Protein 6JDR (pdb70)

B-factor: mean 65.3, std 22.34, range [27.68, 143.8]

CATH classification: 3.40.50.300

Organism: Porcine reproductive and respiratory syndrome virus (NCBI:txid28344)

Structure (mmCIF, N/CA/C/O backbone):
data_6JDR
#
_entry.id   6JDR
#
_cell.length_a   93.158
_cell.length_b   93.158
_cell.length_c   148.108
_cell.angle_alpha   90.00
_cell.angle_beta   90.00
_cell.angle_gamma   90.00
#
_symmetry.space_group_name_H-M   'P 43 21 2'
#
loop_
_entity.id
_entity.type
_entity.pdbx_description
1 polymer PP1b
2 non-polymer 'ZINC ION'
3 non-polymer 'SULFATE ION'
4 water water
#
loop_
_atom_site.group_PDB
_atom_site.id
_atom_site.type_symbol
_atom_site.label_atom_id
_atom_site.label_alt_id
_atom_site.label_comp_id
_atom_site.label_asym_id
_atom_site.label_entity_id
_atom_site.label_seq_id
_atom_site.pdbx_PDB_ins_code
_atom_site.Cartn_x
_atom_site.Cartn_y
_atom_site.Cartn_z
_atom_site.occupancy
_atom_site.B_iso_or_equiv
_atom_site.auth_seq_id
_atom_site.auth_comp_id
_atom_site.auth_asym_id
_atom_site.auth_atom_id
_atom_site.pdbx_PDB_model_num
ATOM 1 N N . SER A 1 4 ? 10.105 11.570 -30.278 1.00 80.27 4 SER A N 1
ATOM 2 C CA . SER A 1 4 ? 11.478 12.163 -30.232 1.00 80.50 4 SER A CA 1
ATOM 3 C C . SER A 1 4 ? 11.644 13.084 -29.019 1.00 78.12 4 SER A C 1
ATOM 4 O O . SER A 1 4 ? 11.187 14.230 -29.024 1.00 80.69 4 SER A O 1
ATOM 7 N N . ARG A 1 5 ? 12.304 12.570 -27.985 1.00 73.01 5 ARG A N 1
ATOM 8 C CA . ARG A 1 5 ? 12.502 13.305 -26.741 1.00 68.61 5 ARG A CA 1
ATOM 9 C C . ARG A 1 5 ? 13.863 13.993 -26.711 1.00 64.27 5 ARG A C 1
ATOM 10 O O . ARG A 1 5 ? 14.806 13.556 -27.372 1.00 62.34 5 ARG A O 1
ATOM 18 N N . MET A 1 6 ? 13.950 15.072 -25.937 1.00 61.11 6 MET A N 1
ATOM 19 C CA . MET A 1 6 ? 15.186 15.837 -25.789 1.00 58.67 6 MET A CA 1
ATOM 20 C C . MET A 1 6 ? 15.773 15.645 -24.389 1.00 52.88 6 MET A C 1
ATOM 21 O O . MET A 1 6 ? 15.045 15.412 -23.427 1.00 50.54 6 MET A O 1
ATOM 26 N N . CYS A 1 7 ? 17.095 15.758 -24.290 1.00 49.04 7 CYS A N 1
ATOM 27 C CA . CYS A 1 7 ? 17.817 15.558 -23.037 1.00 45.97 7 CYS A CA 1
ATOM 28 C C . CYS A 1 7 ? 17.441 16.606 -21.994 1.00 46.31 7 CYS A C 1
ATOM 29 O O . CYS A 1 7 ? 17.360 17.792 -22.300 1.00 46.46 7 CYS A O 1
ATOM 32 N N . GLY A 1 8 ? 17.220 16.156 -20.761 1.00 46.90 8 GLY A N 1
ATOM 33 C CA . GLY A 1 8 ? 16.877 17.044 -19.651 1.00 45.31 8 GLY A CA 1
ATOM 34 C C . GLY A 1 8 ? 18.019 17.938 -19.206 1.00 44.98 8 GLY A C 1
ATOM 35 O O . GLY A 1 8 ? 17.783 18.981 -18.602 1.00 45.73 8 GLY A O 1
ATOM 36 N N . TYR A 1 9 ? 19.256 17.528 -19.490 1.00 45.45 9 TYR A N 1
ATOM 37 C CA . TYR A 1 9 ? 20.436 18.340 -19.183 1.00 45.32 9 TYR A CA 1
ATOM 38 C C . TYR A 1 9 ? 20.707 19.365 -20.285 1.00 47.04 9 TYR A C 1
ATOM 39 O O . TYR A 1 9 ? 20.714 20.575 -20.031 1.00 44.40 9 TYR A O 1
ATOM 48 N N . CYS A 1 10 ? 20.922 18.863 -21.504 1.00 47.76 10 CYS A N 1
ATOM 49 C CA . CYS A 1 10 ? 21.479 19.663 -22.604 1.00 48.77 10 CYS A CA 1
ATOM 50 C C . CYS A 1 10 ? 20.554 19.891 -23.803 1.00 49.17 10 CYS A C 1
ATOM 51 O O . CYS A 1 10 ? 20.911 20.630 -24.719 1.00 51.51 10 CYS A O 1
ATOM 54 N N . GLY A 1 11 ? 19.389 19.252 -23.820 1.00 49.95 11 GLY A N 1
ATOM 55 C CA . GLY A 1 11 ? 18.433 19.428 -24.913 1.00 50.57 11 GLY A CA 1
ATOM 56 C C . GLY A 1 11 ? 18.702 18.641 -26.190 1.00 51.37 11 GLY A C 1
ATOM 57 O O . GLY A 1 11 ? 17.920 18.723 -27.134 1.00 53.19 11 GLY A O 1
ATOM 58 N N . ALA A 1 12 ? 19.790 17.874 -26.233 1.00 51.36 12 ALA A N 1
ATOM 59 C CA . ALA A 1 12 ? 20.090 17.024 -27.387 1.00 51.90 12 ALA A CA 1
ATOM 60 C C . ALA A 1 12 ? 19.086 15.870 -27.466 1.00 53.50 12 ALA A C 1
ATOM 61 O O . ALA A 1 12 ? 18.387 15.605 -26.490 1.00 53.97 12 ALA A O 1
ATOM 63 N N . PRO A 1 13 ? 18.998 15.185 -28.626 1.00 55.91 13 PRO A N 1
ATOM 64 C CA . PRO A 1 13 ? 18.095 14.028 -28.745 1.00 56.19 13 PRO A CA 1
ATOM 65 C C . PRO A 1 13 ? 18.356 12.956 -27.681 1.00 55.10 13 PRO A C 1
ATOM 66 O O . PRO A 1 13 ? 19.514 12.629 -27.406 1.00 55.03 13 PRO A O 1
ATOM 70 N N . ALA A 1 14 ? 17.283 12.424 -27.098 1.00 53.22 14 ALA A N 1
ATOM 71 C CA . ALA A 1 14 ? 17.379 11.564 -25.916 1.00 54.42 14 ALA A CA 1
ATOM 72 C C . ALA A 1 14 ? 16.696 10.213 -26.126 1.00 53.74 14 ALA A C 1
ATOM 73 O O . ALA A 1 14 ? 15.493 10.085 -25.903 1.00 57.07 14 ALA A O 1
ATOM 75 N N . PRO A 1 15 ? 17.460 9.198 -26.553 1.00 51.56 15 PRO A N 1
ATOM 76 C CA . PRO A 1 15 ? 16.882 7.862 -26.690 1.00 52.49 15 PRO A CA 1
ATOM 77 C C . PRO A 1 15 ? 16.732 7.112 -25.360 1.00 52.31 15 PRO A C 1
ATOM 78 O O . PRO A 1 15 ? 15.955 6.164 -25.287 1.00 55.65 15 PRO A O 1
ATOM 82 N N . TYR A 1 16 ? 17.461 7.530 -24.327 1.00 50.26 16 TYR A N 1
ATOM 83 C CA . TYR A 1 16 ? 17.438 6.844 -23.035 1.00 48.58 16 TYR A CA 1
ATOM 84 C C . TYR A 1 16 ? 16.867 7.731 -21.938 1.00 46.64 16 TYR A C 1
ATOM 85 O O . TYR A 1 16 ? 16.585 8.909 -22.162 1.00 45.25 16 TYR A O 1
ATOM 94 N N . ALA A 1 17 ? 16.680 7.149 -20.759 1.00 44.92 17 ALA A N 1
ATOM 95 C CA . ALA A 1 17 ? 16.140 7.876 -19.618 1.00 43.91 17 ALA A CA 1
ATOM 96 C C . ALA A 1 17 ? 16.644 7.304 -18.298 1.00 42.76 17 ALA A C 1
ATOM 97 O O . ALA A 1 17 ? 16.989 6.125 -18.217 1.00 41.97 17 ALA A O 1
ATOM 99 N N . THR A 1 18 ? 16.679 8.148 -17.267 1.00 41.24 18 THR A N 1
ATOM 100 C CA . THR A 1 18 ? 17.034 7.704 -15.920 1.00 39.51 18 THR A CA 1
ATOM 101 C C . THR A 1 18 ? 15.825 7.029 -15.304 1.00 38.01 18 THR A C 1
ATOM 102 O O . THR A 1 18 ? 14.691 7.268 -15.725 1.00 37.56 18 THR A O 1
ATOM 106 N N . ALA A 1 19 ? 16.066 6.194 -14.301 1.00 37.19 19 ALA A N 1
ATOM 107 C CA . ALA A 1 19 ? 14.986 5.536 -13.574 1.00 37.18 19 ALA A CA 1
ATOM 108 C C . ALA A 1 19 ? 14.085 6.545 -12.861 1.00 37.31 19 ALA A C 1
ATOM 109 O O . ALA A 1 19 ? 12.922 6.256 -12.595 1.00 36.98 19 ALA A O 1
ATOM 111 N N . CYS A 1 20 ? 14.627 7.724 -12.551 1.00 37.91 20 CYS A N 1
ATOM 112 C CA . CYS A 1 20 ? 13.858 8.786 -11.899 1.00 38.00 20 CYS A CA 1
ATOM 113 C C . CYS A 1 20 ? 13.136 9.723 -12.886 1.00 38.46 20 CYS A C 1
ATOM 114 O O . CYS A 1 20 ? 12.647 10.781 -12.489 1.00 39.33 20 CYS A O 1
ATOM 117 N N . GLY A 1 21 ? 13.074 9.342 -14.161 1.00 38.54 21 GLY A N 1
ATOM 118 C CA . GLY A 1 21 ? 12.213 10.021 -15.135 1.00 38.55 21 GLY A CA 1
ATOM 119 C C . GLY A 1 21 ? 12.853 11.106 -15.986 1.00 38.87 21 GLY A C 1
ATOM 120 O O . GLY A 1 21 ? 12.149 11.825 -16.695 1.00 39.67 21 GLY A O 1
ATOM 121 N N . LEU A 1 22 ? 14.177 11.223 -15.940 1.00 39.64 22 LEU A N 1
ATOM 122 C CA . LEU A 1 22 ? 14.892 12.236 -16.720 1.00 39.87 22 LEU A CA 1
ATOM 123 C C . LEU A 1 22 ? 15.332 11.666 -18.069 1.00 40.78 22 LEU A C 1
ATOM 124 O O . LEU A 1 22 ? 16.064 10.676 -18.110 1.00 41.26 22 LEU A O 1
ATOM 129 N N . ASP A 1 23 ? 14.880 12.286 -19.160 1.00 41.96 23 ASP A N 1
ATOM 130 C CA . ASP A 1 23 ? 15.358 11.948 -20.507 1.00 43.34 23 ASP A CA 1
ATOM 131 C C . ASP A 1 23 ? 16.808 12.377 -20.667 1.00 42.78 23 ASP A C 1
ATOM 132 O O . ASP A 1 23 ? 17.163 13.503 -20.320 1.00 42.93 23 ASP A O 1
ATOM 137 N N . VAL A 1 24 ? 17.638 11.488 -21.205 1.00 43.22 24 VAL A N 1
ATOM 138 C CA . VAL A 1 24 ? 19.057 11.777 -21.380 1.00 45.35 24 VAL A CA 1
ATOM 139 C C . VAL A 1 24 ? 19.578 11.346 -22.747 1.00 47.87 24 VAL A C 1
ATOM 140 O O . VAL A 1 24 ? 19.120 10.358 -23.329 1.00 48.95 24 VAL A O 1
ATOM 144 N N . CYS A 1 25 ? 20.543 12.110 -23.245 1.00 50.55 25 CYS A N 1
ATOM 145 C CA . CYS A 1 25 ? 21.240 11.792 -24.480 1.00 49.80 25 CYS A CA 1
ATOM 146 C C . CYS A 1 25 ? 22.344 10.789 -24.178 1.00 49.73 25 CYS A C 1
ATOM 147 O O . CYS A 1 25 ? 22.621 10.488 -23.014 1.00 50.58 25 CYS A O 1
ATOM 150 N N . VAL A 1 26 ? 22.978 10.294 -25.234 1.00 49.17 26 VAL A N 1
ATOM 151 C CA . VAL A 1 26 ? 24.005 9.261 -25.129 1.00 48.46 26 VAL A CA 1
ATOM 152 C C . VAL A 1 26 ? 25.125 9.685 -24.176 1.00 49.58 26 VAL A C 1
ATOM 153 O O . VAL A 1 26 ? 25.590 8.890 -23.357 1.00 50.19 26 VAL A O 1
ATOM 157 N N . TYR A 1 27 ? 25.552 10.938 -24.284 1.00 50.62 27 TYR A N 1
ATOM 158 C CA . TYR A 1 27 ? 26.617 11.455 -23.433 1.00 52.66 27 TYR A CA 1
ATOM 159 C C . TYR A 1 27 ? 26.228 11.399 -21.952 1.00 50.28 27 TYR A C 1
ATOM 160 O O . TYR A 1 27 ? 26.981 10.887 -21.129 1.00 50.06 27 TYR A O 1
ATOM 169 N N . HIS A 1 28 ? 25.037 11.896 -21.631 1.00 47.55 28 HIS A N 1
ATOM 170 C CA . HIS A 1 28 ? 24.605 12.017 -20.239 1.00 46.06 28 HIS A CA 1
ATOM 171 C C . HIS A 1 28 ? 24.128 10.721 -19.588 1.00 46.03 28 HIS A C 1
ATOM 172 O O . HIS A 1 28 ? 23.794 10.719 -18.403 1.00 45.55 28 HIS A O 1
ATOM 179 N N . THR A 1 29 ? 24.113 9.619 -20.338 1.00 43.84 29 THR A N 1
ATOM 180 C CA . THR A 1 29 ? 23.847 8.310 -19.746 1.00 42.96 29 THR A CA 1
ATOM 181 C C . THR A 1 29 ? 24.889 7.925 -18.690 1.00 43.85 29 THR A C 1
ATOM 182 O O . THR A 1 29 ? 24.635 7.047 -17.868 1.00 45.44 29 THR A O 1
ATOM 186 N N . HIS A 1 30 ? 26.059 8.560 -18.719 1.00 45.06 30 HIS A N 1
ATOM 187 C CA . HIS A 1 30 ? 27.167 8.166 -17.847 1.00 47.16 30 HIS A CA 1
ATOM 188 C C . HIS A 1 30 ? 27.540 9.217 -16.784 1.00 46.74 30 HIS A C 1
ATOM 189 O O . HIS A 1 30 ? 28.577 9.093 -16.134 1.00 46.72 30 HIS A O 1
ATOM 196 N N . PHE A 1 31 ? 26.702 10.237 -16.600 1.00 46.41 31 PHE A N 1
ATOM 197 C CA . PHE A 1 31 ? 26.968 11.284 -15.607 1.00 46.35 31 PHE A CA 1
ATOM 198 C C . PHE A 1 31 ? 25.765 11.529 -14.685 1.00 44.62 31 PHE A C 1
ATOM 199 O O . PHE A 1 31 ? 25.529 12.656 -14.236 1.00 44.03 31 PHE A O 1
ATOM 207 N N . HIS A 1 32 ? 25.030 10.461 -14.384 1.00 41.87 32 HIS A N 1
ATOM 208 C CA . HIS A 1 32 ? 23.854 10.533 -13.521 1.00 40.14 32 HIS A CA 1
ATOM 209 C C . HIS A 1 32 ? 23.967 9.478 -12.428 1.00 40.52 32 HIS A C 1
ATOM 210 O O . HIS A 1 32 ? 23.485 8.355 -12.574 1.00 41.67 32 HIS A O 1
ATOM 217 N N . GLN A 1 33 ? 24.609 9.850 -11.328 1.00 41.58 33 GLN A N 1
ATOM 218 C CA 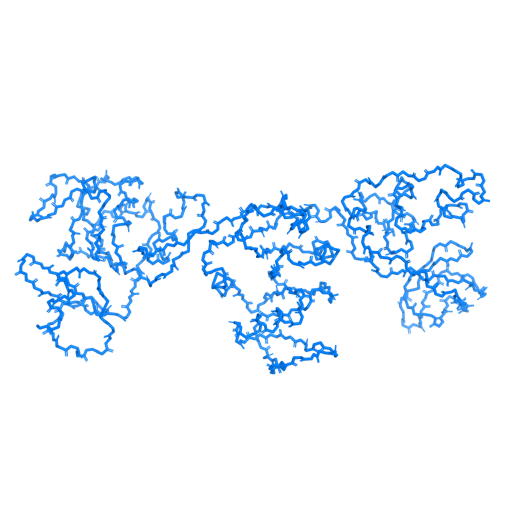. GLN A 1 33 ? 24.907 8.909 -10.251 1.00 42.76 33 GLN A CA 1
ATOM 219 C C . GLN A 1 33 ? 23.724 8.698 -9.308 1.00 41.96 33 GLN A C 1
ATOM 220 O O . GLN A 1 33 ? 23.755 7.808 -8.464 1.00 41.92 33 GLN A O 1
ATOM 226 N N . HIS A 1 34 ? 22.687 9.515 -9.462 1.00 42.38 34 HIS A N 1
ATOM 227 C CA . HIS A 1 34 ? 21.483 9.450 -8.627 1.00 42.39 34 HIS A CA 1
ATOM 228 C C . HIS A 1 34 ? 20.771 8.098 -8.679 1.00 42.84 34 HIS A C 1
ATOM 229 O O . HIS A 1 34 ? 20.316 7.590 -7.656 1.00 44.36 34 HIS A O 1
ATOM 236 N N . CYS A 1 35 ? 20.670 7.522 -9.870 1.00 42.93 35 CYS A N 1
ATOM 237 C CA . CYS A 1 35 ? 19.926 6.275 -10.056 1.00 41.78 35 CYS A CA 1
ATOM 238 C C . CYS A 1 35 ? 20.331 5.608 -11.372 1.00 41.50 35 CYS A C 1
ATOM 239 O O . CYS A 1 35 ? 21.010 6.227 -12.192 1.00 42.20 35 CYS A O 1
ATOM 242 N N . PRO A 1 36 ? 19.930 4.340 -11.573 1.00 41.71 36 PRO A N 1
ATOM 243 C CA . PRO A 1 36 ? 20.337 3.626 -12.782 1.00 42.19 36 PRO A CA 1
ATOM 244 C C . PRO A 1 36 ? 19.879 4.262 -14.096 1.00 42.65 36 PRO A C 1
ATOM 245 O O . PRO A 1 36 ? 18.783 4.831 -14.175 1.00 42.22 36 PRO A O 1
ATOM 249 N N . VAL A 1 37 ? 20.731 4.153 -15.110 1.00 41.67 37 VAL A N 1
ATOM 250 C CA . VAL A 1 37 ? 20.380 4.519 -16.474 1.00 42.52 37 VAL A CA 1
ATOM 251 C C . VAL A 1 37 ? 20.611 3.302 -17.366 1.00 42.34 37 VAL A C 1
ATOM 252 O O . VAL A 1 37 ? 21.753 2.954 -17.666 1.00 42.19 37 VAL A O 1
ATOM 256 N N . ILE A 1 38 ? 19.527 2.648 -17.777 1.00 42.67 38 ILE A N 1
ATOM 257 C CA . ILE A 1 38 ? 19.630 1.459 -18.619 1.00 43.54 38 ILE A CA 1
ATOM 258 C C . ILE A 1 38 ? 20.094 1.879 -20.011 1.00 44.32 38 ILE A C 1
ATOM 259 O O . ILE A 1 38 ? 19.426 2.665 -20.681 1.00 43.13 38 ILE A O 1
ATOM 264 N N . ILE A 1 39 ? 21.244 1.362 -20.432 1.00 45.01 39 ILE A N 1
ATOM 265 C CA . ILE A 1 39 ? 21.804 1.706 -21.735 1.00 46.48 39 ILE A CA 1
ATOM 266 C C . ILE A 1 39 ? 21.682 0.546 -22.734 1.00 46.72 39 ILE A C 1
ATOM 267 O O . ILE A 1 39 ? 21.130 -0.508 -22.417 1.00 46.44 39 ILE A O 1
ATOM 272 N N . TRP A 1 40 ? 22.170 0.788 -23.947 1.00 47.71 40 TRP A N 1
ATOM 273 C CA . TRP A 1 40 ? 22.091 -0.138 -25.088 1.00 47.35 40 TRP A CA 1
ATOM 274 C C . TRP A 1 40 ? 22.363 -1.620 -24.802 1.00 47.07 40 TRP A C 1
ATOM 275 O O . TRP A 1 40 ? 21.726 -2.473 -25.405 1.00 46.95 40 TRP A O 1
ATOM 286 N N . CYS A 1 41 ? 23.280 -1.934 -23.889 1.00 48.20 41 CYS A N 1
ATOM 287 C CA . CYS A 1 41 ? 23.552 -3.337 -23.536 1.00 48.50 41 CYS A CA 1
ATOM 288 C C . CYS A 1 41 ? 22.532 -3.948 -22.565 1.00 49.09 41 CYS A C 1
ATOM 289 O O . CYS A 1 41 ? 22.674 -5.106 -22.164 1.00 49.36 41 CYS A O 1
ATOM 292 N N . GLY A 1 42 ? 21.515 -3.179 -22.180 1.00 48.73 42 GLY A N 1
ATOM 293 C CA . GLY A 1 42 ? 20.451 -3.677 -21.310 1.00 49.38 42 GLY A CA 1
ATOM 294 C C . GLY A 1 42 ? 20.785 -3.661 -19.827 1.00 49.55 42 GLY A C 1
ATOM 295 O O . GLY A 1 42 ? 20.037 -4.206 -19.019 1.00 49.62 42 GLY A O 1
ATOM 296 N N . HIS A 1 43 ? 21.904 -3.039 -19.466 1.00 50.37 43 HIS A N 1
ATOM 297 C CA . HIS A 1 43 ? 22.309 -2.909 -18.068 1.00 50.49 43 HIS A CA 1
ATOM 298 C C . HIS A 1 43 ? 22.446 -1.424 -17.720 1.00 49.21 43 HIS A C 1
ATOM 299 O O . HIS A 1 43 ? 22.440 -0.573 -18.621 1.00 47.35 43 HIS A O 1
ATOM 306 N N . PRO A 1 44 ? 22.567 -1.102 -16.415 1.00 47.51 44 PRO A N 1
ATOM 307 C CA . PRO A 1 44 ? 22.822 0.286 -16.037 1.00 46.03 44 PRO A CA 1
ATOM 308 C C . PRO A 1 44 ? 24.223 0.742 -16.429 1.00 46.58 44 PRO A C 1
ATOM 309 O O . PRO A 1 44 ? 25.195 0.010 -16.224 1.00 45.39 44 PRO A O 1
ATOM 313 N N . ALA A 1 45 ? 24.326 1.942 -16.994 1.00 47.24 45 ALA A N 1
ATOM 314 C CA . ALA A 1 45 ? 25.625 2.521 -17.313 1.00 48.14 45 ALA A CA 1
ATOM 315 C C . ALA A 1 45 ? 26.526 2.456 -16.084 1.00 48.81 45 ALA A C 1
ATOM 316 O O . ALA A 1 45 ? 26.105 2.811 -14.983 1.00 49.10 45 ALA A O 1
ATOM 318 N N . GLY A 1 46 ? 27.750 1.973 -16.276 1.00 50.06 46 GLY A N 1
ATOM 319 C CA . GLY A 1 46 ? 28.741 1.896 -15.204 1.00 48.81 46 GLY A CA 1
ATOM 320 C C . GLY A 1 46 ? 28.575 0.734 -14.245 1.00 49.05 46 GLY A C 1
ATOM 321 O O . GLY A 1 46 ? 29.302 0.649 -13.261 1.00 50.06 46 GLY A O 1
ATOM 322 N N . SER A 1 47 ? 27.640 -0.172 -14.529 1.00 50.41 47 SER A N 1
ATOM 323 C CA . SER A 1 47 ? 27.374 -1.303 -13.634 1.00 52.38 47 SER A CA 1
ATOM 324 C C . SER A 1 47 ? 28.419 -2.411 -13.732 1.00 53.90 47 SER A C 1
ATOM 325 O O . SER A 1 47 ? 28.640 -3.142 -12.767 1.00 53.60 47 SER A O 1
ATOM 328 N N . GLY A 1 48 ? 29.046 -2.543 -14.900 1.00 56.50 48 GLY A N 1
ATOM 329 C CA . GLY A 1 48 ? 29.989 -3.631 -15.154 1.00 57.50 48 GLY A CA 1
ATOM 330 C C . GLY A 1 48 ? 29.336 -5.006 -15.126 1.00 58.36 48 GLY A C 1
ATOM 331 O O . GLY A 1 48 ? 29.973 -5.992 -14.746 1.00 58.38 48 GLY A O 1
ATOM 332 N N . SER A 1 49 ? 28.062 -5.071 -15.512 1.00 57.63 49 SER A N 1
ATOM 333 C CA . SER A 1 49 ? 27.347 -6.343 -15.612 1.00 60.62 49 SER A CA 1
ATOM 334 C C . SER A 1 49 ? 27.824 -7.098 -16.849 1.00 61.49 49 SER A C 1
ATOM 335 O O . SER A 1 49 ? 27.861 -8.330 -16.869 1.00 61.65 49 SER A O 1
ATOM 338 N N . CYS A 1 50 ? 28.154 -6.339 -17.888 1.00 61.52 50 CYS A N 1
ATOM 339 C CA . CYS A 1 50 ? 28.832 -6.864 -19.059 1.00 61.32 50 CYS A CA 1
ATOM 340 C C . CYS A 1 50 ? 29.958 -5.901 -19.418 1.00 61.21 50 CYS A C 1
ATOM 341 O O . CYS A 1 50 ? 30.123 -4.871 -18.767 1.00 62.77 50 CYS A O 1
ATOM 344 N N . SER A 1 51 ? 30.725 -6.229 -20.455 1.00 61.16 51 SER A N 1
ATOM 345 C CA . SER A 1 51 ? 31.879 -5.412 -20.835 1.00 61.37 51 SER A CA 1
ATOM 346 C C . SER A 1 51 ? 31.488 -4.058 -21.438 1.00 59.18 51 SER A C 1
ATOM 347 O O . SER A 1 51 ? 32.293 -3.131 -21.443 1.00 58.90 51 SER A O 1
ATOM 350 N N . GLU A 1 52 ? 30.257 -3.947 -21.933 1.00 59.09 52 GLU A N 1
ATOM 351 C CA . GLU A 1 52 ? 29.772 -2.701 -22.524 1.00 61.19 52 GLU A CA 1
ATOM 352 C C . GLU A 1 52 ? 29.432 -1.640 -21.468 1.00 61.21 52 GLU A C 1
ATOM 353 O O . GLU A 1 52 ? 29.509 -0.442 -21.748 1.00 57.68 52 GLU A O 1
ATOM 359 N N . CYS A 1 53 ? 29.049 -2.086 -20.269 1.00 61.28 53 CYS A N 1
ATOM 360 C CA . CYS A 1 53 ? 28.710 -1.184 -19.166 1.00 61.71 53 CYS A CA 1
ATOM 361 C C . CYS A 1 53 ? 29.831 -1.092 -18.118 1.00 64.34 53 CYS A C 1
ATOM 362 O O . CYS A 1 53 ? 29.584 -0.712 -16.969 1.00 61.72 53 CYS A O 1
ATOM 365 N N . GLU A 1 54 ? 31.057 -1.444 -18.512 1.00 66.19 54 GLU A N 1
ATOM 366 C CA . GLU A 1 54 ? 32.222 -1.339 -17.621 1.00 66.75 54 GLU A CA 1
ATOM 367 C C . GLU A 1 54 ? 32.785 0.081 -17.469 1.00 64.74 54 GLU A C 1
ATOM 368 O O . GLU A 1 54 ? 33.291 0.418 -16.396 1.00 64.67 54 GLU A O 1
ATOM 374 N N . PRO A 1 55 ? 32.719 0.913 -18.530 1.00 61.24 55 PRO A N 1
ATOM 375 C CA . PRO A 1 55 ? 33.176 2.297 -18.362 1.00 61.36 55 PRO A CA 1
ATOM 376 C C . PRO A 1 55 ? 32.447 2.993 -17.206 1.00 61.91 55 PRO A C 1
ATOM 377 O O . PRO A 1 55 ? 31.218 2.974 -17.168 1.00 61.68 55 PRO A O 1
ATOM 381 N N . PRO A 1 56 ? 33.197 3.601 -16.267 1.00 61.31 56 PRO A N 1
ATOM 382 C CA . PRO A 1 56 ? 32.582 4.062 -15.028 1.00 59.71 56 PRO A CA 1
ATOM 383 C C . PRO A 1 56 ? 31.791 5.356 -15.189 1.00 57.69 56 PRO A C 1
ATOM 384 O O . PRO A 1 56 ? 32.000 6.098 -16.151 1.00 56.36 56 PRO A O 1
ATOM 388 N N . LEU A 1 57 ? 30.886 5.608 -14.245 1.00 55.43 57 LEU A N 1
ATOM 389 C CA . LEU A 1 57 ? 30.101 6.838 -14.234 1.00 53.37 57 LEU A CA 1
ATOM 390 C C . LEU A 1 57 ? 30.988 8.027 -13.872 1.00 52.45 57 LEU A C 1
ATOM 391 O O . LEU A 1 57 ? 31.938 7.891 -13.101 1.00 49.65 57 LEU A O 1
ATOM 396 N N . GLY A 1 58 ? 30.671 9.185 -14.443 1.00 53.33 58 GLY A N 1
ATOM 397 C CA . GLY A 1 58 ? 31.385 10.426 -14.156 1.00 53.52 58 GLY A CA 1
ATOM 398 C C . GLY A 1 58 ? 30.626 11.312 -13.185 1.00 54.25 58 GLY A C 1
ATOM 399 O O . GLY A 1 58 ? 29.491 11.014 -12.807 1.00 53.45 58 GLY A O 1
ATOM 400 N N . LYS A 1 59 ? 31.267 12.407 -12.784 1.00 55.48 59 LYS A N 1
ATOM 401 C CA . LYS A 1 59 ? 30.675 13.375 -11.864 1.00 55.71 59 LYS A CA 1
ATOM 402 C C . LYS A 1 59 ? 29.578 14.154 -12.576 1.00 53.27 59 LYS A C 1
ATOM 403 O O . LYS A 1 59 ? 29.644 14.357 -13.785 1.00 52.97 59 LYS A O 1
ATOM 409 N N . GLY A 1 60 ? 28.576 14.595 -11.821 1.00 51.71 60 GLY A N 1
ATOM 410 C CA . GLY A 1 60 ? 27.488 15.400 -12.371 1.00 49.64 60 GLY A CA 1
ATOM 411 C C . GLY A 1 60 ? 27.983 16.602 -13.154 1.00 48.38 60 GLY A C 1
ATOM 412 O O . GLY A 1 60 ? 28.987 17.219 -12.791 1.00 47.68 60 GLY A O 1
ATOM 413 N N . THR A 1 61 ? 27.276 16.922 -14.237 1.00 47.82 61 THR A N 1
ATOM 414 C CA . THR A 1 61 ? 27.606 18.057 -15.106 1.00 46.04 61 THR A CA 1
ATOM 415 C C . THR A 1 61 ? 26.671 19.243 -14.891 1.00 46.32 61 THR A C 1
ATOM 416 O O . THR A 1 61 ? 26.827 20.286 -15.536 1.00 48.01 61 THR A O 1
ATOM 420 N N . SER A 1 62 ? 25.700 19.083 -13.995 1.00 44.01 62 SER A N 1
ATOM 421 C CA . SER A 1 62 ? 24.661 20.082 -13.791 1.00 42.10 62 SER A CA 1
ATOM 422 C C . SER A 1 62 ? 24.391 20.271 -12.297 1.00 41.64 62 SER A C 1
ATOM 423 O O . SER A 1 62 ? 24.607 19.349 -11.506 1.00 40.39 62 SER A O 1
ATOM 426 N N . PRO A 1 63 ? 23.914 21.467 -11.904 1.00 40.72 63 PRO A N 1
ATOM 427 C CA . PRO A 1 63 ? 23.454 21.659 -10.528 1.00 40.77 63 PRO A CA 1
ATOM 428 C C . PRO A 1 63 ? 22.310 20.720 -10.146 1.00 40.66 63 PRO A C 1
ATOM 429 O O . PRO A 1 63 ? 22.117 20.440 -8.960 1.00 40.52 63 PRO A O 1
ATOM 433 N N . LEU A 1 64 ? 21.562 20.241 -11.141 1.00 40.00 64 LEU A N 1
ATOM 434 C CA . LEU A 1 64 ? 20.527 19.229 -10.912 1.00 39.44 64 LEU A CA 1
ATOM 435 C C . LEU A 1 64 ? 21.075 18.043 -10.138 1.00 38.67 64 LEU A C 1
ATOM 436 O O . LEU A 1 64 ? 20.406 17.496 -9.268 1.00 38.51 64 LEU A O 1
ATOM 441 N N . ASP A 1 65 ? 22.297 17.649 -10.466 1.00 38.63 65 ASP A N 1
ATOM 442 C CA . ASP A 1 65 ? 22.905 16.474 -9.866 1.00 38.82 65 ASP A CA 1
ATOM 443 C C . ASP A 1 65 ? 23.214 16.717 -8.395 1.00 37.47 65 ASP A C 1
ATOM 444 O O . ASP A 1 65 ? 23.091 15.811 -7.575 1.00 36.67 65 ASP A O 1
ATOM 449 N N . GLU A 1 66 ? 23.601 17.945 -8.066 1.00 37.00 66 GLU A N 1
ATOM 450 C CA . GLU A 1 66 ? 23.843 18.318 -6.680 1.00 37.40 66 GLU A CA 1
ATOM 451 C C . GLU A 1 66 ? 22.534 18.326 -5.905 1.00 36.19 66 GLU A C 1
ATOM 452 O O . GLU A 1 66 ? 22.459 17.795 -4.797 1.00 36.42 66 GLU A O 1
ATOM 458 N N . VAL A 1 67 ? 21.496 18.904 -6.501 1.00 35.23 67 VAL A N 1
ATOM 459 C CA . VAL A 1 67 ? 20.162 18.886 -5.902 1.00 34.63 67 VAL A CA 1
ATOM 460 C C . VAL A 1 67 ? 19.721 17.449 -5.606 1.00 34.48 67 VAL A C 1
ATOM 461 O O . VAL A 1 67 ? 19.240 17.154 -4.511 1.00 33.65 67 VAL A O 1
ATOM 465 N N . LEU A 1 68 ? 19.923 16.557 -6.573 1.00 34.31 68 LEU A N 1
ATOM 466 C CA . LEU A 1 68 ? 19.457 15.178 -6.456 1.00 34.77 68 LEU A CA 1
ATOM 467 C C . LEU A 1 68 ? 20.172 14.354 -5.382 1.00 34.70 68 LEU A C 1
ATOM 468 O O . LEU A 1 68 ? 19.705 13.279 -5.043 1.00 35.14 68 LEU A O 1
ATOM 473 N N . GLU A 1 69 ? 21.285 14.845 -4.842 1.00 36.04 69 GLU A N 1
ATOM 474 C CA . GLU A 1 69 ? 21.967 14.161 -3.730 1.00 36.38 69 GLU A CA 1
ATOM 475 C C . GLU A 1 69 ? 21.104 14.035 -2.468 1.00 35.34 69 GLU A C 1
ATOM 476 O O . GLU A 1 69 ? 21.344 13.160 -1.644 1.00 35.54 69 GLU A O 1
ATOM 482 N N . GLN A 1 70 ? 20.100 14.894 -2.328 1.00 35.12 70 GLN A N 1
ATOM 483 C CA . GLN A 1 70 ? 19.157 14.812 -1.209 1.00 35.57 70 GLN A CA 1
ATOM 484 C C . GLN A 1 70 ? 17.850 14.129 -1.582 1.00 35.45 70 GLN A C 1
ATOM 485 O O . GLN A 1 70 ? 16.938 14.088 -0.764 1.00 35.46 70 GLN A O 1
ATOM 491 N N . VAL A 1 71 ? 17.751 13.608 -2.805 1.00 36.36 71 VAL A N 1
ATOM 492 C CA . VAL A 1 71 ? 16.521 12.988 -3.290 1.00 36.41 71 VAL A CA 1
ATOM 493 C C . VAL A 1 71 ? 16.730 11.472 -3.406 1.00 38.22 71 VAL A C 1
ATOM 494 O O . VAL A 1 71 ? 17.347 11.011 -4.363 1.00 38.84 71 VAL A O 1
ATOM 498 N N . PRO A 1 72 ? 16.235 10.691 -2.421 1.00 39.45 72 PRO A N 1
ATOM 499 C CA . PRO A 1 72 ? 16.417 9.231 -2.422 1.00 40.87 72 PRO A CA 1
ATOM 500 C C . PRO A 1 72 ? 15.732 8.520 -3.581 1.00 43.47 72 PRO A C 1
ATOM 501 O O . PRO A 1 72 ? 14.557 8.768 -3.845 1.00 46.59 72 PRO A O 1
ATOM 505 N N . TYR A 1 73 ? 16.463 7.642 -4.260 1.00 44.66 73 TYR A N 1
ATOM 506 C CA . TYR A 1 73 ? 15.870 6.775 -5.261 1.00 46.71 73 TYR A CA 1
ATOM 507 C C . TYR A 1 73 ? 15.362 5.507 -4.581 1.00 46.92 73 TYR A C 1
ATOM 508 O O . TYR A 1 73 ? 16.135 4.778 -3.966 1.00 45.66 73 TYR A O 1
ATOM 517 N N . LYS A 1 74 ? 14.056 5.273 -4.689 1.00 48.71 74 LYS A N 1
ATOM 518 C CA . LYS A 1 74 ? 13.408 4.079 -4.168 1.00 50.11 74 LYS A CA 1
ATOM 519 C C . LYS A 1 74 ? 12.970 3.244 -5.367 1.00 50.17 74 LYS A C 1
ATOM 520 O O . LYS A 1 74 ? 12.055 3.640 -6.094 1.00 48.53 74 LYS A O 1
ATOM 526 N N . PRO A 1 75 ? 13.629 2.097 -5.602 1.00 50.59 75 PRO A N 1
ATOM 527 C CA . PRO A 1 75 ? 13.264 1.323 -6.796 1.00 51.12 75 PRO A CA 1
ATOM 528 C C . PRO A 1 75 ? 11.835 0.775 -6.718 1.00 51.36 75 PRO A C 1
ATOM 529 O O . PRO A 1 75 ? 11.468 0.175 -5.713 1.00 51.89 75 PRO A O 1
ATOM 533 N N . PRO A 1 76 ? 11.025 0.994 -7.768 1.00 53.32 76 PRO A N 1
ATOM 534 C CA . PRO A 1 76 ? 9.639 0.529 -7.754 1.00 53.95 76 PRO A CA 1
ATOM 535 C C . PRO A 1 76 ? 9.525 -0.971 -8.000 1.00 54.78 76 PRO A C 1
ATOM 536 O O . PRO A 1 76 ? 10.492 -1.602 -8.430 1.00 53.75 76 PRO A O 1
ATOM 540 N N . ARG A 1 77 ? 8.342 -1.518 -7.734 1.00 55.70 77 ARG A N 1
ATOM 541 C CA . ARG A 1 77 ? 8.072 -2.946 -7.913 1.00 57.93 77 ARG A CA 1
ATOM 542 C C . ARG A 1 77 ? 8.275 -3.379 -9.365 1.00 56.91 77 ARG A C 1
ATOM 543 O O . ARG A 1 77 ? 8.020 -2.609 -10.289 1.00 56.61 77 ARG A O 1
ATOM 551 N N . THR A 1 78 ? 8.754 -4.606 -9.556 1.00 56.58 78 THR A N 1
ATOM 552 C CA . THR A 1 78 ? 8.819 -5.212 -10.883 1.00 55.53 78 THR A CA 1
ATOM 553 C C . THR A 1 78 ? 7.459 -5.842 -11.167 1.00 53.42 78 THR A C 1
ATOM 554 O O . THR A 1 78 ? 7.040 -6.771 -10.480 1.00 51.82 78 THR A O 1
ATOM 558 N N . VAL A 1 79 ? 6.772 -5.310 -12.172 1.00 53.44 79 VAL A N 1
ATOM 559 C CA . VAL A 1 79 ? 5.386 -5.657 -12.460 1.00 53.17 79 VAL A CA 1
ATOM 560 C C . VAL A 1 79 ? 5.299 -6.191 -13.875 1.00 52.63 79 VAL A C 1
ATOM 561 O O . VAL A 1 79 ? 6.021 -5.726 -14.757 1.00 50.02 79 VAL A O 1
ATOM 565 N N . ILE A 1 80 ? 4.411 -7.157 -14.093 1.00 53.90 80 ILE A N 1
ATOM 566 C CA . ILE A 1 80 ? 4.180 -7.688 -15.433 1.00 56.79 80 ILE A CA 1
ATOM 567 C C . ILE A 1 80 ? 3.325 -6.718 -16.238 1.00 58.19 80 ILE A C 1
ATOM 568 O O . ILE A 1 80 ? 2.331 -6.192 -15.739 1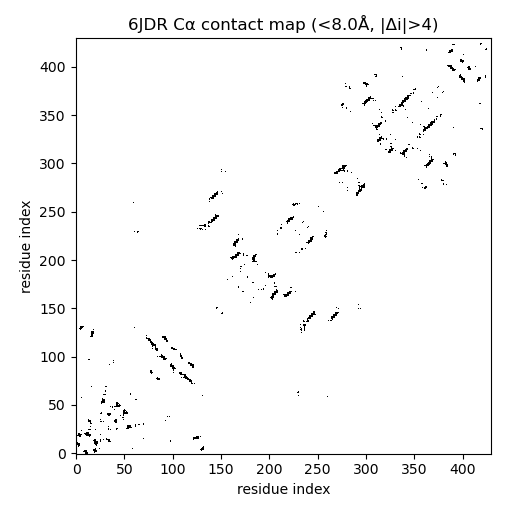.00 58.35 80 ILE A O 1
ATOM 573 N N . MET A 1 81 ? 3.737 -6.487 -17.481 1.00 60.67 81 MET A N 1
ATOM 574 C CA . MET A 1 81 ? 2.949 -5.752 -18.457 1.00 64.54 81 MET A CA 1
ATOM 575 C C . MET A 1 81 ? 2.398 -6.759 -19.463 1.00 68.53 81 MET A C 1
ATOM 576 O O . MET A 1 81 ? 3.156 -7.317 -20.262 1.00 66.61 81 MET A O 1
ATOM 581 N N . HIS A 1 82 ? 1.088 -7.003 -19.413 1.00 74.27 82 HIS A N 1
ATOM 582 C CA . HIS A 1 82 ? 0.442 -7.926 -20.351 1.00 79.13 82 HIS A CA 1
ATOM 583 C C . HIS A 1 82 ? 0.039 -7.196 -21.630 1.00 79.46 82 HIS A C 1
ATOM 584 O O . HIS A 1 82 ? -0.606 -6.151 -21.570 1.00 78.72 82 HIS A O 1
ATOM 591 N N . VAL A 1 83 ? 0.408 -7.761 -22.779 1.00 81.51 83 VAL A N 1
ATOM 592 C CA . VAL A 1 83 ? 0.172 -7.126 -24.078 1.00 82.92 83 VAL A CA 1
ATOM 593 C C . VAL A 1 83 ? -0.688 -8.011 -24.987 1.00 85.21 83 VAL A C 1
ATOM 594 O O . VAL A 1 83 ? -0.375 -9.185 -25.197 1.00 86.01 83 VAL A O 1
ATOM 598 N N . GLU A 1 84 ? -1.772 -7.435 -25.508 1.00 88.06 84 GLU A N 1
ATOM 599 C CA . GLU A 1 84 ? -2.647 -8.100 -26.480 1.00 88.95 84 GLU A CA 1
ATOM 600 C C . GLU A 1 84 ? -3.131 -7.102 -27.531 1.00 88.40 84 GLU A C 1
ATOM 601 O O . GLU A 1 84 ? -3.952 -6.232 -27.235 1.00 85.37 84 GLU A O 1
ATOM 607 N N . GLN A 1 85 ? -2.618 -7.239 -28.753 1.00 89.98 85 GLN A N 1
ATOM 608 C CA . GLN A 1 85 ? -2.944 -6.340 -29.865 1.00 92.69 85 GLN A CA 1
ATOM 609 C C . GLN A 1 85 ? -2.533 -4.894 -29.574 1.00 93.18 85 GLN A C 1
ATOM 610 O O . GLN A 1 85 ? -3.203 -3.952 -30.002 1.00 96.43 85 GLN A O 1
ATOM 612 N N . GLY A 1 86 ? -1.425 -4.728 -28.854 1.00 91.35 86 GLY A N 1
ATOM 613 C CA . GLY A 1 86 ? -0.939 -3.407 -28.459 1.00 88.11 86 GLY A CA 1
ATOM 614 C C . GLY A 1 86 ? -1.776 -2.733 -27.382 1.00 85.22 86 GLY A C 1
ATOM 615 O O . GLY A 1 86 ? -1.911 -1.511 -27.382 1.00 83.75 86 GLY A O 1
ATOM 616 N N . LEU A 1 87 ? -2.332 -3.526 -26.466 1.00 83.37 87 LEU A N 1
ATOM 617 C CA . LEU A 1 87 ? -3.123 -3.004 -25.346 1.00 84.89 87 LEU A CA 1
ATOM 618 C C . LEU A 1 87 ? -2.695 -3.659 -24.035 1.00 83.40 87 LEU A C 1
ATOM 619 O O . LEU A 1 87 ? -2.427 -4.860 -23.996 1.00 82.50 87 LEU A O 1
ATOM 624 N N . THR A 1 88 ? -2.652 -2.868 -22.963 1.00 81.24 88 THR A N 1
ATOM 625 C CA . THR A 1 88 ? -2.184 -3.349 -21.662 1.00 80.11 88 THR A CA 1
ATOM 626 C C . THR A 1 88 ? -2.983 -2.740 -20.505 1.00 79.23 88 THR A C 1
ATOM 627 O O . THR A 1 88 ? -3.399 -1.587 -20.586 1.00 78.76 88 THR A O 1
ATOM 631 N N . PRO A 1 89 ? -3.200 -3.513 -19.423 1.00 79.66 89 PRO A N 1
ATOM 632 C CA . PRO A 1 89 ? -3.939 -2.971 -18.276 1.00 79.52 89 PRO A CA 1
ATOM 633 C C . PRO A 1 89 ? -3.192 -1.897 -17.479 1.00 81.11 89 PRO A C 1
ATOM 634 O O . PRO A 1 89 ? -3.834 -1.095 -16.800 1.00 83.97 89 PRO A O 1
ATOM 638 N N . LEU A 1 90 ? -1.862 -1.881 -17.550 1.00 81.34 90 LEU A N 1
ATOM 639 C CA . LEU A 1 90 ? -1.063 -0.965 -16.728 1.00 81.92 90 LEU A CA 1
ATOM 640 C C . LEU A 1 90 ? -1.303 0.497 -17.082 1.00 81.57 90 LEU A C 1
ATOM 641 O O . LEU A 1 90 ? -1.628 0.826 -18.223 1.00 81.82 90 LEU A O 1
ATOM 646 N N . ASP A 1 91 ? -1.118 1.365 -16.089 1.00 81.58 91 ASP A N 1
ATOM 647 C CA . ASP A 1 91 ? -1.378 2.798 -16.234 1.00 81.00 91 ASP A CA 1
ATOM 648 C C . ASP A 1 91 ? -0.487 3.421 -17.306 1.00 80.14 91 ASP A C 1
ATOM 649 O O . ASP A 1 91 ? 0.612 2.924 -17.564 1.00 78.63 91 ASP A O 1
ATOM 654 N N . PRO A 1 92 ? -0.957 4.514 -17.935 1.00 79.49 92 PRO A N 1
ATOM 655 C CA . PRO A 1 92 ? -0.137 5.189 -18.940 1.00 77.45 92 PRO A CA 1
ATOM 656 C C . PRO A 1 92 ? 1.114 5.817 -18.330 1.00 73.70 92 PRO A C 1
ATOM 657 O O . PRO A 1 92 ? 1.045 6.438 -17.269 1.00 72.85 92 PRO A O 1
ATOM 661 N N . GLY A 1 93 ? 2.245 5.648 -19.005 1.00 70.09 93 GLY A N 1
ATOM 662 C CA . GLY A 1 93 ? 3.528 6.124 -18.500 1.00 68.28 93 GLY A CA 1
ATOM 663 C C . GLY A 1 93 ? 4.688 5.529 -19.273 1.00 65.53 93 GLY A C 1
ATOM 664 O O . GLY A 1 93 ? 4.554 5.215 -20.456 1.00 65.47 93 GLY A O 1
ATOM 665 N N . ARG A 1 94 ? 5.824 5.360 -18.601 1.00 63.48 94 ARG A N 1
ATOM 666 C CA . ARG A 1 94 ? 7.042 4.878 -19.249 1.00 61.80 94 ARG A CA 1
ATOM 667 C C . ARG A 1 94 ? 7.713 3.786 -18.410 1.00 59.02 94 ARG A C 1
ATOM 668 O O . ARG A 1 94 ? 7.835 3.918 -17.192 1.00 57.82 94 ARG A O 1
ATOM 676 N N . TYR A 1 95 ? 8.135 2.710 -19.076 1.00 57.06 95 TYR A N 1
ATOM 677 C CA . TYR A 1 95 ? 8.609 1.497 -18.408 1.00 54.73 95 TYR A CA 1
ATOM 678 C C . TYR A 1 95 ? 9.856 0.923 -19.080 1.00 54.79 95 TYR A C 1
ATOM 679 O O . TYR A 1 95 ? 9.983 0.976 -20.304 1.00 56.39 95 TYR A O 1
ATOM 688 N N . GLN A 1 96 ? 10.764 0.365 -18.279 1.00 53.68 96 GLN A N 1
ATOM 689 C CA . GLN A 1 96 ? 11.893 -0.410 -18.801 1.00 52.54 96 GLN A CA 1
ATOM 690 C C . GLN A 1 96 ? 11.474 -1.875 -18.886 1.00 52.14 96 GLN A C 1
ATOM 691 O O . GLN A 1 96 ? 10.852 -2.400 -17.964 1.00 49.65 96 GLN A O 1
ATOM 697 N N . THR A 1 97 ? 11.812 -2.517 -20.002 1.00 53.23 97 THR A N 1
ATOM 698 C CA . THR A 1 97 ? 11.499 -3.924 -20.244 1.00 53.89 97 THR A CA 1
ATOM 699 C C . THR A 1 97 ? 12.674 -4.573 -20.962 1.00 55.11 97 THR A C 1
ATOM 700 O O . THR A 1 97 ? 13.628 -3.887 -21.327 1.00 55.03 97 THR A O 1
ATOM 704 N N . ARG A 1 98 ? 12.595 -5.885 -21.188 1.00 57.15 98 ARG A N 1
ATOM 705 C CA . ARG A 1 98 ? 13.629 -6.601 -21.948 1.00 59.68 98 ARG A CA 1
ATOM 706 C C . ARG A 1 98 ? 13.771 -6.076 -23.382 1.00 61.31 98 ARG A C 1
ATOM 707 O O . ARG A 1 98 ? 14.833 -6.198 -23.983 1.00 61.29 98 ARG A O 1
ATOM 715 N N . ARG A 1 99 ? 12.702 -5.486 -23.914 1.00 65.47 99 ARG A N 1
ATOM 716 C CA . ARG A 1 99 ? 12.740 -4.806 -25.213 1.00 69.17 99 ARG A CA 1
ATOM 717 C C . ARG A 1 99 ? 13.116 -3.319 -25.081 1.00 68.18 99 ARG A C 1
ATOM 718 O O . ARG A 1 99 ? 12.814 -2.518 -25.966 1.00 68.58 99 ARG A O 1
ATOM 726 N N . GLY A 1 100 ? 13.783 -2.954 -23.987 1.00 67.75 100 GLY A N 1
ATOM 727 C CA . GLY A 1 100 ? 14.208 -1.575 -23.762 1.00 67.28 100 GLY A CA 1
ATOM 728 C C . GLY A 1 100 ? 13.109 -0.689 -23.205 1.00 67.63 100 GLY A C 1
ATOM 729 O O . GLY A 1 100 ? 12.119 -1.174 -22.654 1.00 66.78 100 GLY A O 1
ATOM 730 N N . LEU A 1 101 ? 13.295 0.621 -23.352 1.00 68.94 101 LEU A N 1
ATOM 731 C CA . LEU A 1 101 ? 12.363 1.611 -22.819 1.00 69.47 101 LEU A CA 1
ATOM 732 C C . LEU A 1 101 ? 11.148 1.750 -23.730 1.00 68.69 101 LEU A C 1
ATOM 733 O O . LEU A 1 101 ? 11.296 1.871 -24.945 1.00 68.85 101 LEU A O 1
ATOM 738 N N . VAL A 1 102 ? 9.956 1.743 -23.135 1.00 68.77 102 VAL A N 1
ATOM 739 C CA . VAL A 1 102 ? 8.702 1.810 -23.890 1.00 71.20 102 VAL A CA 1
ATOM 740 C C . VAL A 1 102 ? 7.657 2.667 -23.176 1.00 73.18 102 VAL A C 1
ATOM 741 O O . VAL A 1 102 ? 7.671 2.783 -21.951 1.00 72.70 102 VAL A O 1
ATOM 745 N N . SER A 1 103 ? 6.741 3.244 -23.953 1.00 75.75 103 SER A N 1
ATOM 746 C CA . SER A 1 103 ? 5.708 4.136 -23.423 1.00 78.19 103 SER A CA 1
ATOM 747 C C . SER A 1 103 ? 4.310 3.518 -23.504 1.00 79.97 103 SER A C 1
ATOM 748 O O . SER A 1 103 ? 3.945 2.926 -24.518 1.00 79.57 103 SER A O 1
ATOM 751 N N . VAL A 1 104 ? 3.540 3.658 -22.427 1.00 84.07 104 VAL A N 1
ATOM 752 C CA . VAL A 1 104 ? 2.126 3.291 -22.419 1.00 87.61 104 VAL A CA 1
ATOM 753 C C . VAL A 1 104 ? 1.300 4.552 -22.665 1.00 93.40 104 VAL A C 1
ATOM 754 O O . VAL A 1 104 ? 1.167 5.400 -21.781 1.00 90.95 104 VAL A O 1
ATOM 756 N N . ARG A 1 105 ? 0.757 4.670 -23.873 1.00 102.54 105 ARG A N 1
ATOM 757 C CA . ARG A 1 105 ? 0.018 5.862 -24.292 1.00 107.22 105 ARG A CA 1
ATOM 758 C C . ARG A 1 105 ? -1.465 5.680 -23.988 1.00 109.20 105 ARG A C 1
ATOM 759 O O . ARG A 1 105 ? -1.980 4.564 -24.052 1.00 108.25 105 ARG A O 1
ATOM 767 N N . ARG A 1 106 ? -2.148 6.775 -23.663 1.00 113.90 106 ARG A N 1
ATOM 768 C CA . ARG A 1 106 ? -3.598 6.744 -23.455 1.00 117.14 106 ARG A CA 1
ATOM 769 C C . ARG A 1 106 ? -4.308 6.828 -24.806 1.00 118.10 106 ARG A C 1
ATOM 770 O O . ARG A 1 106 ? -3.869 7.553 -25.702 1.00 116.38 106 ARG A O 1
ATOM 778 N N . GLY A 1 107 ? -5.401 6.081 -24.947 1.00 118.57 107 GLY A N 1
ATOM 779 C CA . GLY A 1 107 ? -6.168 6.054 -26.192 1.00 119.84 107 GLY A CA 1
ATOM 780 C C . GLY A 1 107 ? -7.628 5.703 -25.985 1.00 120.40 107 GLY A C 1
ATOM 781 O O . GLY A 1 107 ? -8.015 5.207 -24.923 1.00 118.81 107 GLY A O 1
ATOM 782 N N . ILE A 1 108 ? -8.437 5.966 -27.009 1.00 121.69 108 ILE A N 1
ATOM 783 C CA . ILE A 1 108 ? -9.877 5.688 -26.954 1.00 122.33 108 ILE A CA 1
ATOM 784 C C . ILE A 1 108 ? -10.178 4.187 -26.881 1.00 121.20 108 ILE A C 1
ATOM 785 O O . ILE A 1 108 ? -11.134 3.777 -26.221 1.00 121.81 108 ILE A O 1
ATOM 790 N N . ARG A 1 109 ? -9.357 3.376 -27.548 1.00 118.89 109 ARG A N 1
ATOM 791 C CA . ARG A 1 109 ? -9.503 1.919 -27.505 1.00 116.75 109 ARG A CA 1
ATOM 792 C C . ARG A 1 109 ? -8.963 1.356 -26.187 1.00 115.24 109 ARG A C 1
ATOM 793 O O . ARG A 1 109 ? -9.552 0.443 -25.607 1.00 115.38 109 ARG A O 1
ATOM 801 N N . GLY A 1 110 ? -7.848 1.912 -25.719 1.00 112.90 110 GLY A N 1
ATOM 802 C CA . GLY A 1 110 ? -7.235 1.490 -24.461 1.00 108.90 110 GLY A CA 1
ATOM 803 C C . GLY A 1 110 ? -5.834 2.051 -24.305 1.00 105.06 110 GLY A C 1
ATOM 804 O O . GLY A 1 110 ? -5.433 2.952 -25.046 1.00 103.96 110 GLY A O 1
ATOM 805 N N . ASN A 1 111 ? -5.089 1.512 -23.342 1.00 100.24 111 ASN A N 1
ATOM 806 C CA . ASN A 1 111 ? -3.714 1.945 -23.092 1.00 95.53 111 ASN A CA 1
ATOM 807 C C . ASN A 1 111 ? -2.768 1.362 -24.142 1.00 93.43 111 ASN A C 1
ATOM 808 O O . ASN A 1 111 ? -2.370 0.200 -24.056 1.00 92.56 111 ASN A O 1
ATOM 813 N N . GLU A 1 112 ? -2.417 2.176 -25.134 1.00 92.57 112 GLU A N 1
ATOM 814 C CA . GLU A 1 112 ? -1.658 1.711 -26.295 1.00 93.10 112 GLU A CA 1
ATOM 815 C C . GLU A 1 112 ? -0.166 1.565 -25.998 1.00 90.56 112 GLU A C 1
ATOM 816 O O . GLU A 1 112 ? 0.429 2.425 -25.347 1.00 91.06 112 GLU A O 1
ATOM 822 N N . VAL A 1 113 ? 0.428 0.476 -26.486 1.00 85.74 113 VAL A N 1
ATOM 823 C CA . VAL A 1 113 ? 1.862 0.223 -26.330 1.00 83.04 113 VAL A CA 1
ATOM 824 C C . VAL A 1 113 ? 2.403 -0.517 -27.551 1.00 80.73 113 VAL A C 1
ATOM 825 O O . VAL A 1 113 ? 1.876 -1.563 -27.932 1.00 79.53 113 VAL A O 1
ATOM 827 N N . ASP A 1 114 ? 3.455 0.028 -28.159 1.00 81.04 114 ASP A N 1
ATOM 828 C CA . ASP A 1 114 ? 4.047 -0.563 -29.360 1.00 83.94 114 ASP A CA 1
ATOM 829 C C . ASP A 1 114 ? 4.955 -1.741 -29.003 1.00 83.53 114 ASP A C 1
ATOM 830 O O . ASP A 1 114 ? 6.182 -1.613 -28.969 1.00 83.16 114 ASP A O 1
ATOM 835 N N . LEU A 1 115 ? 4.334 -2.885 -28.731 1.00 82.49 115 LEU A N 1
ATOM 836 C CA . LEU A 1 115 ? 5.054 -4.128 -28.481 1.00 81.77 115 LEU A CA 1
ATOM 837 C C . LEU A 1 115 ? 4.223 -5.317 -28.945 1.00 80.33 115 LEU A C 1
ATOM 838 O O . LEU A 1 115 ? 2.991 -5.265 -28.896 1.00 80.82 115 LEU A O 1
ATOM 843 N N . PRO A 1 116 ? 4.890 -6.398 -29.390 1.00 79.14 116 PRO A N 1
ATOM 844 C CA . PRO A 1 116 ? 4.152 -7.608 -29.751 1.00 78.80 116 PRO A CA 1
ATOM 845 C C . PRO A 1 116 ? 3.512 -8.269 -28.534 1.00 79.76 116 PRO A C 1
ATOM 846 O O . PRO A 1 116 ? 3.916 -8.005 -27.397 1.00 78.90 116 PRO A O 1
ATOM 850 N N . ASP A 1 117 ? 2.520 -9.119 -28.780 1.00 81.15 117 ASP A N 1
ATOM 851 C CA . ASP A 1 117 ? 1.803 -9.803 -27.705 1.00 81.45 117 ASP A CA 1
ATOM 852 C C . ASP A 1 117 ? 2.762 -10.575 -26.809 1.00 77.49 117 ASP A C 1
ATOM 853 O O . ASP A 1 117 ? 3.717 -11.188 -27.289 1.00 76.63 117 ASP A O 1
ATOM 858 N N . GLY A 1 118 ? 2.503 -10.535 -25.506 1.00 73.66 118 GLY A N 1
ATOM 859 C CA . GLY A 1 118 ? 3.334 -11.235 -24.534 1.00 71.07 118 GLY A CA 1
ATOM 860 C C . GLY A 1 118 ? 3.188 -10.680 -23.132 1.00 69.16 118 GLY A C 1
ATOM 861 O O . GLY A 1 118 ? 2.309 -9.855 -22.862 1.00 66.70 118 GLY A O 1
ATOM 862 N N . ASP A 1 119 ? 4.045 -11.158 -22.235 1.00 67.30 119 ASP A N 1
ATOM 863 C CA . ASP A 1 119 ? 4.109 -10.662 -20.866 1.00 66.91 119 ASP A CA 1
ATOM 864 C C . ASP A 1 119 ? 5.521 -10.156 -20.601 1.00 63.49 119 ASP A C 1
ATOM 865 O O . ASP A 1 119 ? 6.500 -10.862 -20.863 1.00 61.40 119 ASP A O 1
ATOM 870 N N . TYR A 1 120 ? 5.623 -8.929 -20.096 1.00 60.48 120 TYR A N 1
ATOM 871 C CA . TYR A 1 120 ? 6.919 -8.291 -19.884 1.00 59.00 120 TYR A CA 1
ATOM 872 C C . TYR A 1 120 ? 7.088 -7.826 -18.445 1.00 56.93 120 TYR A C 1
ATOM 873 O O . TYR A 1 120 ? 6.251 -7.081 -17.921 1.00 54.35 120 TYR A O 1
ATOM 882 N N . ALA A 1 121 ? 8.168 -8.272 -17.808 1.00 54.51 121 ALA A N 1
ATOM 883 C CA . ALA A 1 121 ? 8.592 -7.694 -16.541 1.00 51.05 121 ALA A CA 1
ATOM 884 C C . ALA A 1 121 ? 8.902 -6.221 -16.807 1.00 50.95 121 ALA A C 1
ATOM 885 O O . ALA A 1 121 ? 9.642 -5.899 -17.738 1.00 49.93 121 ALA A O 1
ATOM 887 N N . SER A 1 122 ? 8.321 -5.333 -16.008 1.00 50.14 122 SER A N 1
ATOM 888 C CA . SER A 1 122 ? 8.442 -3.904 -16.257 1.00 50.80 122 SER A CA 1
ATOM 889 C C . SER A 1 122 ? 8.650 -3.114 -14.973 1.00 49.75 122 SER A C 1
ATOM 890 O O . SER A 1 122 ? 7.930 -3.297 -13.988 1.00 50.20 122 SER A O 1
ATOM 893 N N . THR A 1 123 ? 9.646 -2.238 -14.996 1.00 48.62 123 THR A N 1
ATOM 894 C CA . THR A 1 123 ? 9.840 -1.264 -13.936 1.00 48.13 123 THR A CA 1
ATOM 895 C C . THR A 1 123 ? 9.448 0.093 -14.495 1.00 46.58 123 THR A C 1
ATOM 896 O O . THR A 1 123 ? 9.970 0.517 -15.526 1.00 46.97 123 THR A O 1
ATOM 900 N N . ALA A 1 124 ? 8.512 0.757 -13.825 1.00 45.89 124 ALA A N 1
ATOM 901 C CA . ALA A 1 124 ? 8.072 2.086 -14.226 1.00 45.86 124 ALA A CA 1
ATOM 902 C C . ALA A 1 124 ? 9.120 3.132 -13.864 1.00 45.41 124 ALA A C 1
ATOM 903 O O . ALA A 1 124 ? 9.763 3.041 -12.816 1.00 45.58 124 ALA A O 1
ATOM 905 N N . LEU A 1 125 ? 9.290 4.117 -14.741 1.00 44.52 125 LEU A N 1
ATOM 906 C CA . LEU A 1 125 ? 10.064 5.313 -14.419 1.00 43.70 125 LEU A CA 1
ATOM 907 C C . LEU A 1 125 ? 9.313 6.123 -13.376 1.00 42.92 125 LEU A C 1
ATOM 908 O O . LEU A 1 125 ? 8.094 6.282 -13.470 1.00 43.44 125 LEU A O 1
ATOM 913 N N . LEU A 1 126 ? 10.038 6.629 -12.383 1.00 42.72 126 LEU A N 1
ATOM 914 C CA . LEU A 1 126 ? 9.442 7.475 -11.353 1.00 43.40 126 LEU A CA 1
ATOM 915 C C . LEU A 1 126 ? 9.139 8.861 -11.924 1.00 43.76 126 LEU A C 1
ATOM 916 O O . LEU A 1 126 ? 9.747 9.279 -12.915 1.00 42.71 126 LEU A O 1
ATOM 921 N N . PRO A 1 127 ? 8.196 9.585 -11.302 1.00 45.01 127 PRO A N 1
ATOM 922 C CA . PRO A 1 127 ? 7.893 10.940 -11.769 1.00 44.62 127 PRO A CA 1
ATOM 923 C C . PRO A 1 127 ? 8.897 12.006 -11.308 1.00 42.89 127 PRO A C 1
ATOM 924 O O . PRO A 1 127 ? 8.777 13.158 -11.725 1.00 42.95 127 PRO A O 1
ATOM 928 N N . THR A 1 128 ? 9.877 11.634 -10.479 1.00 41.15 128 THR A N 1
ATOM 929 C CA . THR A 1 128 ? 10.796 12.600 -9.872 1.00 40.92 128 THR A CA 1
ATOM 930 C C . THR A 1 128 ? 11.228 13.713 -10.826 1.00 41.34 128 THR A C 1
ATOM 931 O O . THR A 1 128 ? 11.022 14.890 -10.533 1.00 42.74 128 THR A O 1
ATOM 935 N N . CYS A 1 129 ? 11.813 13.344 -11.963 1.00 41.15 129 CYS A N 1
ATOM 936 C CA . CYS A 1 129 ? 12.326 14.323 -12.922 1.00 41.02 129 CYS A CA 1
ATOM 937 C C . CYS A 1 129 ? 11.552 14.333 -14.241 1.00 43.05 129 CYS A C 1
ATOM 938 O O . CYS A 1 129 ? 12.079 14.742 -15.274 1.00 43.08 129 CYS A O 1
ATOM 941 N N . LYS A 1 130 ? 10.293 13.910 -14.196 1.00 46.23 130 LYS A N 1
ATOM 942 C CA . LYS A 1 130 ? 9.439 13.857 -15.385 1.00 49.59 130 LYS A CA 1
ATOM 943 C C . LYS A 1 130 ? 9.265 15.233 -16.041 1.00 50.01 130 LYS A C 1
ATOM 944 O O . LYS A 1 130 ? 9.225 15.341 -17.264 1.00 49.64 130 LYS A O 1
ATOM 950 N N . GLU A 1 131 ? 9.169 16.275 -15.219 1.00 50.66 131 GLU A N 1
ATOM 951 C CA . GLU A 1 131 ? 8.910 17.631 -15.701 1.00 52.32 131 GLU A CA 1
ATOM 952 C C . GLU A 1 131 ? 10.149 18.534 -15.702 1.00 52.42 131 GLU A C 1
ATOM 953 O O . GLU A 1 131 ? 10.030 19.740 -15.918 1.00 55.87 131 GLU A O 1
ATOM 955 N N . ILE A 1 132 ? 11.330 17.961 -15.476 1.00 50.39 132 ILE A N 1
ATOM 956 C CA . ILE A 1 132 ? 12.560 18.745 -15.374 1.00 48.77 132 ILE A CA 1
ATOM 957 C C . ILE A 1 132 ? 13.148 19.007 -16.759 1.00 47.60 132 ILE A C 1
ATOM 958 O O . ILE A 1 132 ? 13.202 18.107 -17.601 1.00 47.04 132 ILE A O 1
ATOM 963 N N . ASN A 1 133 ? 13.587 20.248 -16.972 1.00 46.57 133 ASN A N 1
ATOM 964 C CA . ASN A 1 133 ? 14.193 20.686 -18.231 1.00 45.78 133 ASN A CA 1
ATOM 965 C C . ASN A 1 133 ? 15.190 21.807 -17.928 1.00 44.46 133 ASN A C 1
ATOM 966 O O . ASN A 1 133 ? 14.807 22.971 -17.788 1.00 42.80 133 ASN A O 1
ATOM 971 N N . MET A 1 134 ? 16.468 21.451 -17.829 1.00 42.64 134 MET A N 1
ATOM 972 C CA . MET A 1 134 ? 17.476 22.383 -17.324 1.00 43.44 134 MET A CA 1
ATOM 973 C C . MET A 1 134 ? 17.867 23.481 -18.319 1.00 45.17 134 MET A C 1
ATOM 974 O O . MET A 1 134 ? 18.419 24.506 -17.908 1.00 45.23 134 MET A O 1
ATOM 979 N N . VAL A 1 135 ? 17.580 23.289 -19.608 1.00 45.31 135 VAL A N 1
ATOM 980 C CA . VAL A 1 135 ? 17.774 24.375 -20.581 1.00 46.85 135 VAL A CA 1
ATOM 981 C C . VAL A 1 135 ? 16.671 25.436 -20.431 1.00 45.43 135 VAL A C 1
ATOM 982 O O . VAL A 1 135 ? 16.923 26.628 -20.607 1.00 45.25 135 VAL A O 1
ATOM 986 N N . ALA A 1 136 ? 15.463 25.000 -20.080 1.00 44.53 136 ALA A N 1
ATOM 987 C CA . ALA A 1 136 ? 14.371 25.916 -19.758 1.00 43.65 136 ALA A CA 1
ATOM 988 C C . ALA A 1 136 ? 14.620 26.619 -18.425 1.00 44.44 136 ALA A C 1
ATOM 989 O O . ALA A 1 136 ? 14.325 27.809 -18.280 1.00 44.51 136 ALA A O 1
ATOM 991 N N . VAL A 1 137 ? 15.159 25.881 -17.455 1.00 44.11 137 VAL A N 1
ATOM 992 C CA . VAL A 1 137 ? 15.513 26.452 -16.153 1.00 43.21 137 VAL A CA 1
ATOM 993 C C . VAL A 1 137 ? 16.478 27.626 -16.339 1.00 43.61 137 VAL A C 1
ATOM 994 O O . VAL A 1 137 ? 16.255 28.708 -15.795 1.00 43.29 137 VAL A O 1
ATOM 998 N N . ALA A 1 138 ? 17.539 27.406 -17.114 1.00 44.09 138 ALA A N 1
ATOM 999 C CA . ALA A 1 138 ? 18.530 28.453 -17.399 1.00 44.65 138 ALA A CA 1
ATOM 1000 C C . ALA A 1 138 ? 17.885 29.693 -18.018 1.00 44.70 138 ALA A C 1
ATOM 1001 O O . ALA A 1 138 ? 18.092 30.813 -17.553 1.00 43.24 138 ALA A O 1
ATOM 1003 N N . SER A 1 139 ? 17.093 29.473 -19.061 1.00 45.92 139 SER A N 1
ATOM 1004 C CA . SER A 1 139 ? 16.367 30.542 -19.739 1.00 46.70 139 SER A CA 1
ATOM 1005 C C . SER A 1 139 ? 15.417 31.283 -18.793 1.00 46.96 139 SER A C 1
ATOM 1006 O O . SER A 1 139 ? 15.438 32.511 -18.715 1.00 47.84 139 SER A O 1
ATOM 1009 N N . ASN A 1 140 ? 14.591 30.532 -18.074 1.00 47.70 140 ASN A N 1
ATOM 1010 C CA . ASN A 1 140 ? 13.597 31.120 -17.175 1.00 46.71 140 ASN A CA 1
ATOM 1011 C C . ASN A 1 140 ? 14.198 31.841 -15.969 1.00 46.38 140 ASN A C 1
ATOM 1012 O O . ASN A 1 140 ? 13.606 32.797 -15.465 1.00 46.47 140 ASN A O 1
ATOM 1017 N N . VAL A 1 141 ? 15.363 31.385 -15.510 1.00 45.82 141 VAL A N 1
ATOM 1018 C CA . VAL A 1 141 ? 16.081 32.048 -14.414 1.00 45.89 141 VAL A CA 1
ATOM 1019 C C . VAL A 1 141 ? 16.457 33.480 -14.781 1.00 47.86 141 VAL A C 1
ATOM 1020 O O . VAL A 1 141 ? 16.385 34.377 -13.940 1.00 49.09 141 VAL A O 1
ATOM 1024 N N . LEU A 1 142 ? 16.859 33.687 -16.034 1.00 50.22 142 LEU A N 1
ATOM 1025 C CA . LEU A 1 142 ? 17.224 35.018 -16.518 1.00 50.79 142 LEU A CA 1
ATOM 1026 C C . LEU A 1 142 ? 16.026 35.965 -16.527 1.00 49.22 142 LEU A C 1
ATOM 1027 O O . LEU A 1 142 ? 16.161 37.138 -16.191 1.00 48.28 142 LEU A O 1
ATOM 1032 N N . ARG A 1 143 ? 14.860 35.442 -16.896 1.00 49.19 143 ARG A N 1
ATOM 1033 C CA . ARG A 1 143 ? 13.624 36.224 -16.939 1.00 48.88 143 ARG A CA 1
ATOM 1034 C C . ARG A 1 143 ? 12.848 36.212 -15.612 1.00 49.39 143 ARG A C 1
ATOM 1035 O O . ARG A 1 143 ? 11.691 36.635 -15.564 1.00 50.52 143 ARG A O 1
ATOM 1039 N N . SER A 1 144 ? 13.483 35.731 -14.544 1.00 49.70 144 SER A N 1
ATOM 1040 C CA . SER A 1 144 ? 12.902 35.741 -13.200 1.00 49.78 144 SER A CA 1
ATOM 1041 C C . SER A 1 144 ? 13.487 36.906 -12.404 1.00 51.26 144 SER A C 1
ATOM 1042 O O . SER A 1 144 ? 14.391 37.595 -12.879 1.00 53.43 144 SER A O 1
ATOM 1045 N N . ARG A 1 145 ? 12.976 37.118 -11.195 1.00 50.43 145 ARG A N 1
ATOM 1046 C CA . ARG A 1 145 ? 13.533 38.117 -10.285 1.00 51.26 145 ARG A CA 1
ATOM 1047 C C . ARG A 1 145 ? 13.469 37.636 -8.832 1.00 51.71 145 ARG A C 1
ATOM 1048 O O . ARG A 1 145 ? 12.538 36.935 -8.446 1.00 54.03 145 ARG A O 1
ATOM 1051 N N . PHE A 1 146 ? 14.471 38.005 -8.039 1.00 50.26 146 PHE A N 1
ATOM 1052 C CA . PHE A 1 146 ? 14.489 37.696 -6.617 1.00 50.68 146 PHE A CA 1
ATOM 1053 C C . PHE A 1 146 ? 14.377 38.986 -5.800 1.00 52.02 146 PHE A C 1
ATOM 1054 O O . PHE A 1 146 ? 15.325 39.768 -5.739 1.00 51.45 146 PHE A O 1
ATOM 1062 N N . ILE A 1 147 ? 13.222 39.189 -5.166 1.00 53.38 147 ILE A N 1
ATOM 1063 C CA . ILE A 1 147 ? 12.966 40.383 -4.355 1.00 54.10 147 ILE A CA 1
ATOM 1064 C C . ILE A 1 147 ? 13.478 40.168 -2.929 1.00 54.44 147 ILE A C 1
ATOM 1065 O O . ILE A 1 147 ? 12.881 39.423 -2.151 1.00 55.91 147 ILE A O 1
ATOM 1070 N N . ILE A 1 148 ? 14.583 40.829 -2.597 1.00 55.05 148 ILE A N 1
ATOM 1071 C CA . ILE A 1 148 ? 15.149 40.770 -1.255 1.00 55.93 148 ILE A CA 1
ATOM 1072 C C . ILE A 1 148 ? 14.481 41.848 -0.412 1.00 57.41 148 ILE A C 1
ATOM 1073 O O . ILE A 1 148 ? 14.445 43.012 -0.807 1.00 58.00 148 ILE A O 1
ATOM 1078 N N . GLY A 1 149 ? 13.965 41.464 0.751 1.00 58.72 149 GLY A N 1
ATOM 1079 C CA . GLY A 1 149 ? 13.267 42.404 1.620 1.00 58.76 149 GLY A CA 1
ATOM 1080 C C . GLY A 1 149 ? 14.224 43.260 2.428 1.00 60.27 149 GLY A C 1
ATOM 1081 O O . GLY A 1 149 ? 15.433 43.013 2.427 1.00 59.92 149 GLY A O 1
ATOM 1082 N N . PRO A 1 150 ? 13.689 44.278 3.126 1.00 62.32 150 PRO A N 1
ATOM 1083 C CA . PRO A 1 150 ? 14.482 45.134 4.002 1.00 64.60 150 PRO A CA 1
ATOM 1084 C C . PRO A 1 150 ? 14.630 44.514 5.393 1.00 68.68 150 PRO A C 1
ATOM 1085 O O . PRO A 1 150 ? 14.018 43.479 5.662 1.00 69.02 150 PRO A O 1
ATOM 1089 N N . PRO A 1 151 ? 15.442 45.135 6.272 1.00 75.04 151 PRO A N 1
ATOM 1090 C CA . PRO A 1 151 ? 15.596 44.654 7.652 1.00 77.45 151 PRO A CA 1
ATOM 1091 C C . PRO A 1 151 ? 14.274 44.530 8.416 1.00 80.84 151 PRO A C 1
ATOM 1092 O O . PRO A 1 151 ? 14.026 43.503 9.050 1.00 80.36 151 PRO A O 1
ATOM 1096 N N . GLY A 1 152 ? 13.436 45.561 8.343 1.00 84.35 152 GLY A N 1
ATOM 1097 C CA . GLY A 1 152 ? 12.143 45.557 9.027 1.00 86.27 152 GLY A CA 1
ATOM 1098 C C . GLY A 1 152 ? 11.045 44.892 8.215 1.00 88.88 152 GLY A C 1
ATOM 1099 O O . GLY A 1 152 ? 11.302 43.962 7.447 1.00 89.29 152 GLY A O 1
ATOM 1100 N N . ALA A 1 153 ? 9.818 45.378 8.392 1.00 91.61 153 ALA A N 1
ATOM 1101 C CA . ALA A 1 153 ? 8.643 44.855 7.687 1.00 92.11 153 ALA A CA 1
ATOM 1102 C C . ALA A 1 153 ? 8.479 45.529 6.325 1.00 91.46 153 ALA A C 1
ATOM 1103 O O . ALA A 1 153 ? 9.351 46.286 5.896 1.00 93.24 153 ALA A O 1
ATOM 1105 N N . GLY A 1 154 ? 7.366 45.241 5.648 1.00 91.38 154 GLY A N 1
ATOM 1106 C CA . GLY A 1 154 ? 7.046 45.860 4.359 1.00 92.16 154 GLY A CA 1
ATOM 1107 C C . GLY A 1 154 ? 7.063 44.888 3.191 1.00 94.42 154 GLY A C 1
ATOM 1108 O O . GLY A 1 154 ? 6.335 45.075 2.212 1.00 95.20 154 GLY A O 1
ATOM 1109 N N . LYS A 1 155 ? 7.899 43.855 3.293 1.00 95.06 155 LYS A N 1
ATOM 1110 C CA . LYS A 1 155 ? 8.021 42.828 2.247 1.00 95.00 155 LYS A CA 1
ATOM 1111 C C . LYS A 1 155 ? 6.703 42.093 1.964 1.00 93.31 155 LYS A C 1
ATOM 1112 O O . LYS A 1 155 ? 6.442 41.698 0.824 1.00 91.08 155 LYS A O 1
ATOM 1118 N N . THR A 1 156 ? 5.879 41.912 2.996 1.00 91.86 156 THR A N 1
ATOM 1119 C CA . THR A 1 156 ? 4.571 41.272 2.841 1.00 91.78 156 THR A CA 1
ATOM 1120 C C . THR A 1 156 ? 3.613 42.170 2.058 1.00 90.69 156 THR A C 1
ATOM 1121 O O . THR A 1 156 ? 2.820 41.690 1.246 1.00 88.13 156 THR A O 1
ATOM 1125 N N . HIS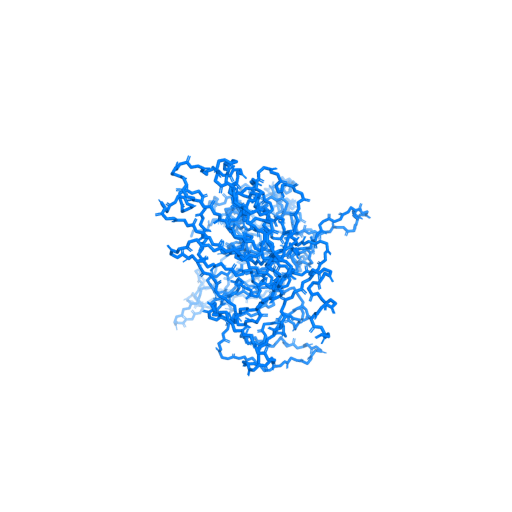 A 1 157 ? 3.704 43.475 2.309 1.00 90.71 157 HIS A N 1
ATOM 1126 C CA . HIS A 1 157 ? 2.825 44.461 1.681 1.00 88.84 157 HIS A CA 1
ATOM 1127 C C . HIS A 1 157 ? 3.224 44.767 0.232 1.00 83.57 157 HIS A C 1
ATOM 1128 O O . HIS A 1 157 ? 2.388 45.208 -0.558 1.00 82.25 157 HIS A O 1
ATOM 1135 N N . TRP A 1 158 ? 4.493 44.540 -0.112 1.00 76.81 158 TRP A N 1
ATOM 1136 C CA . TRP A 1 158 ? 4.946 44.637 -1.502 1.00 74.40 158 TRP A CA 1
ATOM 1137 C C . TRP A 1 158 ? 4.198 43.638 -2.376 1.00 73.33 158 TRP A C 1
ATOM 1138 O O . TRP A 1 158 ? 3.758 43.971 -3.477 1.00 71.53 158 TRP A O 1
ATOM 1149 N N . LEU A 1 159 ? 4.069 42.412 -1.873 1.00 72.26 159 LEU A N 1
ATOM 1150 C CA . LEU A 1 159 ? 3.418 41.328 -2.604 1.00 72.33 159 LEU A CA 1
ATOM 1151 C C . LEU A 1 159 ? 1.931 41.589 -2.835 1.00 72.93 159 LEU A C 1
ATOM 1152 O O . LEU A 1 159 ? 1.394 41.229 -3.884 1.00 71.79 159 LEU A O 1
ATOM 1157 N N . LEU A 1 160 ? 1.272 42.208 -1.857 1.00 75.43 160 LEU A N 1
ATOM 1158 C CA . LEU A 1 160 ? -0.166 42.476 -1.943 1.00 77.95 160 LEU A CA 1
ATOM 1159 C C . LEU A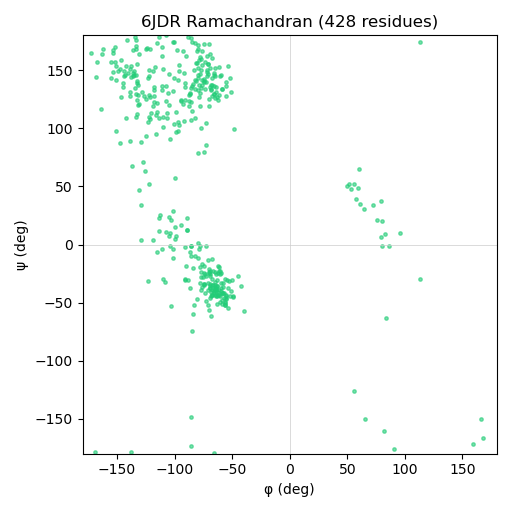 1 160 ? -0.492 43.535 -3.004 1.00 79.16 160 LEU A C 1
ATOM 1160 O O . LEU A 1 160 ? -1.531 43.460 -3.664 1.00 78.52 160 LEU A O 1
ATOM 1165 N N . GLN A 1 161 ? 0.400 44.511 -3.168 1.00 79.45 161 GLN A N 1
ATOM 1166 C CA . GLN A 1 161 ? 0.245 45.540 -4.199 1.00 80.56 161 GLN A CA 1
ATOM 1167 C C . GLN A 1 161 ? 0.548 45.005 -5.603 1.00 80.23 161 GLN A C 1
ATOM 1168 O O . GLN A 1 161 ? 0.057 45.546 -6.598 1.00 81.07 161 GLN A O 1
ATOM 1174 N N . GLN A 1 162 ? 1.358 43.949 -5.675 1.00 77.91 162 GLN A N 1
ATOM 1175 C CA . GLN A 1 162 ? 1.791 43.364 -6.949 1.00 75.41 162 GLN A CA 1
ATOM 1176 C C . GLN A 1 162 ? 0.873 42.252 -7.454 1.00 72.69 162 GLN A C 1
ATOM 1177 O O . GLN A 1 162 ? 0.752 42.053 -8.661 1.00 72.58 162 GLN A O 1
ATOM 1183 N N . VAL A 1 163 ? 0.243 41.523 -6.536 1.00 71.19 163 VAL A N 1
ATOM 1184 C CA . VAL A 1 163 ? -0.549 40.345 -6.899 1.00 71.19 163 VAL A CA 1
ATOM 1185 C C . VAL A 1 163 ? -1.865 40.714 -7.593 1.00 71.12 163 VAL A C 1
ATOM 1186 O O . VAL A 1 163 ? -2.451 41.760 -7.314 1.00 72.78 163 VAL A O 1
ATOM 1190 N N . GLN A 1 164 ? -2.309 39.842 -8.496 1.00 70.99 164 GLN A N 1
ATOM 1191 C CA . GLN A 1 164 ? -3.556 40.022 -9.242 1.00 73.12 164 GLN A CA 1
ATOM 1192 C C . GLN A 1 164 ? -4.355 38.725 -9.241 1.00 72.48 164 GLN A C 1
ATOM 1193 O O . GLN A 1 164 ? -3.832 37.669 -8.890 1.00 74.05 164 GLN A O 1
ATOM 1199 N N . ASP A 1 165 ? -5.614 38.804 -9.661 1.00 70.50 165 ASP A N 1
ATOM 1200 C CA . ASP A 1 165 ? -6.528 37.660 -9.592 1.00 70.64 165 ASP A CA 1
ATOM 1201 C C . ASP A 1 165 ? -6.125 36.472 -10.472 1.00 69.85 165 ASP A C 1
ATOM 1202 O O . ASP A 1 165 ? -6.491 35.335 -10.173 1.00 70.11 165 ASP A O 1
ATOM 1207 N N . GLY A 1 166 ? -5.380 36.727 -11.545 1.00 68.50 166 GLY A N 1
ATOM 1208 C CA . GLY A 1 166 ? -4.916 35.654 -12.432 1.00 68.41 166 GLY A CA 1
ATOM 1209 C C . GLY A 1 166 ? -3.612 34.988 -12.008 1.00 67.28 166 GLY A C 1
ATOM 1210 O O . GLY A 1 166 ? -3.197 33.991 -12.604 1.00 66.23 166 GLY A O 1
ATOM 1211 N N . ASP A 1 167 ? -2.968 35.529 -10.977 1.00 66.03 167 ASP A N 1
ATOM 1212 C CA . ASP A 1 167 ? -1.639 35.078 -10.570 1.00 64.96 167 ASP A CA 1
ATOM 1213 C C . ASP A 1 167 ? -1.668 33.812 -9.718 1.00 62.48 167 ASP A C 1
ATOM 1214 O O . ASP A 1 167 ? -2.721 33.398 -9.231 1.00 63.80 167 ASP A O 1
ATOM 1219 N N . VAL A 1 168 ? -0.491 33.211 -9.553 1.00 58.56 168 VAL A N 1
ATOM 1220 C CA . VAL A 1 168 ? -0.313 32.004 -8.748 1.00 55.68 168 VAL A CA 1
ATOM 1221 C C . VAL A 1 168 ? 0.823 32.232 -7.755 1.00 53.73 168 VAL A C 1
ATOM 1222 O O . VAL A 1 168 ? 1.900 32.701 -8.129 1.00 52.51 168 VAL A O 1
ATOM 1226 N N . ILE A 1 169 ? 0.575 31.903 -6.490 1.00 50.77 169 ILE A N 1
ATOM 1227 C CA . ILE A 1 169 ? 1.579 32.030 -5.443 1.00 49.85 169 ILE A CA 1
ATOM 1228 C C . ILE A 1 169 ? 1.921 30.638 -4.909 1.00 49.35 169 ILE A C 1
ATOM 1229 O O . ILE A 1 169 ? 1.072 29.964 -4.321 1.00 49.37 169 ILE A O 1
ATOM 1234 N N . TYR A 1 170 ? 3.161 30.208 -5.136 1.00 47.28 170 TYR A N 1
ATOM 1235 C CA . TYR A 1 170 ? 3.644 28.931 -4.626 1.00 46.27 170 TYR A CA 1
ATOM 1236 C C . TYR A 1 170 ? 4.289 29.135 -3.258 1.00 44.70 170 TYR A C 1
ATOM 1237 O O . TYR A 1 170 ? 5.015 30.108 -3.045 1.00 43.18 170 TYR A O 1
ATOM 1246 N N . THR A 1 171 ? 4.024 28.210 -2.339 1.00 42.37 171 THR A N 1
ATOM 1247 C CA . THR A 1 171 ? 4.467 28.346 -0.958 1.00 41.00 171 THR A CA 1
ATOM 1248 C C . THR A 1 171 ? 4.828 26.962 -0.386 1.00 39.55 171 THR A C 1
ATOM 1249 O O . THR A 1 171 ? 4.133 25.980 -0.661 1.00 39.19 171 THR A O 1
ATOM 1253 N N . PRO A 1 172 ? 5.927 26.882 0.392 1.00 36.97 172 PRO A N 1
ATOM 1254 C CA . PRO A 1 172 ? 6.534 25.605 0.786 1.00 37.51 172 PRO A CA 1
ATOM 1255 C C . PRO A 1 172 ? 5.754 24.710 1.755 1.00 38.62 172 PRO A C 1
ATOM 1256 O O . PRO A 1 172 ? 5.759 23.495 1.573 1.00 40.37 172 PRO A O 1
ATOM 1260 N N . THR A 1 173 ? 5.117 25.277 2.777 1.00 38.70 173 THR A N 1
ATOM 1261 C CA . THR A 1 173 ? 4.467 24.461 3.809 1.00 38.64 173 THR A CA 1
ATOM 1262 C C . THR A 1 173 ? 2.999 24.795 3.988 1.00 39.82 173 THR A C 1
ATOM 1263 O O . THR A 1 173 ? 2.510 25.796 3.471 1.00 39.98 173 THR A O 1
ATOM 1267 N N . HIS A 1 174 ? 2.305 23.937 4.730 1.00 41.28 174 HIS A N 1
ATOM 1268 C CA . HIS A 1 174 ? 0.898 24.160 5.076 1.00 42.11 174 HIS A CA 1
ATOM 1269 C C . HIS A 1 174 ? 0.724 25.483 5.812 1.00 42.31 174 HIS A C 1
ATOM 1270 O O . HIS A 1 174 ? -0.225 26.220 5.557 1.00 42.87 174 HIS A O 1
ATOM 1277 N N . GLN A 1 175 ? 1.649 25.770 6.722 1.00 42.46 175 GLN A N 1
ATOM 1278 C CA . GLN A 1 175 ? 1.569 26.956 7.551 1.00 43.80 175 GLN A CA 1
ATOM 1279 C C . GLN A 1 175 ? 1.789 28.223 6.740 1.00 43.93 175 GLN A C 1
ATOM 1280 O O . GLN A 1 175 ? 1.043 29.190 6.894 1.00 45.24 175 GLN A O 1
ATOM 1286 N N . THR A 1 176 ? 2.808 28.220 5.881 1.00 43.64 176 THR A N 1
ATOM 1287 C CA . THR A 1 176 ? 3.086 29.375 5.024 1.00 42.37 176 THR A CA 1
ATOM 1288 C C . THR A 1 176 ? 1.922 29.584 4.059 1.00 42.44 176 THR A C 1
ATOM 1289 O O . THR A 1 176 ? 1.516 30.710 3.809 1.00 43.51 176 THR A O 1
ATOM 1293 N N . MET A 1 177 ? 1.371 28.490 3.545 1.00 43.51 177 MET A N 1
ATOM 1294 C CA . MET A 1 177 ? 0.142 28.545 2.757 1.00 47.05 177 MET A CA 1
ATOM 1295 C C . MET A 1 177 ? -0.996 29.221 3.524 1.00 49.51 177 MET A C 1
ATOM 1296 O O . MET A 1 177 ? -1.715 30.044 2.957 1.00 50.00 177 MET A O 1
ATOM 1301 N N . LEU A 1 178 ? -1.156 28.869 4.801 1.00 51.20 178 LEU A N 1
ATOM 1302 C CA . LEU A 1 178 ? -2.198 29.461 5.646 1.00 53.13 178 LEU A CA 1
ATOM 1303 C C . LEU A 1 178 ? -1.925 30.938 5.923 1.00 54.28 178 LEU A C 1
ATOM 1304 O O . LEU A 1 178 ? -2.839 31.764 5.873 1.00 54.96 178 LEU A O 1
ATOM 1309 N N . ASP A 1 179 ? -0.670 31.262 6.218 1.00 55.04 179 ASP A N 1
ATOM 1310 C CA . ASP A 1 179 ? -0.262 32.648 6.429 1.00 55.96 179 ASP A CA 1
ATOM 1311 C C . ASP A 1 179 ? -0.589 33.496 5.202 1.00 57.38 179 ASP A C 1
ATOM 1312 O O . ASP A 1 179 ? -1.149 34.586 5.323 1.00 56.65 179 ASP A O 1
ATOM 1317 N N . MET A 1 180 ? -0.249 32.979 4.023 1.00 58.64 180 MET A N 1
ATOM 1318 C CA . MET A 1 180 ? -0.477 33.691 2.769 1.00 59.66 180 MET A CA 1
ATOM 1319 C C . MET A 1 180 ? -1.967 33.891 2.509 1.00 58.25 180 MET A C 1
ATOM 1320 O O . MET A 1 180 ? -2.385 34.975 2.106 1.00 57.96 180 MET A O 1
ATOM 1325 N N . ILE A 1 181 ? -2.760 32.847 2.737 1.00 58.23 181 ILE A N 1
ATOM 1326 C CA . ILE A 1 181 ? -4.212 32.912 2.534 1.00 60.07 181 ILE A CA 1
ATOM 1327 C C . ILE A 1 181 ? -4.857 33.984 3.418 1.00 61.35 181 ILE A C 1
ATOM 1328 O O . ILE A 1 181 ? -5.753 34.697 2.972 1.00 64.92 181 ILE A O 1
ATOM 1333 N N . ARG A 1 182 ? -4.396 34.092 4.661 1.00 61.31 182 ARG A N 1
ATOM 1334 C CA . ARG A 1 182 ? -4.902 35.103 5.587 1.00 62.07 182 ARG A CA 1
ATOM 1335 C C . ARG A 1 182 ? -4.495 36.519 5.177 1.00 62.91 182 ARG A C 1
ATOM 1336 O O . ARG A 1 182 ? -5.269 37.457 5.343 1.00 65.22 182 ARG A O 1
ATOM 1344 N N . ALA A 1 183 ? -3.280 36.668 4.652 1.00 63.73 183 ALA A N 1
ATOM 1345 C CA . ALA A 1 183 ? -2.772 37.973 4.226 1.00 62.91 183 ALA A CA 1
ATOM 1346 C C . ALA A 1 183 ? -3.470 38.478 2.965 1.00 64.22 183 ALA A C 1
ATOM 1347 O O . ALA A 1 183 ? -3.654 39.681 2.795 1.00 65.86 183 ALA A O 1
ATOM 1349 N N . LEU A 1 184 ? -3.850 37.561 2.082 1.00 65.50 184 LEU A N 1
ATOM 1350 C CA . LEU A 1 184 ? -4.560 37.923 0.858 1.00 66.11 184 LEU A CA 1
ATOM 1351 C C . LEU A 1 184 ? -6.022 38.253 1.129 1.00 67.15 184 LEU A C 1
ATOM 1352 O O . LEU A 1 184 ? -6.588 39.137 0.486 1.00 69.57 184 LEU A O 1
ATOM 1357 N N . GLY A 1 185 ? -6.636 37.534 2.064 1.00 67.50 185 GLY A N 1
ATOM 1358 C CA . GLY A 1 185 ? -8.056 37.705 2.360 1.00 67.29 185 GLY A CA 1
ATOM 1359 C C . GLY A 1 185 ? -8.930 36.907 1.410 1.00 68.13 185 GLY A C 1
ATOM 1360 O O . GLY A 1 185 ? -9.647 36.002 1.837 1.00 68.32 185 GLY A O 1
ATOM 1361 N N . THR A 1 186 ? -8.870 37.245 0.122 1.00 68.19 186 THR A N 1
ATOM 1362 C CA . THR A 1 186 ? -9.664 36.574 -0.908 1.00 70.08 186 THR A CA 1
ATOM 1363 C C . THR A 1 186 ? -8.743 35.912 -1.939 1.00 68.68 186 THR A C 1
ATOM 1364 O O . THR A 1 186 ? -7.959 36.591 -2.607 1.00 68.71 186 THR A O 1
ATOM 1368 N N . CYS A 1 187 ? -8.845 34.588 -2.062 1.00 66.67 187 CYS A N 1
ATOM 1369 C CA . CYS A 1 187 ? -7.995 33.815 -2.975 1.00 64.80 187 CYS A CA 1
ATOM 1370 C C . CYS A 1 187 ? -8.570 32.423 -3.227 1.00 64.22 187 CYS A C 1
ATOM 1371 O O . CYS A 1 187 ? -9.443 31.967 -2.488 1.00 63.45 187 CYS A O 1
ATOM 1374 N N . ARG A 1 188 ? -8.086 31.757 -4.276 1.00 63.59 188 ARG A N 1
ATOM 1375 C CA . ARG A 1 188 ? -8.453 30.361 -4.539 1.00 63.79 188 ARG A CA 1
ATOM 1376 C C . ARG A 1 188 ? -7.403 29.400 -3.991 1.00 60.75 188 ARG A C 1
ATOM 1377 O O . ARG A 1 188 ? -6.220 29.726 -3.935 1.00 60.23 188 ARG A O 1
ATOM 1385 N N . PHE A 1 189 ? -7.854 28.218 -3.584 1.00 58.09 189 PHE A N 1
ATOM 1386 C CA . PHE A 1 189 ? -6.964 27.149 -3.145 1.00 58.49 189 PHE A CA 1
ATOM 1387 C C . PHE A 1 189 ? -7.722 25.850 -2.911 1.00 58.39 189 PHE A C 1
ATOM 1388 O O . PHE A 1 189 ? -8.951 25.837 -2.827 1.00 60.36 189 PHE A O 1
ATOM 1396 N N . ASN A 1 190 ? -6.967 24.761 -2.822 1.00 56.87 190 ASN A N 1
ATOM 1397 C CA . ASN A 1 190 ? -7.486 23.475 -2.387 1.00 55.93 190 ASN A CA 1
ATOM 1398 C C . ASN A 1 190 ? -6.796 23.123 -1.081 1.00 54.95 190 ASN A C 1
ATOM 1399 O O . ASN A 1 190 ? -5.568 23.049 -1.031 1.00 55.75 190 ASN A O 1
ATOM 1404 N N . VAL A 1 191 ? -7.577 22.923 -0.024 1.00 52.82 191 VAL A N 1
ATOM 1405 C CA . VAL A 1 191 ? -7.023 22.539 1.271 1.00 50.87 191 VAL A CA 1
ATOM 1406 C C . VAL A 1 191 ? -6.343 21.178 1.122 1.00 48.86 191 VAL A C 1
ATOM 1407 O O . VAL A 1 191 ? -6.955 20.235 0.625 1.00 48.63 191 VAL A O 1
ATOM 1411 N N . PRO A 1 192 ? -5.065 21.078 1.526 1.00 46.92 192 PRO A N 1
ATOM 1412 C CA . PRO A 1 192 ? -4.358 19.804 1.379 1.00 47.31 192 PRO A CA 1
ATOM 1413 C C . PRO A 1 192 ? -4.809 18.755 2.398 1.00 46.82 192 PRO A C 1
ATOM 1414 O O . PRO A 1 192 ? -5.041 19.079 3.565 1.00 47.37 192 PRO A O 1
ATOM 1418 N N . ALA A 1 193 ? -4.925 17.511 1.940 1.00 45.44 193 ALA A N 1
ATOM 1419 C CA . ALA A 1 193 ? -5.351 16.398 2.780 1.00 44.51 193 ALA A CA 1
ATOM 1420 C C . ALA A 1 193 ? -4.305 16.091 3.835 1.00 45.39 193 ALA A C 1
ATOM 1421 O O . ALA A 1 193 ? -3.106 16.185 3.573 1.00 47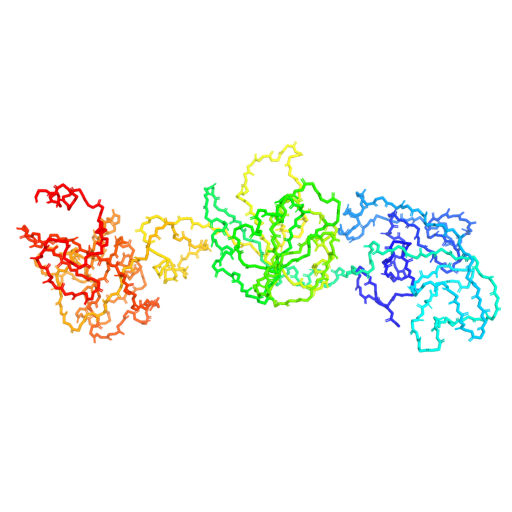.01 193 ALA A O 1
ATOM 1423 N N . GLY A 1 194 ? -4.764 15.725 5.030 1.00 45.03 194 GLY A N 1
ATOM 1424 C CA . GLY A 1 194 ? -3.868 15.358 6.123 1.00 44.33 194 GLY A CA 1
ATOM 1425 C C . GLY A 1 194 ? -3.367 16.525 6.951 1.00 44.51 194 GLY A C 1
ATOM 1426 O O . GLY A 1 194 ? -2.620 16.327 7.912 1.00 44.78 194 GLY A O 1
ATOM 1427 N N . THR A 1 195 ? -3.767 17.742 6.595 1.00 44.18 195 THR A N 1
ATOM 1428 C CA . THR A 1 195 ? -3.291 18.922 7.313 1.00 45.50 195 THR A CA 1
ATOM 1429 C C . THR A 1 195 ? -3.862 18.986 8.725 1.00 46.29 195 THR A C 1
ATOM 1430 O O . THR A 1 195 ? -4.953 18.484 8.989 1.00 48.62 195 THR A O 1
ATOM 1434 N N . THR A 1 196 ? -3.114 19.621 9.619 1.00 46.36 196 THR A N 1
ATOM 1435 C CA . THR A 1 196 ? -3.503 19.759 11.012 1.00 47.55 196 THR A CA 1
ATOM 1436 C C . THR A 1 196 ? -3.790 21.227 11.360 1.00 48.89 196 THR A C 1
ATOM 1437 O O . THR A 1 196 ? -3.729 21.623 12.522 1.00 49.20 196 THR A O 1
ATOM 1441 N N . LEU A 1 197 ? -4.105 22.025 10.343 1.00 51.08 197 LEU A N 1
ATOM 1442 C CA . LEU A 1 197 ? -4.419 23.441 10.518 1.00 51.55 197 LEU A CA 1
ATOM 1443 C C . LEU A 1 197 ? -5.894 23.679 10.229 1.00 54.03 197 LEU A C 1
ATOM 1444 O O . LEU A 1 197 ? -6.552 22.847 9.609 1.00 54.12 197 LEU A O 1
ATOM 1449 N N . GLN A 1 198 ? -6.404 24.818 10.684 1.00 57.87 198 GLN A N 1
ATOM 1450 C CA . GLN A 1 198 ? -7.780 25.217 10.411 1.00 60.67 198 GLN A CA 1
ATOM 1451 C C . GLN A 1 198 ? -7.792 26.177 9.226 1.00 59.17 198 GLN A C 1
ATOM 1452 O O . GLN A 1 198 ? -7.533 27.372 9.378 1.00 60.14 198 GLN A O 1
ATOM 1458 N N . PHE A 1 199 ? -8.074 25.643 8.044 1.00 59.05 199 PHE A N 1
ATOM 1459 C CA . PHE A 1 199 ? -8.124 26.453 6.829 1.00 61.50 199 PHE A CA 1
ATOM 1460 C C . PHE A 1 199 ? -9.497 27.100 6.693 1.00 63.53 199 PHE A C 1
ATOM 1461 O O . PHE A 1 199 ? -10.510 26.447 6.950 1.00 61.58 199 PHE A O 1
ATOM 1469 N N . PRO A 1 200 ? -9.538 28.384 6.286 1.00 65.84 200 PRO A N 1
ATOM 1470 C CA . PRO A 1 200 ? -10.804 29.002 5.885 1.00 67.19 200 PRO A CA 1
ATOM 1471 C C . PRO A 1 200 ? -11.393 28.383 4.621 1.00 68.70 200 PRO A C 1
ATOM 1472 O O . PRO A 1 200 ? -10.815 27.458 4.046 1.00 69.45 200 PRO A O 1
ATOM 1476 N N . ALA A 1 201 ? -12.540 28.901 4.197 1.00 70.01 201 ALA A N 1
ATOM 1477 C CA . ALA A 1 201 ? -13.152 28.478 2.948 1.00 70.16 201 ALA A CA 1
ATOM 1478 C C . ALA A 1 201 ? -12.480 29.216 1.786 1.00 69.19 201 ALA A C 1
ATOM 1479 O O . ALA A 1 201 ? -12.167 30.403 1.905 1.00 67.24 201 ALA A O 1
ATOM 1481 N N . PRO A 1 202 ? -12.248 28.514 0.663 1.00 69.17 202 PRO A N 1
ATOM 1482 C CA . PRO A 1 202 ? -11.666 29.154 -0.513 1.00 70.04 202 PRO A CA 1
ATOM 1483 C C . PRO A 1 202 ? -12.675 30.007 -1.279 1.00 71.24 202 PRO A C 1
ATOM 1484 O O . PRO A 1 202 ? -13.817 29.588 -1.481 1.00 71.00 202 PRO A O 1
ATOM 1488 N N . SER A 1 203 ? -12.241 31.188 -1.712 1.00 72.39 203 SER A N 1
ATOM 1489 C CA . SER A 1 203 ? -13.080 32.088 -2.498 1.00 71.85 203 SER A CA 1
ATOM 1490 C C . SER A 1 203 ? -13.241 31.599 -3.938 1.00 73.47 203 SER A C 1
ATOM 1491 O O . SER A 1 203 ? -12.598 30.635 -4.361 1.00 70.38 203 SER A O 1
ATOM 1494 N N . ARG A 1 204 ? -14.113 32.275 -4.681 1.00 77.34 204 ARG A N 1
ATOM 1495 C CA . ARG A 1 204 ? -14.361 31.959 -6.088 1.00 79.59 204 ARG A CA 1
ATOM 1496 C C . ARG A 1 204 ? -13.396 32.707 -7.010 1.00 76.25 204 ARG A C 1
ATOM 1497 O O . ARG A 1 204 ? -13.054 32.216 -8.089 1.00 73.84 204 ARG A O 1
ATOM 1505 N N . THR A 1 205 ? -12.969 33.894 -6.581 1.00 74.41 205 THR A N 1
ATOM 1506 C CA . THR A 1 205 ? -12.029 34.716 -7.339 1.00 74.77 205 THR A CA 1
ATOM 1507 C C . THR A 1 205 ? -10.798 35.054 -6.498 1.00 72.95 205 THR A C 1
ATOM 1508 O O . THR A 1 205 ? -10.778 34.819 -5.287 1.00 71.53 205 THR A O 1
ATOM 1512 N N . GLY A 1 206 ? -9.781 35.608 -7.156 1.00 70.69 206 GLY A N 1
ATOM 1513 C CA . GLY A 1 206 ? -8.526 35.990 -6.503 1.00 67.79 206 GLY A CA 1
ATOM 1514 C C . GLY A 1 206 ? -7.350 35.149 -6.973 1.00 65.73 206 GLY A C 1
ATOM 1515 O O . GLY A 1 206 ? -7.528 34.193 -7.732 1.00 64.21 206 GLY A O 1
ATOM 1516 N N . PRO A 1 207 ? -6.131 35.502 -6.530 1.00 63.00 207 PRO A N 1
ATOM 1517 C CA . PRO A 1 207 ? -4.947 34.724 -6.893 1.00 62.68 207 PRO A CA 1
ATOM 1518 C C . PRO A 1 207 ? -4.977 33.323 -6.293 1.00 62.90 207 PRO A C 1
ATOM 1519 O O . PRO A 1 207 ? -5.516 33.135 -5.206 1.00 65.45 207 PRO A O 1
ATOM 1523 N N . TRP A 1 208 ? -4.413 32.351 -7.002 1.00 62.43 208 TRP A N 1
ATOM 1524 C CA . TRP A 1 208 ? -4.289 30.997 -6.473 1.00 61.22 208 TRP A CA 1
ATOM 1525 C C . TRP A 1 208 ? -3.161 30.927 -5.444 1.00 56.76 208 TRP A C 1
ATOM 1526 O O . TRP A 1 208 ? -2.123 31.567 -5.608 1.00 52.74 208 TRP A O 1
ATOM 1537 N N . VAL A 1 209 ? -3.382 30.159 -4.380 1.00 53.32 209 VAL A N 1
ATOM 1538 C CA . VAL A 1 209 ? -2.330 29.827 -3.420 1.00 51.39 209 VAL A CA 1
ATOM 1539 C C . VAL A 1 209 ? -2.121 28.318 -3.474 1.00 50.28 209 VAL A C 1
ATOM 1540 O O . VAL A 1 209 ? -2.997 27.547 -3.072 1.00 48.64 209 VAL A O 1
ATOM 1544 N N . ARG A 1 210 ? -0.962 27.911 -3.990 1.00 48.97 210 ARG A N 1
ATOM 1545 C CA . ARG A 1 210 ? -0.675 26.511 -4.269 1.00 48.33 210 ARG A CA 1
ATOM 1546 C C . ARG A 1 210 ? 0.504 26.037 -3.430 1.00 46.43 210 ARG A C 1
ATOM 1547 O O . ARG A 1 210 ? 1.505 26.742 -3.296 1.00 43.68 210 ARG A O 1
ATOM 1553 N N . ILE A 1 211 ? 0.367 24.845 -2.854 1.00 45.12 211 ILE A N 1
ATOM 1554 C CA . ILE A 1 211 ? 1.454 24.214 -2.119 1.00 44.01 211 ILE A CA 1
ATOM 1555 C C . ILE A 1 211 ? 2.537 23.843 -3.130 1.00 42.95 211 ILE A C 1
ATOM 1556 O O . ILE A 1 211 ? 2.235 23.310 -4.198 1.00 43.35 211 ILE A O 1
ATOM 1561 N N . LEU A 1 212 ? 3.790 24.147 -2.798 1.00 41.48 212 LEU A N 1
ATOM 1562 C CA . LEU A 1 212 ? 4.902 23.994 -3.739 1.00 40.43 212 LEU A CA 1
ATOM 1563 C C . LEU A 1 212 ? 5.067 22.558 -4.252 1.00 41.82 212 LEU A C 1
ATOM 1564 O O . LEU A 1 212 ? 5.294 22.351 -5.446 1.00 41.17 212 LEU A O 1
ATOM 1569 N N . ALA A 1 213 ? 4.931 21.576 -3.358 1.00 42.52 213 ALA A N 1
ATOM 1570 C CA . ALA A 1 213 ? 5.078 20.155 -3.722 1.00 43.31 213 ALA A CA 1
ATOM 1571 C C . ALA A 1 213 ? 4.073 19.663 -4.774 1.00 45.13 213 ALA A C 1
ATOM 1572 O O . ALA A 1 213 ? 4.333 18.673 -5.454 1.00 46.02 213 ALA A O 1
ATOM 1574 N N . GLY A 1 214 ? 2.936 20.346 -4.902 1.00 47.26 214 GLY A N 1
ATOM 1575 C CA . GLY A 1 214 ? 1.928 20.006 -5.905 1.00 49.74 214 GLY A CA 1
ATOM 1576 C C . GLY A 1 214 ? 2.377 20.191 -7.349 1.00 52.97 214 GLY A C 1
ATOM 1577 O O . GLY A 1 214 ? 1.821 19.570 -8.255 1.00 55.32 214 GLY A O 1
ATOM 1578 N N . GLY A 1 215 ? 3.371 21.047 -7.570 1.00 55.42 215 GLY A N 1
ATOM 1579 C CA . GLY A 1 215 ? 3.935 21.249 -8.903 1.00 57.91 215 GLY A CA 1
ATOM 1580 C C . GLY A 1 215 ? 3.241 22.354 -9.676 1.00 60.05 215 GLY A C 1
ATOM 1581 O O . GLY A 1 215 ? 2.341 23.014 -9.161 1.00 59.35 215 GLY A O 1
ATOM 1582 N N . TRP A 1 216 ? 3.656 22.537 -10.927 1.00 62.61 216 TRP A N 1
ATOM 1583 C CA . TRP A 1 216 ? 3.204 23.663 -11.745 1.00 63.64 216 TRP A CA 1
ATOM 1584 C C . TRP A 1 216 ? 1.723 23.589 -12.104 1.00 66.49 216 TRP A C 1
ATOM 1585 O O . TRP A 1 216 ? 1.211 22.523 -12.445 1.00 67.86 216 TRP A O 1
ATOM 1596 N N . CYS A 1 217 ? 1.046 24.731 -12.009 1.00 68.86 217 CYS A N 1
ATOM 1597 C CA . CYS A 1 217 ? -0.295 24.893 -12.563 1.00 72.24 217 CYS A CA 1
ATOM 1598 C C . CYS A 1 217 ? -0.369 26.252 -13.272 1.00 72.30 217 CYS A C 1
ATOM 1599 O O . CYS A 1 217 ? 0.253 27.222 -12.829 1.00 68.76 217 CYS A O 1
ATOM 1602 N N . PRO A 1 218 ? -1.124 26.322 -14.382 1.00 74.28 218 PRO A N 1
ATOM 1603 C CA . PRO A 1 218 ? -1.069 27.493 -15.258 1.00 75.12 218 PRO A CA 1
ATOM 1604 C C . PRO A 1 218 ? -1.585 28.774 -14.604 1.00 73.80 218 PRO A C 1
ATOM 1605 O O . PRO A 1 218 ? -2.502 28.733 -13.783 1.00 73.51 218 PRO A O 1
ATOM 1609 N N . GLY A 1 219 ? -0.979 29.896 -14.975 1.00 72.56 219 GLY A N 1
ATOM 1610 C CA . GLY A 1 219 ? -1.355 31.202 -14.454 1.00 72.51 219 GLY A CA 1
ATOM 1611 C C . GLY A 1 219 ? -0.679 32.303 -15.248 1.00 73.30 219 GLY A C 1
ATOM 1612 O O . GLY A 1 219 ? 0.056 32.029 -16.200 1.00 73.82 219 GLY A O 1
ATOM 1613 N N . LYS A 1 220 ? -0.923 33.549 -14.858 1.00 73.80 220 LYS A N 1
ATOM 1614 C CA . LYS A 1 220 ? -0.333 34.686 -15.555 1.00 75.42 220 LYS A CA 1
ATOM 1615 C C . LYS A 1 220 ? 1.059 34.939 -14.990 1.00 71.96 220 LYS A C 1
ATOM 1616 O O . LYS A 1 220 ? 2.055 34.601 -15.629 1.00 73.54 220 LYS A O 1
ATOM 1622 N N . ASN A 1 221 ? 1.129 35.506 -13.788 1.00 68.62 221 ASN A N 1
ATOM 1623 C CA . ASN A 1 221 ? 2.395 35.687 -13.095 1.00 66.43 221 ASN A CA 1
ATOM 1624 C C . ASN A 1 221 ? 2.471 34.702 -11.938 1.00 62.29 221 ASN A C 1
ATOM 1625 O O . ASN A 1 221 ? 1.492 34.505 -11.214 1.00 58.66 221 ASN A O 1
ATOM 1630 N N . SER A 1 222 ? 3.635 34.082 -11.776 1.00 58.72 222 SER A N 1
ATOM 1631 C CA . SER A 1 222 ? 3.849 33.104 -10.720 1.00 54.35 222 SER A CA 1
ATOM 1632 C C . SER A 1 222 ? 4.809 33.667 -9.684 1.00 50.29 222 SER A C 1
ATOM 1633 O O . SER A 1 222 ? 5.842 34.225 -10.037 1.00 48.51 222 SER A O 1
ATOM 1636 N N . PHE A 1 223 ? 4.453 33.521 -8.410 1.00 48.05 223 PHE A N 1
ATOM 1637 C CA . PHE A 1 223 ? 5.275 34.002 -7.303 1.00 46.25 223 PHE A CA 1
ATOM 1638 C C . PHE A 1 223 ? 5.736 32.841 -6.430 1.00 44.78 223 PHE A C 1
ATOM 1639 O O . PHE A 1 223 ? 5.067 31.808 -6.351 1.00 43.78 223 PHE A O 1
ATOM 1647 N N . LEU A 1 224 ? 6.877 33.030 -5.769 1.00 43.63 224 LEU A N 1
ATOM 1648 C CA . LEU A 1 224 ? 7.428 32.039 -4.851 1.00 42.57 224 LEU A CA 1
ATOM 1649 C C . LEU A 1 224 ? 7.581 32.655 -3.459 1.00 43.05 224 LEU A C 1
ATOM 1650 O O . LEU A 1 224 ? 8.449 33.501 -3.228 1.00 41.55 224 LEU A O 1
ATOM 1655 N N . ASP A 1 225 ? 6.722 32.220 -2.542 1.00 44.24 225 ASP A N 1
ATOM 1656 C CA . ASP A 1 225 ? 6.729 32.686 -1.160 1.00 44.70 225 ASP A CA 1
ATOM 1657 C C . ASP A 1 225 ? 7.854 31.984 -0.405 1.00 44.24 225 ASP A C 1
ATOM 1658 O O . ASP A 1 225 ? 8.175 30.838 -0.702 1.00 45.39 225 ASP A O 1
ATOM 1663 N N . GLU A 1 226 ? 8.465 32.681 0.549 1.00 43.82 226 GLU A N 1
ATOM 1664 C CA . GLU A 1 226 ? 9.488 32.094 1.424 1.00 44.73 226 GLU A CA 1
ATOM 1665 C C . GLU A 1 226 ? 10.566 31.350 0.637 1.00 43.90 226 GLU A C 1
ATOM 1666 O O . GLU A 1 226 ? 10.902 30.208 0.952 1.00 44.17 226 GLU A O 1
ATOM 1672 N N . ALA A 1 227 ? 11.116 32.010 -0.376 1.00 43.58 227 ALA A N 1
ATOM 1673 C CA . ALA A 1 227 ? 12.037 31.367 -1.317 1.00 42.72 227 ALA A CA 1
ATOM 1674 C C . ALA A 1 227 ? 13.223 30.651 -0.660 1.00 41.94 227 ALA A C 1
ATOM 1675 O O . ALA A 1 227 ? 13.633 29.588 -1.119 1.00 43.08 227 ALA A O 1
ATOM 1677 N N . ALA A 1 228 ? 13.760 31.219 0.415 1.00 41.44 228 ALA A N 1
ATOM 1678 C CA . ALA A 1 228 ? 14.940 30.650 1.085 1.00 40.37 228 ALA A CA 1
ATOM 1679 C C . ALA A 1 228 ? 14.647 29.355 1.844 1.00 39.52 228 ALA A C 1
ATOM 1680 O O . ALA A 1 228 ? 15.574 28.645 2.246 1.00 39.19 228 ALA A O 1
ATOM 1682 N N . TYR A 1 229 ? 13.367 29.051 2.039 1.00 39.75 229 TYR A N 1
ATOM 1683 C CA . TYR A 1 229 ? 12.954 27.852 2.753 1.00 40.95 229 TYR A CA 1
ATOM 1684 C C . TYR A 1 229 ? 12.502 26.723 1.824 1.00 38.98 229 TYR A C 1
ATOM 1685 O O . TYR A 1 229 ? 12.218 25.623 2.287 1.00 38.07 229 TYR A O 1
ATOM 1694 N N . CYS A 1 230 ? 12.464 26.978 0.519 1.00 38.11 230 CYS A N 1
ATOM 1695 C CA . CYS A 1 230 ? 11.782 26.076 -0.415 1.00 38.12 230 CYS A CA 1
ATOM 1696 C C . CYS A 1 230 ? 12.590 24.852 -0.817 1.00 36.86 230 CYS A C 1
ATOM 1697 O O . CYS A 1 230 ? 13.814 24.855 -0.759 1.00 38.27 230 CYS A O 1
ATOM 1700 N N . ASN A 1 231 ? 11.877 23.811 -1.234 1.00 36.23 231 ASN A N 1
ATOM 1701 C CA . ASN A 1 231 ? 12.488 22.580 -1.725 1.00 35.84 231 ASN A CA 1
ATOM 1702 C C . ASN A 1 231 ? 13.157 22.833 -3.068 1.00 34.96 231 ASN A C 1
ATOM 1703 O O . ASN A 1 231 ? 12.518 23.308 -4.001 1.00 33.55 231 ASN A O 1
ATOM 1708 N N . HIS A 1 232 ? 14.440 22.497 -3.165 1.00 34.95 232 HIS A N 1
ATOM 1709 C CA . HIS A 1 232 ? 15.247 22.865 -4.331 1.00 34.61 232 HIS A CA 1
ATOM 1710 C C . HIS A 1 232 ? 14.739 22.216 -5.613 1.00 34.56 232 HIS A C 1
ATOM 1711 O O . HIS A 1 232 ? 14.638 22.878 -6.639 1.00 35.41 232 HIS A O 1
ATOM 1718 N N . LEU A 1 233 ? 14.407 20.931 -5.542 1.00 34.83 233 LEU A N 1
ATOM 1719 C CA . LEU A 1 233 ? 13.919 20.199 -6.710 1.00 35.45 233 LEU A CA 1
ATOM 1720 C C . LEU A 1 233 ? 12.567 20.726 -7.189 1.00 36.56 233 LEU A C 1
ATOM 1721 O O . LEU A 1 233 ? 12.336 20.830 -8.395 1.00 38.28 233 LEU A O 1
ATOM 1726 N N . ASP A 1 234 ? 11.676 21.057 -6.255 1.00 37.30 234 ASP A N 1
ATOM 1727 C CA . ASP A 1 234 ? 10.383 21.638 -6.623 1.00 38.22 234 ASP A CA 1
ATOM 1728 C C . ASP A 1 234 ? 10.552 22.986 -7.319 1.00 38.22 234 ASP A C 1
ATOM 1729 O O . ASP A 1 234 ? 9.790 23.321 -8.220 1.00 37.02 234 ASP A O 1
ATOM 1734 N N . VAL A 1 235 ? 11.546 23.757 -6.894 1.00 38.23 235 VAL A N 1
ATOM 1735 C CA . VAL A 1 235 ? 11.815 25.046 -7.515 1.00 39.73 235 VAL A CA 1
ATOM 1736 C C . VAL A 1 235 ? 12.267 24.844 -8.963 1.00 40.02 235 VAL A C 1
ATOM 1737 O O . VAL A 1 235 ? 11.844 25.576 -9.862 1.00 37.83 235 VAL A O 1
ATOM 1741 N N . LEU A 1 236 ? 13.115 23.843 -9.180 1.00 40.53 236 LEU A N 1
ATOM 1742 C CA . LEU A 1 236 ? 13.554 23.504 -10.528 1.00 41.44 236 LEU A CA 1
ATOM 1743 C C . LEU A 1 236 ? 12.397 23.011 -11.403 1.00 41.92 236 LEU A C 1
ATOM 1744 O O . LEU A 1 236 ? 12.373 23.280 -12.601 1.00 40.15 236 LEU A O 1
ATOM 1749 N N . ARG A 1 237 ? 11.445 22.296 -10.803 1.00 43.85 237 ARG A N 1
ATOM 1750 C CA . ARG A 1 237 ? 10.234 21.877 -11.517 1.00 44.16 237 ARG A CA 1
ATOM 1751 C C . ARG A 1 237 ? 9.462 23.082 -12.047 1.00 43.68 237 ARG A C 1
ATOM 1752 O O . ARG A 1 237 ? 9.064 23.098 -13.210 1.00 45.54 237 ARG A O 1
ATOM 1760 N N . LEU A 1 238 ? 9.256 24.084 -11.193 1.00 43.29 238 LEU A N 1
ATOM 1761 C CA . LEU A 1 238 ? 8.571 25.316 -11.592 1.00 43.32 238 LEU A CA 1
ATOM 1762 C C . LEU A 1 238 ? 9.346 26.064 -12.673 1.00 42.77 238 LEU A C 1
ATOM 1763 O O . LEU A 1 238 ? 8.794 26.416 -13.713 1.00 42.88 238 LEU A O 1
ATOM 1768 N N . LEU A 1 239 ? 10.631 26.292 -12.425 1.00 42.28 239 LEU A N 1
ATOM 1769 C CA . LEU A 1 239 ? 11.476 27.007 -13.371 1.00 42.42 239 LEU A CA 1
ATOM 1770 C C . LEU A 1 239 ? 11.619 26.311 -14.725 1.00 44.40 239 LEU A C 1
ATOM 1771 O O . LEU A 1 239 ? 12.005 26.945 -15.705 1.00 45.96 239 LEU A O 1
ATOM 1776 N 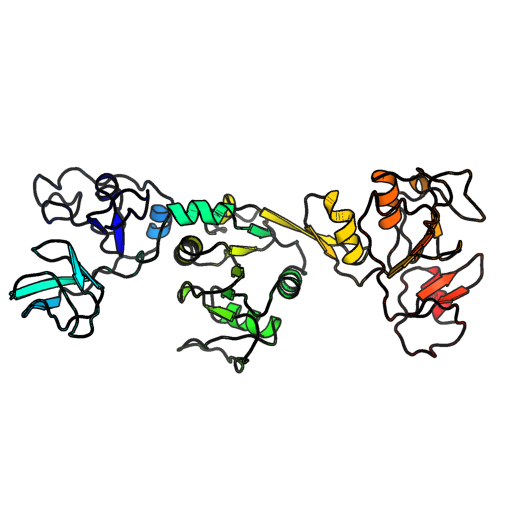N . SER A 1 240 ? 11.314 25.018 -14.784 1.00 45.18 240 SER A N 1
ATOM 1777 C CA . SER A 1 240 ? 11.237 24.315 -16.061 1.00 46.40 240 SER A CA 1
ATOM 1778 C C . SER A 1 240 ? 10.023 24.742 -16.899 1.00 47.14 240 SER A C 1
ATOM 1779 O O . SER A 1 240 ? 10.040 24.597 -18.119 1.00 46.85 240 SER A O 1
ATOM 1782 N N . LYS A 1 241 ? 8.978 25.250 -16.240 1.00 48.88 241 LYS A N 1
ATOM 1783 C CA . LYS A 1 241 ? 7.717 25.611 -16.897 1.00 50.93 241 LYS A CA 1
ATOM 1784 C C . LYS A 1 241 ? 7.432 27.119 -16.970 1.00 50.84 241 LYS A C 1
ATOM 1785 O O . LYS A 1 241 ? 6.761 27.573 -17.895 1.00 51.67 241 LYS A O 1
ATOM 1791 N N . THR A 1 242 ? 7.926 27.893 -16.008 1.00 50.68 242 THR A N 1
ATOM 1792 C CA . THR A 1 242 ? 7.614 29.322 -15.953 1.00 50.03 242 THR A CA 1
ATOM 1793 C C . THR A 1 242 ? 8.732 30.118 -15.293 1.00 49.38 242 THR A C 1
ATOM 1794 O O . THR A 1 242 ? 9.660 29.542 -14.727 1.00 49.11 242 THR A O 1
ATOM 1798 N N . THR A 1 243 ? 8.639 31.443 -15.386 1.00 47.98 243 THR A N 1
ATOM 1799 C CA . THR A 1 243 ? 9.508 32.337 -14.624 1.00 46.60 243 THR A CA 1
ATOM 1800 C C . THR A 1 243 ? 8.829 32.625 -13.298 1.00 44.88 243 THR A C 1
ATOM 1801 O O . THR A 1 243 ? 7.624 32.411 -13.151 1.00 44.50 243 THR A O 1
ATOM 1805 N N . LEU A 1 244 ? 9.604 33.112 -12.336 1.00 44.99 244 LEU A N 1
ATOM 1806 C CA . LEU A 1 244 ? 9.105 33.334 -10.986 1.00 46.02 244 LEU A CA 1
ATOM 1807 C C . LEU A 1 244 ? 9.545 34.680 -10.438 1.00 45.74 244 LEU A C 1
ATOM 1808 O O . LEU A 1 244 ? 10.633 35.155 -10.746 1.00 46.45 244 LEU A O 1
ATOM 1813 N N . THR A 1 245 ? 8.685 35.289 -9.629 1.00 44.90 245 THR A N 1
ATOM 1814 C CA . THR A 1 245 ? 9.106 36.352 -8.737 1.00 45.68 245 THR A CA 1
ATOM 1815 C C . THR A 1 245 ? 9.285 35.679 -7.385 1.00 44.92 245 THR A C 1
ATOM 1816 O O . THR A 1 245 ? 8.324 35.196 -6.792 1.00 44.74 245 THR A O 1
ATOM 1820 N N . CYS A 1 246 ? 10.526 35.633 -6.918 1.00 45.25 246 CYS A N 1
ATOM 1821 C CA . CYS A 1 246 ? 10.881 34.887 -5.723 1.00 46.23 246 CYS A CA 1
ATOM 1822 C C . CYS A 1 246 ? 11.111 35.847 -4.561 1.00 46.68 246 CYS A C 1
ATOM 1823 O O . CYS A 1 246 ? 11.983 36.709 -4.626 1.00 46.53 246 CYS A O 1
ATOM 1826 N N . LEU A 1 247 ? 10.321 35.688 -3.503 1.00 48.98 247 LEU A N 1
ATOM 1827 C CA . LEU A 1 247 ? 10.355 36.590 -2.353 1.00 50.40 247 LEU A CA 1
ATOM 1828 C C . LEU A 1 247 ? 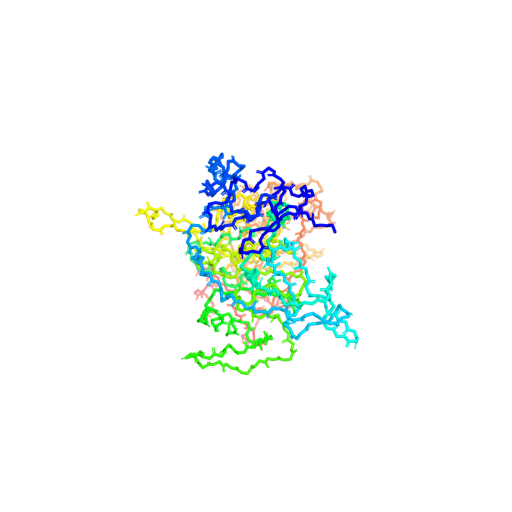11.276 36.043 -1.273 1.00 51.66 247 LEU A C 1
ATOM 1829 O O . LEU A 1 247 ? 11.094 34.918 -0.810 1.00 53.73 247 LEU A O 1
ATOM 1832 N N . GLY A 1 248 ? 12.262 36.841 -0.875 1.00 53.70 248 GLY A N 1
ATOM 1833 C CA . GLY A 1 248 ? 13.209 36.448 0.168 1.00 56.76 248 GLY A CA 1
ATOM 1834 C C . GLY A 1 248 ? 13.437 37.541 1.193 1.00 60.23 248 GLY A C 1
ATOM 1835 O O . GLY A 1 248 ? 13.005 38.681 1.009 1.00 60.20 248 GLY A O 1
ATOM 1836 N N . ASP A 1 249 ? 14.129 37.184 2.272 1.00 66.61 249 ASP A N 1
ATOM 1837 C CA . ASP A 1 249 ? 14.422 38.107 3.371 1.00 71.29 249 ASP A CA 1
ATOM 1838 C C . ASP A 1 249 ? 15.823 38.702 3.240 1.00 73.56 249 ASP A C 1
ATOM 1839 O O . ASP A 1 249 ? 16.639 38.228 2.445 1.00 72.31 249 ASP A O 1
ATOM 1844 N N . PHE A 1 250 ? 16.092 39.734 4.037 1.00 77.08 250 PHE A N 1
ATOM 1845 C CA . PHE A 1 250 ? 17.367 40.448 3.994 1.00 80.27 250 PHE A CA 1
ATOM 1846 C C . PHE A 1 250 ? 18.538 39.531 4.349 1.00 83.67 250 PHE A C 1
ATOM 1847 O O . PHE A 1 250 ? 18.550 38.915 5.418 1.00 83.00 250 PHE A O 1
ATOM 1855 N N . LYS A 1 251 ? 19.519 39.456 3.450 1.00 88.57 251 LYS A N 1
ATOM 1856 C CA . LYS A 1 251 ? 20.664 38.558 3.610 1.00 94.75 251 LYS A CA 1
ATOM 1857 C C . LYS A 1 251 ? 21.626 39.045 4.693 1.00 100.08 251 LYS A C 1
ATOM 1858 O O . LYS A 1 251 ? 22.388 39.989 4.477 1.00 100.89 251 LYS A O 1
ATOM 1864 N N . GLN A 1 252 ? 21.581 38.393 5.853 1.00 106.49 252 GLN A N 1
ATOM 1865 C CA . GLN A 1 252 ? 22.514 38.670 6.944 1.00 110.60 252 GLN A CA 1
ATOM 1866 C C . GLN A 1 252 ? 23.768 37.806 6.794 1.00 114.71 252 GLN A C 1
ATOM 1867 O O . GLN A 1 252 ? 23.864 36.996 5.868 1.00 112.34 252 GLN A O 1
ATOM 1869 N N . LEU A 1 253 ? 24.721 37.983 7.708 1.00 121.17 253 LEU A N 1
ATOM 1870 C CA . LEU A 1 253 ? 25.977 37.226 7.697 1.00 123.50 253 LEU A CA 1
ATOM 1871 C C . LEU A 1 253 ? 25.934 36.066 8.697 1.00 125.64 253 LEU A C 1
ATOM 1872 O O . LEU A 1 253 ? 26.771 35.973 9.598 1.00 127.99 253 LEU A O 1
ATOM 1874 N N . HIS A 1 254 ? 24.949 35.187 8.523 1.00 126.22 254 HIS A N 1
ATOM 1875 C CA . HIS A 1 254 ? 24.767 34.007 9.384 1.00 126.95 254 HIS A CA 1
ATOM 1876 C C . HIS A 1 254 ? 25.477 32.702 8.960 1.00 124.84 254 HIS A C 1
ATOM 1877 O O . HIS A 1 254 ? 25.623 31.807 9.795 1.00 123.12 254 HIS A O 1
ATOM 1884 N N . PRO A 1 255 ? 25.906 32.574 7.682 1.00 123.83 255 PRO A N 1
ATOM 1885 C CA . PRO A 1 255 ? 26.485 31.292 7.248 1.00 123.42 255 PRO A CA 1
ATOM 1886 C C . PRO A 1 255 ? 27.556 30.671 8.159 1.00 120.97 255 PRO A C 1
ATOM 1887 O O . PRO A 1 255 ? 28.717 31.084 8.139 1.00 125.40 255 PRO A O 1
ATOM 1891 N N . VAL A 1 256 ? 27.130 29.703 8.968 1.00 113.46 256 VAL A N 1
ATOM 1892 C CA . VAL A 1 256 ? 28.024 28.749 9.625 1.00 108.86 256 VAL A CA 1
ATOM 1893 C C . VAL A 1 256 ? 27.464 27.345 9.373 1.00 103.38 256 VAL A C 1
ATOM 1894 O O . VAL A 1 256 ? 27.365 26.518 10.286 1.00 100.33 256 VAL A O 1
ATOM 1896 N N . GLY A 1 257 ? 27.111 27.088 8.115 1.00 96.34 257 GLY A N 1
ATOM 1897 C CA . GLY A 1 257 ? 26.287 25.940 7.750 1.00 90.22 257 GLY A CA 1
ATOM 1898 C C . GLY A 1 257 ? 24.815 26.222 8.013 1.00 85.93 257 GLY A C 1
ATOM 1899 O O . GLY A 1 257 ? 24.008 25.298 8.114 1.00 82.21 257 GLY A O 1
ATOM 1900 N N . PHE A 1 258 ? 24.468 27.506 8.100 1.00 82.27 258 PHE A N 1
ATOM 1901 C CA . PHE A 1 258 ? 23.122 27.946 8.479 1.00 79.73 258 PHE A CA 1
ATOM 1902 C C . PHE A 1 258 ? 22.349 28.506 7.289 1.00 75.25 258 PHE A C 1
ATOM 1903 O O . PHE A 1 258 ? 21.280 29.093 7.465 1.00 76.47 258 PHE A O 1
ATOM 1911 N N . ASP A 1 259 ? 22.880 28.322 6.083 1.00 69.26 259 ASP A N 1
ATOM 1912 C CA . ASP A 1 259 ? 22.255 28.868 4.891 1.00 65.53 259 ASP A CA 1
ATOM 1913 C C . ASP A 1 259 ? 22.185 27.826 3.786 1.00 60.67 259 ASP A C 1
ATOM 1914 O O . ASP A 1 259 ? 23.203 27.433 3.218 1.00 59.99 259 ASP A O 1
ATOM 1919 N N . SER A 1 260 ? 20.968 27.379 3.504 1.00 55.66 260 SER A N 1
ATOM 1920 C CA . SER A 1 260 ? 20.686 26.561 2.342 1.00 51.61 260 SER A CA 1
ATOM 1921 C C . SER A 1 260 ? 19.563 27.225 1.564 1.00 48.59 260 SER A C 1
ATOM 1922 O O . SER A 1 260 ? 18.525 27.563 2.124 1.00 48.82 260 SER A O 1
ATOM 1925 N N . HIS A 1 261 ? 19.790 27.429 0.274 1.00 46.57 261 HIS A N 1
ATOM 1926 C CA . HIS A 1 261 ? 18.775 27.970 -0.613 1.00 45.55 261 HIS A CA 1
ATOM 1927 C C . HIS A 1 261 ? 19.099 27.521 -2.024 1.00 43.21 261 HIS A C 1
ATOM 1928 O O . HIS A 1 261 ? 20.245 27.196 -2.320 1.00 43.05 261 HIS A O 1
ATOM 1935 N N . CYS A 1 262 ? 18.097 27.493 -2.892 1.00 41.98 262 CYS A N 1
ATOM 1936 C CA . CYS A 1 262 ? 18.308 27.021 -4.256 1.00 41.67 262 CYS A CA 1
ATOM 1937 C C . CYS A 1 262 ? 19.366 27.874 -4.950 1.00 40.47 262 CYS A C 1
ATOM 1938 O O . CYS A 1 262 ? 19.334 29.102 -4.862 1.00 41.56 262 CYS A O 1
ATOM 1941 N N . TYR A 1 263 ? 20.305 27.215 -5.625 1.00 39.30 263 TYR A N 1
ATOM 1942 C CA . TYR A 1 263 ? 21.403 27.898 -6.321 1.00 39.63 263 TYR A CA 1
ATOM 1943 C C . TYR A 1 263 ? 20.914 28.962 -7.311 1.00 39.98 263 TYR A C 1
ATOM 1944 O O . TYR A 1 263 ? 21.603 29.954 -7.546 1.00 39.04 263 TYR A O 1
ATOM 1953 N N . VAL A 1 264 ? 19.733 28.749 -7.892 1.00 40.68 264 VAL A N 1
ATOM 1954 C CA . VAL A 1 264 ? 19.190 29.677 -8.883 1.00 42.10 264 VAL A CA 1
ATOM 1955 C C . VAL A 1 264 ? 19.082 31.112 -8.367 1.00 44.25 264 VAL A C 1
ATOM 1956 O O . VAL A 1 264 ? 19.202 32.053 -9.151 1.00 45.64 264 VAL A O 1
ATOM 1960 N N . PHE A 1 265 ? 18.882 31.280 -7.059 1.00 44.41 265 PHE A N 1
ATOM 1961 C CA . PHE A 1 265 ? 18.725 32.616 -6.471 1.00 45.04 265 PHE A CA 1
ATOM 1962 C C . PHE A 1 265 ? 20.008 33.437 -6.496 1.00 46.19 265 PHE A C 1
ATOM 1963 O O . PHE A 1 265 ? 19.953 34.665 -6.501 1.00 47.83 265 PHE A O 1
ATOM 1971 N N . ASP A 1 266 ? 21.152 32.760 -6.520 1.00 47.60 266 ASP A N 1
ATOM 1972 C CA . ASP A 1 266 ? 22.448 33.431 -6.606 1.00 48.95 266 ASP A CA 1
ATOM 1973 C C . ASP A 1 266 ? 22.807 33.867 -8.029 1.00 49.57 266 ASP A C 1
ATOM 1974 O O . ASP A 1 266 ? 23.761 34.616 -8.221 1.00 52.51 266 ASP A O 1
ATOM 1979 N N . ILE A 1 267 ? 22.055 33.395 -9.018 1.00 50.06 267 ILE A N 1
ATOM 1980 C CA . ILE A 1 267 ? 22.255 33.803 -10.412 1.00 51.25 267 ILE A CA 1
ATOM 1981 C C . ILE A 1 267 ? 21.015 34.492 -10.993 1.00 50.39 267 ILE A C 1
ATOM 1982 O O . ILE A 1 267 ? 20.988 34.852 -12.167 1.00 50.50 267 ILE A O 1
ATOM 1987 N N . MET A 1 268 ? 20.005 34.695 -10.154 1.00 49.62 268 MET A N 1
ATOM 1988 C CA . MET A 1 268 ? 18.764 35.334 -10.560 1.00 49.90 268 MET A CA 1
ATOM 1989 C C . MET A 1 268 ? 18.966 36.855 -10.505 1.00 51.33 268 MET A C 1
ATOM 1990 O O . MET A 1 268 ? 19.777 37.342 -9.711 1.00 51.74 268 MET A O 1
ATOM 1995 N N . PRO A 1 269 ? 18.251 37.613 -11.356 1.00 51.32 269 PRO A N 1
ATOM 1996 C CA . PRO A 1 269 ? 18.298 39.070 -11.209 1.00 52.33 269 PRO A CA 1
ATOM 1997 C C . PRO A 1 269 ? 17.692 39.505 -9.876 1.00 52.70 269 PRO A C 1
ATOM 1998 O O . PRO A 1 269 ? 16.557 39.144 -9.573 1.00 51.84 269 PRO A O 1
ATOM 2002 N N . GLN A 1 270 ? 18.448 40.273 -9.095 1.00 55.12 270 GLN A N 1
ATOM 2003 C CA . GLN A 1 270 ? 18.046 40.633 -7.735 1.00 56.51 270 GLN A CA 1
ATOM 2004 C C . GLN A 1 270 ? 17.555 42.074 -7.607 1.00 56.98 270 GLN A C 1
ATOM 2005 O O . GLN A 1 270 ? 18.028 42.972 -8.303 1.00 58.20 270 GLN A O 1
ATOM 2011 N N . THR A 1 271 ? 16.597 42.271 -6.705 1.00 57.59 271 THR A N 1
ATOM 2012 C CA . THR A 1 271 ? 16.036 43.580 -6.398 1.00 56.17 271 THR A CA 1
ATOM 2013 C C . THR A 1 271 ? 15.990 43.762 -4.878 1.00 56.97 271 THR A C 1
ATOM 2014 O O . THR A 1 271 ? 15.234 43.077 -4.187 1.00 56.09 271 THR A O 1
ATOM 2018 N N . GLN A 1 272 ? 16.809 44.677 -4.367 1.00 57.27 272 GLN A N 1
ATOM 2019 C CA . GLN A 1 272 ? 16.834 44.990 -2.941 1.00 57.49 272 GLN A CA 1
ATOM 2020 C C . GLN A 1 272 ? 15.768 46.031 -2.622 1.00 58.62 272 GLN A C 1
ATOM 2021 O O . GLN A 1 272 ? 15.766 47.114 -3.202 1.00 60.33 272 GLN A O 1
ATOM 2027 N N . LEU A 1 273 ? 14.864 45.700 -1.704 1.00 60.80 273 LEU A N 1
ATOM 2028 C CA . LEU A 1 273 ? 13.847 46.653 -1.240 1.00 61.70 273 LEU A CA 1
ATOM 2029 C C . LEU A 1 273 ? 14.434 47.632 -0.215 1.00 62.58 273 LEU A C 1
ATOM 2030 O O . LEU A 1 273 ? 15.319 47.274 0.568 1.00 60.02 273 LEU A O 1
ATOM 2035 N N . LYS A 1 274 ? 13.937 48.868 -0.237 1.00 64.60 274 LYS A N 1
ATOM 2036 C CA . LYS A 1 274 ? 14.341 49.895 0.727 1.00 65.35 274 LYS A CA 1
ATOM 2037 C C . LYS A 1 274 ? 13.112 50.611 1.277 1.00 62.62 274 LYS A C 1
ATOM 2038 O O . LYS A 1 274 ? 12.250 51.057 0.515 1.00 58.74 274 LYS A O 1
ATOM 2044 N N . THR A 1 275 ? 13.036 50.708 2.602 1.00 62.89 275 THR A N 1
ATOM 2045 C CA . THR A 1 275 ? 11.918 51.374 3.267 1.00 64.26 275 THR A CA 1
ATOM 2046 C C . THR A 1 275 ? 12.128 52.884 3.296 1.00 63.74 275 THR A C 1
ATOM 2047 O O . THR A 1 275 ? 13.214 53.360 3.627 1.00 62.85 275 THR A O 1
ATOM 2051 N N . ILE A 1 276 ? 11.078 53.625 2.951 1.00 65.65 276 ILE A N 1
ATOM 2052 C CA . ILE A 1 276 ? 11.091 55.085 2.996 1.00 67.21 276 ILE A CA 1
ATOM 2053 C C . ILE A 1 276 ? 10.035 55.562 3.991 1.00 68.95 276 ILE A C 1
ATOM 2054 O O . ILE A 1 276 ? 8.870 55.165 3.910 1.00 67.26 276 ILE A O 1
ATOM 2059 N N . TRP A 1 277 ? 10.452 56.407 4.931 1.00 73.26 277 TRP A N 1
ATOM 2060 C CA . TRP A 1 277 ? 9.560 56.928 5.970 1.00 77.80 277 TRP A CA 1
ATOM 2061 C C . TRP A 1 277 ? 9.262 58.422 5.821 1.00 77.77 277 TRP A C 1
ATOM 2062 O O . TRP A 1 277 ? 8.452 58.967 6.574 1.00 78.47 277 TRP A O 1
ATOM 2073 N N . ARG A 1 278 ? 9.897 59.077 4.850 1.00 76.15 278 ARG A N 1
ATOM 2074 C CA . ARG A 1 278 ? 9.825 60.533 4.723 1.00 74.88 278 ARG A CA 1
ATOM 2075 C C . ARG A 1 278 ? 8.684 61.015 3.832 1.00 71.05 278 ARG A C 1
ATOM 2076 O O . ARG A 1 278 ? 8.165 62.107 4.042 1.00 70.70 278 ARG A O 1
ATOM 2084 N N . PHE A 1 279 ? 8.300 60.214 2.841 1.00 67.78 279 PHE A N 1
ATOM 2085 C CA . PHE A 1 279 ? 7.233 60.597 1.908 1.00 62.92 279 PHE A CA 1
ATOM 2086 C C . PHE A 1 279 ? 6.523 59.383 1.315 1.00 61.88 279 PHE A C 1
ATOM 2087 O O . PHE A 1 279 ? 6.995 58.251 1.425 1.00 62.37 279 PHE A O 1
ATOM 2095 N N . GLY A 1 280 ? 5.389 59.640 0.673 1.00 61.96 280 GLY A N 1
ATOM 2096 C CA . GLY A 1 280 ? 4.535 58.584 0.145 1.00 62.67 280 GLY A CA 1
ATOM 2097 C C . GLY A 1 280 ? 5.092 57.834 -1.047 1.00 62.00 280 GLY A C 1
ATOM 2098 O O . GLY A 1 280 ? 6.122 58.207 -1.612 1.00 63.40 280 GLY A O 1
ATOM 2099 N N . GLN A 1 281 ? 4.383 56.776 -1.430 1.00 61.12 281 GLN A N 1
ATOM 2100 C CA . GLN A 1 281 ? 4.815 55.879 -2.498 1.00 60.60 281 GLN A CA 1
ATOM 2101 C C . GLN A 1 281 ? 4.886 56.576 -3.856 1.00 59.66 281 GLN A C 1
ATOM 2102 O O . GLN A 1 281 ? 5.782 56.293 -4.652 1.00 60.01 281 GLN A O 1
ATOM 2108 N N . ASN A 1 282 ? 3.936 57.472 -4.118 1.00 57.92 282 ASN A N 1
ATOM 2109 C CA . ASN A 1 282 ? 3.905 58.228 -5.377 1.00 57.66 282 ASN A CA 1
ATOM 2110 C C . ASN A 1 282 ? 5.186 59.032 -5.623 1.00 57.10 282 ASN A C 1
ATOM 2111 O O . ASN A 1 282 ? 5.613 59.192 -6.770 1.00 54.09 282 ASN A O 1
ATOM 2116 N N . ILE A 1 283 ? 5.794 59.521 -4.543 1.00 55.97 283 ILE A N 1
ATOM 2117 C CA . ILE A 1 283 ? 7.063 60.236 -4.625 1.00 57.39 283 ILE A CA 1
ATOM 2118 C C . ILE A 1 283 ? 8.181 59.244 -4.911 1.00 58.06 283 ILE A C 1
ATOM 2119 O O . ILE A 1 283 ? 8.996 59.466 -5.808 1.00 58.07 283 ILE A O 1
ATOM 2124 N N . CYS A 1 284 ? 8.212 58.154 -4.142 1.00 58.51 284 CYS A N 1
ATOM 2125 C CA . CYS A 1 284 ? 9.167 57.064 -4.363 1.00 56.69 284 CYS A CA 1
ATOM 2126 C C . CYS A 1 284 ? 9.185 56.619 -5.829 1.00 54.48 284 CYS A C 1
ATOM 2127 O O . CYS A 1 284 ? 10.251 56.420 -6.407 1.00 55.11 284 CYS A O 1
ATOM 2130 N N . ASP A 1 285 ? 8.003 56.480 -6.424 1.00 53.53 285 ASP A N 1
ATOM 2131 C CA . ASP A 1 285 ? 7.874 56.091 -7.831 1.00 54.06 285 ASP A CA 1
ATOM 2132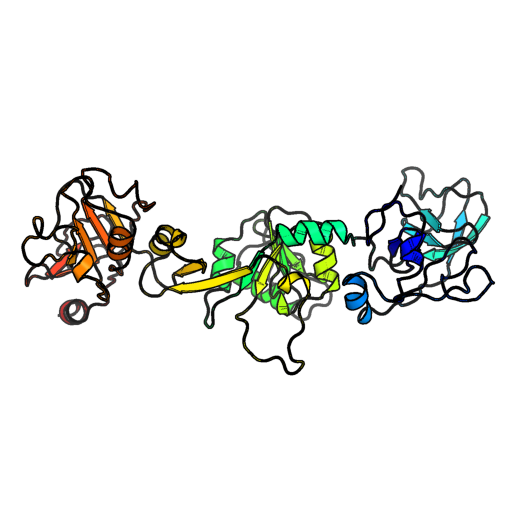 C C . ASP A 1 285 ? 8.518 57.099 -8.789 1.00 52.85 285 ASP A C 1
ATOM 2133 O O . ASP A 1 285 ? 9.201 56.710 -9.741 1.00 52.33 285 ASP A O 1
ATOM 2138 N N . ALA A 1 286 ? 8.295 58.388 -8.538 1.00 51.04 286 ALA A N 1
ATOM 2139 C CA . ALA A 1 286 ? 8.820 59.445 -9.403 1.00 48.62 286 ALA A CA 1
ATOM 2140 C C . ALA A 1 286 ? 10.339 59.520 -9.329 1.00 46.53 286 ALA A C 1
ATOM 2141 O O . ALA A 1 286 ? 11.000 59.721 -10.344 1.00 44.94 286 ALA A O 1
ATOM 2143 N N . ILE A 1 287 ? 10.887 59.342 -8.130 1.00 45.99 287 ILE A N 1
ATOM 2144 C CA . ILE A 1 287 ? 12.331 59.459 -7.919 1.00 45.68 287 ILE A CA 1
ATOM 2145 C C . ILE A 1 287 ? 13.103 58.169 -8.208 1.00 45.57 287 ILE A C 1
ATOM 2146 O O . ILE A 1 287 ? 14.338 58.187 -8.253 1.00 44.05 287 ILE A O 1
ATOM 2151 N N . GLN A 1 288 ? 12.383 57.065 -8.418 1.00 46.38 288 GLN A N 1
ATOM 2152 C CA . GLN A 1 288 ? 13.003 55.740 -8.582 1.00 47.19 288 GLN A CA 1
ATOM 2153 C C . GLN A 1 288 ? 14.162 55.686 -9.597 1.00 47.00 288 GLN A C 1
ATOM 2154 O O . GLN A 1 288 ? 15.206 55.109 -9.292 1.00 49.07 288 GLN A O 1
ATOM 2160 N N . PRO A 1 289 ? 13.999 56.295 -10.791 1.00 46.33 289 PRO A N 1
ATOM 2161 C CA . PRO A 1 289 ? 15.088 56.334 -11.777 1.00 46.11 289 PRO A CA 1
ATOM 2162 C C . PRO A 1 289 ? 16.483 56.698 -11.247 1.00 46.86 289 PRO A C 1
ATOM 2163 O O . PRO A 1 289 ? 17.479 56.286 -11.841 1.00 46.52 289 PRO A O 1
ATOM 2167 N N . ASP A 1 290 ? 16.553 57.455 -10.152 1.00 48.50 290 ASP A N 1
ATOM 2168 C CA . ASP A 1 290 ? 17.835 57.847 -9.551 1.00 49.71 290 ASP A CA 1
ATOM 2169 C C . ASP A 1 290 ? 18.448 56.839 -8.576 1.00 50.82 290 ASP A C 1
ATOM 2170 O O . ASP A 1 290 ? 19.527 57.097 -8.040 1.00 51.32 290 ASP A O 1
ATOM 2175 N N . TYR A 1 291 ? 17.783 55.711 -8.332 1.00 52.18 291 TYR A N 1
ATOM 2176 C CA . TYR A 1 291 ? 18.253 54.764 -7.314 1.00 54.92 291 TYR A CA 1
ATOM 2177 C C . TYR A 1 291 ? 18.256 53.319 -7.799 1.00 54.70 291 TYR A C 1
ATOM 2178 O O . TYR A 1 291 ? 17.396 52.918 -8.580 1.00 53.13 291 TYR A O 1
ATOM 2187 N N . ARG A 1 292 ? 19.235 52.546 -7.329 1.00 56.42 292 ARG A N 1
ATOM 2188 C CA . ARG A 1 292 ? 19.299 51.114 -7.619 1.00 56.95 292 ARG A CA 1
ATOM 2189 C C . ARG A 1 292 ? 18.203 50.356 -6.879 1.00 55.72 292 ARG A C 1
ATOM 2190 O O . ARG A 1 292 ? 17.458 49.590 -7.486 1.00 56.10 292 ARG A O 1
ATOM 2198 N N . ASP A 1 293 ? 18.114 50.574 -5.567 1.00 55.79 293 ASP A N 1
ATOM 2199 C CA . ASP A 1 293 ? 17.126 49.889 -4.726 1.00 56.39 293 ASP A CA 1
ATOM 2200 C C . ASP A 1 293 ? 15.705 50.285 -5.095 1.00 54.64 293 ASP A C 1
ATOM 2201 O O . ASP A 1 293 ? 15.454 51.430 -5.460 1.00 57.19 293 ASP A O 1
ATOM 2206 N N . LYS A 1 294 ? 14.780 49.336 -4.991 1.00 54.40 294 LYS A N 1
ATOM 2207 C CA . LYS A 1 294 ? 13.356 49.620 -5.159 1.00 55.65 294 LYS A CA 1
ATOM 2208 C C . LYS A 1 294 ? 12.847 50.274 -3.875 1.00 56.11 294 LYS A C 1
ATOM 2209 O O . LYS A 1 294 ? 12.916 49.680 -2.796 1.00 56.29 294 LYS A O 1
ATOM 2215 N N . LEU A 1 295 ? 12.349 51.500 -3.995 1.00 55.87 295 LEU A N 1
ATOM 2216 C CA . LEU A 1 295 ? 11.918 52.275 -2.837 1.00 55.21 295 LEU A CA 1
ATOM 2217 C C . LEU A 1 295 ? 10.461 51.977 -2.493 1.00 55.68 295 LEU A C 1
ATOM 2218 O O . LEU A 1 295 ? 9.570 52.124 -3.335 1.00 52.59 295 LEU A O 1
ATOM 2223 N N . MET A 1 296 ? 10.232 51.554 -1.251 1.00 56.87 296 MET A N 1
ATOM 2224 C CA . MET A 1 296 ? 8.887 51.274 -0.752 1.00 59.46 296 MET A CA 1
ATOM 2225 C C . MET A 1 296 ? 8.553 52.213 0.408 1.00 60.96 296 MET A C 1
ATOM 2226 O O . MET A 1 296 ? 9.269 52.255 1.414 1.00 60.03 296 MET A O 1
ATOM 2229 N N . SER A 1 297 ? 7.467 52.965 0.260 1.00 63.25 297 SER A N 1
ATOM 2230 C CA . SER A 1 297 ? 7.037 53.905 1.290 1.00 66.17 297 SER A CA 1
ATOM 2231 C C . SER A 1 297 ? 6.344 53.163 2.431 1.00 66.38 297 SER A C 1
ATOM 2232 O O . SER A 1 297 ? 5.458 52.346 2.192 1.00 62.80 297 SER A O 1
ATOM 2235 N N . MET A 1 298 ? 6.762 53.454 3.662 1.00 70.42 298 MET A N 1
ATOM 2236 C CA . MET A 1 298 ? 6.109 52.931 4.865 1.00 74.43 298 MET A CA 1
ATOM 2237 C C . MET A 1 298 ? 5.265 54.015 5.549 1.00 73.74 298 MET A C 1
ATOM 2238 O O . MET A 1 298 ? 4.998 53.934 6.750 1.00 75.01 298 MET A O 1
ATOM 2243 N N . VAL A 1 299 ? 4.853 55.025 4.781 1.00 71.23 299 VAL A N 1
ATOM 2244 C CA . VAL A 1 299 ? 3.970 56.085 5.269 1.00 69.69 299 VAL A CA 1
ATOM 2245 C C . VAL A 1 299 ? 2.923 56.382 4.196 1.00 69.91 299 VAL A C 1
ATOM 2246 O O . VAL A 1 299 ? 2.912 55.740 3.146 1.00 70.78 299 VAL A O 1
ATOM 2250 N N . ASN A 1 300 ? 2.043 57.344 4.462 1.00 70.34 300 ASN A N 1
ATOM 2251 C CA . ASN A 1 300 ? 0.929 57.639 3.559 1.00 70.92 300 ASN A CA 1
ATOM 2252 C C . ASN A 1 300 ? 1.328 58.478 2.348 1.00 68.35 300 ASN A C 1
ATOM 2253 O O . ASN A 1 300 ? 2.430 59.033 2.287 1.00 65.90 300 ASN A O 1
ATOM 2258 N N . THR A 1 301 ? 0.403 58.563 1.396 1.00 66.00 301 THR A N 1
ATOM 2259 C CA . THR A 1 301 ? 0.590 59.319 0.165 1.00 65.96 301 THR A CA 1
ATOM 2260 C C . THR A 1 301 ? 0.881 60.796 0.430 1.00 66.10 301 THR A C 1
ATOM 2261 O O . THR A 1 301 ? 0.207 61.439 1.236 1.00 66.15 301 THR A O 1
ATOM 2265 N N . THR A 1 302 ? 1.893 61.318 -0.257 1.00 66.86 302 THR A N 1
ATOM 2266 C CA . THR A 1 302 ? 2.205 62.741 -0.239 1.00 65.00 302 THR A CA 1
ATOM 2267 C C . THR A 1 302 ? 1.362 63.402 -1.319 1.00 65.57 302 THR A C 1
ATOM 2268 O O . THR A 1 302 ? 1.340 62.937 -2.459 1.00 66.61 302 THR A O 1
ATOM 2272 N N . ARG A 1 303 ? 0.660 64.473 -0.959 1.00 67.64 303 ARG A N 1
ATOM 2273 C CA . ARG A 1 303 ? -0.239 65.154 -1.891 1.00 69.69 303 ARG A CA 1
ATOM 2274 C C . ARG A 1 303 ? 0.548 65.943 -2.935 1.00 65.90 303 ARG A C 1
ATOM 2275 O O . ARG A 1 303 ? 1.559 66.567 -2.620 1.00 61.63 303 ARG A O 1
ATOM 2283 N N . VAL A 1 304 ? 0.073 65.902 -4.176 1.00 64.91 304 VAL A N 1
ATOM 2284 C CA . VAL A 1 304 ? 0.674 66.659 -5.267 1.00 66.43 304 VAL A CA 1
ATOM 2285 C C . VAL A 1 304 ? -0.424 67.417 -6.004 1.00 68.60 304 VAL A C 1
ATOM 2286 O O . VAL A 1 304 ? -1.363 66.812 -6.528 1.00 69.21 304 VAL A O 1
ATOM 2290 N N . THR A 1 305 ? -0.295 68.742 -6.038 1.00 70.36 305 THR A N 1
ATOM 2291 C CA . THR A 1 305 ? -1.309 69.614 -6.620 1.00 69.69 305 THR A CA 1
ATOM 2292 C C . THR A 1 305 ? -0.655 70.613 -7.570 1.00 69.28 305 THR A C 1
ATOM 2293 O O . THR A 1 305 ? 0.303 71.282 -7.193 1.00 68.50 305 THR A O 1
ATOM 2297 N N . TYR A 1 306 ? -1.178 70.705 -8.793 1.00 69.66 306 TYR A N 1
ATOM 2298 C CA . TYR A 1 306 ? -0.669 71.641 -9.800 1.00 70.27 306 TYR A CA 1
ATOM 2299 C C . TYR A 1 306 ? -1.528 72.903 -9.866 1.00 72.43 306 TYR A C 1
ATOM 2300 O O . TYR A 1 306 ? -2.563 72.929 -10.537 1.00 74.43 306 TYR A O 1
ATOM 2309 N N . VAL A 1 307 ? -1.081 73.944 -9.167 1.00 73.47 307 VAL A N 1
ATOM 2310 C CA . VAL A 1 307 ? -1.807 75.218 -9.090 1.00 74.28 307 VAL A CA 1
ATOM 2311 C C . VAL A 1 307 ? -1.588 76.089 -10.330 1.00 76.20 307 VAL A C 1
ATOM 2312 O O . VAL A 1 307 ? -0.494 76.120 -10.894 1.00 77.65 307 VAL A O 1
ATOM 2316 N N . GLU A 1 308 ? -2.638 76.797 -10.741 1.00 79.83 308 GLU A N 1
ATOM 2317 C CA . GLU A 1 308 ? -2.593 77.648 -11.934 1.00 81.11 308 GLU A CA 1
ATOM 2318 C C . GLU A 1 308 ? -2.010 79.033 -11.639 1.00 79.34 308 GLU A C 1
ATOM 2319 O O . GLU A 1 308 ? -1.580 79.734 -12.557 1.00 76.13 308 GLU A O 1
ATOM 2325 N N . LYS A 1 309 ? -2.014 79.425 -10.365 1.00 78.82 309 LYS A N 1
ATOM 2326 C CA . LYS A 1 309 ? -1.439 80.699 -9.935 1.00 79.53 309 LYS A CA 1
ATOM 2327 C C . LYS A 1 309 ? -0.554 80.491 -8.707 1.00 76.60 309 LYS A C 1
ATOM 2328 O O . LYS A 1 309 ? -0.751 79.529 -7.965 1.00 75.40 309 LYS A O 1
ATOM 2334 N N . PRO A 1 310 ? 0.422 81.394 -8.485 1.00 75.15 310 PRO A N 1
ATOM 2335 C CA . PRO A 1 310 ? 1.368 81.255 -7.366 1.00 75.17 310 PRO A CA 1
ATOM 2336 C C . PRO A 1 310 ? 0.694 81.087 -6.003 1.00 74.86 310 PRO A C 1
ATOM 2337 O O . PRO A 1 310 ? -0.433 81.543 -5.811 1.00 75.81 310 PRO A O 1
ATOM 2341 N N . VAL A 1 311 ? 1.391 80.444 -5.071 1.00 73.97 311 VAL A N 1
ATOM 2342 C CA . VAL A 1 311 ? 0.833 80.150 -3.753 1.00 74.56 311 VAL A CA 1
ATOM 2343 C C . VAL A 1 311 ? 1.934 80.076 -2.690 1.00 75.78 311 VAL A C 1
ATOM 2344 O O . VAL A 1 311 ? 3.101 79.847 -3.015 1.00 75.31 311 VAL A O 1
ATOM 2348 N N . ARG A 1 312 ? 1.556 80.285 -1.429 1.00 76.62 312 ARG A N 1
ATOM 2349 C CA . ARG A 1 312 ? 2.506 80.346 -0.319 1.00 79.30 312 ARG A CA 1
ATOM 2350 C C . ARG A 1 312 ? 2.197 79.304 0.762 1.00 77.45 312 ARG A C 1
ATOM 2351 O O . ARG A 1 312 ? 2.091 79.641 1.944 1.00 77.65 312 ARG A O 1
ATOM 2359 N N . TYR A 1 313 ? 2.062 78.042 0.363 1.00 74.46 313 TYR A N 1
ATOM 2360 C CA . TYR A 1 313 ? 1.798 76.963 1.316 1.00 72.18 313 TYR A CA 1
ATOM 2361 C C . TYR A 1 313 ? 3.092 76.288 1.762 1.00 69.77 313 TYR A C 1
ATOM 2362 O O . TYR A 1 313 ? 3.869 75.813 0.934 1.00 68.78 313 TYR A O 1
ATOM 2371 N N . GLY A 1 314 ? 3.312 76.244 3.075 1.00 67.31 314 GLY A N 1
ATOM 2372 C CA . GLY A 1 314 ? 4.517 75.643 3.643 1.00 66.59 314 GLY A CA 1
ATOM 2373 C C . GLY A 1 314 ? 5.759 76.421 3.259 1.00 66.31 314 GLY A C 1
ATOM 2374 O O . GLY A 1 314 ? 5.694 77.629 3.048 1.00 69.89 314 GLY A O 1
ATOM 2375 N N . GLN A 1 315 ? 6.890 75.728 3.164 1.00 65.60 315 GLN A N 1
ATOM 2376 C CA . GLN A 1 315 ? 8.129 76.347 2.707 1.00 64.55 315 GLN A CA 1
ATOM 2377 C C . GLN A 1 315 ? 8.112 76.468 1.188 1.00 62.89 315 GLN A C 1
ATOM 2378 O O . GLN A 1 315 ? 7.886 75.481 0.490 1.00 63.74 315 GLN A O 1
ATOM 2384 N N . VAL A 1 316 ? 8.350 77.675 0.681 1.00 60.41 316 VAL A N 1
ATOM 2385 C CA . VAL A 1 316 ? 8.427 77.901 -0.760 1.00 58.17 316 VAL A CA 1
ATOM 2386 C C . VAL A 1 316 ? 9.841 77.613 -1.254 1.00 56.33 316 VAL A C 1
ATOM 2387 O O . VAL A 1 316 ? 10.823 78.045 -0.642 1.00 55.68 316 VAL A O 1
ATOM 2391 N N . LEU A 1 317 ? 9.928 76.881 -2.363 1.00 54.01 317 LEU A N 1
ATOM 2392 C CA . LEU A 1 317 ? 11.200 76.540 -2.986 1.00 52.47 317 LEU A CA 1
ATOM 2393 C C . LEU A 1 317 ? 11.204 77.033 -4.419 1.00 49.66 317 LEU A C 1
ATOM 2394 O O . LEU A 1 317 ? 10.175 76.988 -5.092 1.00 46.80 317 LEU A O 1
ATOM 2399 N N . THR A 1 318 ? 12.362 77.497 -4.884 1.00 47.89 318 THR A N 1
ATOM 2400 C CA . THR A 1 318 ? 12.499 77.979 -6.256 1.00 47.80 318 THR A CA 1
ATOM 2401 C C . THR A 1 318 ? 13.953 77.860 -6.718 1.00 46.97 318 THR A C 1
ATOM 2402 O O . THR A 1 318 ? 14.866 78.047 -5.924 1.00 49.95 318 THR A O 1
ATOM 2406 N N . PRO A 1 319 ? 14.177 77.524 -7.999 1.00 45.46 319 PRO A N 1
ATOM 2407 C CA . PRO A 1 319 ? 15.554 77.384 -8.461 1.00 46.02 319 PRO A CA 1
ATOM 2408 C C . PRO A 1 319 ? 16.439 78.605 -8.177 1.00 47.86 319 PRO A C 1
ATOM 2409 O O . PRO A 1 319 ? 17.488 78.470 -7.541 1.00 46.97 319 PRO A O 1
ATOM 2413 N N . TYR A 1 320 ? 15.998 79.778 -8.629 1.00 49.09 320 TYR A N 1
ATOM 2414 C CA . TYR A 1 320 ? 16.836 80.977 -8.643 1.00 50.35 320 TYR A CA 1
ATOM 2415 C C . TYR A 1 320 ? 16.546 81.933 -7.486 1.00 50.77 320 TYR A C 1
ATOM 2416 O O . TYR A 1 320 ? 15.392 82.109 -7.092 1.00 51.68 320 TYR A O 1
ATOM 2425 N N . HIS A 1 321 ? 17.601 82.562 -6.964 1.00 50.96 321 HIS A N 1
ATOM 2426 C CA . HIS A 1 321 ? 17.466 83.609 -5.940 1.00 51.22 321 HIS A CA 1
ATOM 2427 C C . HIS A 1 321 ? 16.587 84.771 -6.410 1.00 49.54 321 HIS A C 1
ATOM 2428 O O . HIS A 1 321 ? 15.829 85.332 -5.620 1.00 48.40 321 HIS A O 1
ATOM 2435 N N . ARG A 1 322 ? 16.690 85.118 -7.693 1.00 48.46 322 ARG A N 1
ATOM 2436 C CA . ARG A 1 322 ? 15.896 86.201 -8.288 1.00 49.18 322 ARG A CA 1
ATOM 2437 C C . ARG A 1 322 ? 14.389 86.071 -8.046 1.00 48.28 322 ARG A C 1
ATOM 2438 O O . ARG A 1 322 ? 13.684 87.074 -7.962 1.00 48.01 322 ARG A O 1
ATOM 2446 N N . ASP A 1 323 ? 13.894 84.842 -7.951 1.00 48.40 323 ASP A N 1
ATOM 2447 C CA . ASP A 1 323 ? 12.460 84.603 -7.824 1.00 48.46 323 ASP A CA 1
ATOM 2448 C C . ASP A 1 323 ? 12.012 84.357 -6.382 1.00 50.26 323 ASP A C 1
ATOM 2449 O O . ASP A 1 323 ? 10.849 84.031 -6.144 1.00 49.75 323 ASP A O 1
ATOM 2454 N N . ARG A 1 324 ? 12.923 84.537 -5.424 1.00 53.01 324 ARG A N 1
ATOM 2455 C CA . ARG A 1 324 ? 12.593 84.398 -4.006 1.00 56.22 324 ARG A CA 1
ATOM 2456 C C . ARG A 1 324 ? 11.763 85.575 -3.512 1.00 58.40 324 ARG A C 1
ATOM 2457 O O . ARG A 1 324 ? 12.094 86.727 -3.781 1.00 59.52 324 ARG A O 1
ATOM 2465 N N . GLU A 1 325 ? 10.698 85.271 -2.774 1.00 61.78 325 GLU A N 1
ATOM 2466 C CA . GLU A 1 325 ? 9.840 86.279 -2.156 1.00 64.60 325 GLU A CA 1
ATOM 2467 C C . GLU A 1 325 ? 9.552 85.870 -0.721 1.00 64.74 325 GLU A C 1
ATOM 2468 O O . GLU A 1 325 ? 9.495 84.681 -0.417 1.00 65.47 325 GLU A O 1
ATOM 2474 N N . ASP A 1 326 ? 9.369 86.853 0.156 1.00 67.05 326 ASP A N 1
ATOM 2475 C CA . ASP A 1 326 ? 9.046 86.586 1.557 1.00 70.52 326 ASP A CA 1
ATOM 2476 C C . ASP A 1 326 ? 10.124 85.668 2.168 1.00 68.68 326 ASP A C 1
ATOM 2477 O O . ASP A 1 326 ? 11.310 85.979 2.066 1.00 67.19 326 ASP A O 1
ATOM 2482 N N . SER A 1 327 ? 9.733 84.542 2.765 1.00 68.81 327 SER A N 1
ATOM 2483 C CA . SER A 1 327 ? 10.676 83.638 3.422 1.00 69.44 327 SER A CA 1
ATOM 2484 C C . SER A 1 327 ? 11.014 82.415 2.556 1.00 68.60 327 SER A C 1
ATOM 2485 O O . SER A 1 327 ? 11.326 81.344 3.079 1.00 68.74 327 SER A O 1
ATOM 2488 N N . ALA A 1 328 ? 10.961 82.579 1.235 1.00 67.14 328 ALA A N 1
ATOM 2489 C CA . ALA A 1 328 ? 11.284 81.499 0.307 1.00 65.21 328 ALA A CA 1
ATOM 2490 C C . ALA A 1 328 ? 12.791 81.293 0.226 1.00 64.41 328 ALA A C 1
ATOM 2491 O O . ALA A 1 328 ? 13.564 82.218 0.467 1.00 64.66 328 ALA A O 1
ATOM 2493 N N . ILE A 1 329 ? 13.195 80.075 -0.128 1.00 64.11 329 ILE A N 1
ATOM 2494 C CA . ILE A 1 329 ? 14.609 79.725 -0.277 1.00 62.16 329 ILE A CA 1
ATOM 2495 C C . ILE A 1 329 ? 14.850 79.005 -1.595 1.00 60.32 329 ILE A C 1
ATOM 2496 O O . ILE A 1 329 ? 13.910 78.516 -2.226 1.00 60.12 329 ILE A O 1
ATOM 2501 N N . THR A 1 330 ? 16.112 78.934 -2.008 1.00 59.78 330 THR A N 1
ATOM 2502 C CA . THR A 1 330 ? 16.468 78.160 -3.188 1.00 60.41 330 THR A CA 1
ATOM 2503 C C . THR A 1 330 ? 16.363 76.671 -2.892 1.00 62.27 330 THR A C 1
ATOM 2504 O O . THR A 1 330 ? 16.353 76.248 -1.731 1.00 62.83 330 THR A O 1
ATOM 2508 N N . ILE A 1 331 ? 16.294 75.881 -3.956 1.00 61.63 331 ILE A N 1
ATOM 2509 C CA . ILE A 1 331 ? 16.297 74.432 -3.837 1.00 61.31 331 ILE A CA 1
ATOM 2510 C C . ILE A 1 331 ? 17.664 73.959 -3.336 1.00 63.46 331 ILE A C 1
ATOM 2511 O O . ILE A 1 331 ? 17.745 72.995 -2.576 1.00 64.68 331 ILE A O 1
ATOM 2516 N N . ASP A 1 332 ? 18.729 74.647 -3.744 1.00 64.97 332 ASP A N 1
ATOM 2517 C CA . ASP A 1 332 ? 20.078 74.342 -3.255 1.00 68.31 332 ASP A CA 1
ATOM 2518 C C . ASP A 1 332 ? 20.218 74.554 -1.746 1.00 69.59 332 ASP A C 1
ATOM 2519 O O . ASP A 1 332 ? 20.929 73.804 -1.076 1.00 73.18 332 ASP A O 1
ATOM 2524 N N . SER A 1 333 ? 19.542 75.574 -1.220 1.00 69.15 333 SER A N 1
ATOM 2525 C CA . SER A 1 333 ? 19.576 75.877 0.213 1.00 67.87 333 SER A CA 1
ATOM 2526 C C . SER A 1 333 ? 18.714 74.930 1.044 1.00 67.66 333 SER A C 1
ATOM 2527 O O . SER A 1 333 ? 18.872 74.861 2.262 1.00 71.64 333 SER A O 1
ATOM 2530 N N . SER A 1 334 ? 17.804 74.213 0.390 1.00 66.65 334 SER A N 1
ATOM 2531 C CA . SER A 1 334 ? 16.889 73.295 1.072 1.00 67.80 334 SER A CA 1
ATOM 2532 C C . SER A 1 334 ? 17.470 71.895 1.309 1.00 68.63 334 SER A C 1
ATOM 2533 O O . SER A 1 334 ? 16.796 71.039 1.886 1.00 65.73 334 SER A O 1
ATOM 2536 N N . GLN A 1 335 ? 18.706 71.663 0.865 1.00 71.72 335 GLN A N 1
ATOM 2537 C CA . GLN A 1 335 ? 19.333 70.344 0.981 1.00 74.76 335 GLN A CA 1
ATOM 2538 C C . GLN A 1 335 ? 19.569 69.968 2.444 1.00 77.40 335 GLN A C 1
ATOM 2539 O O . GLN A 1 335 ? 20.136 70.749 3.213 1.00 77.70 335 GLN A O 1
ATOM 2545 N N . GLY A 1 336 ? 19.131 68.767 2.813 1.00 77.97 336 GLY A N 1
ATOM 2546 C CA . GLY A 1 336 ? 19.218 68.295 4.190 1.00 78.48 336 GLY A CA 1
ATOM 2547 C C . GLY A 1 336 ? 18.178 68.910 5.113 1.00 79.80 336 GLY A C 1
ATOM 2548 O O . GLY A 1 336 ? 18.367 68.929 6.332 1.00 83.77 336 GLY A O 1
ATOM 2549 N N . ALA A 1 337 ? 17.087 69.417 4.538 1.00 76.41 337 ALA A N 1
ATOM 2550 C CA . ALA A 1 337 ? 15.980 69.976 5.311 1.00 74.73 337 ALA A CA 1
ATOM 2551 C C . ALA A 1 337 ? 14.689 69.240 4.972 1.00 73.10 337 ALA A C 1
ATOM 2552 O O . ALA A 1 337 ? 14.523 68.756 3.853 1.00 73.18 337 ALA A O 1
ATOM 2554 N N . THR A 1 338 ? 13.781 69.168 5.943 1.00 71.22 338 THR A N 1
ATOM 2555 C CA . THR A 1 338 ? 12.528 68.426 5.799 1.00 70.13 338 THR A CA 1
ATOM 2556 C C . THR A 1 338 ? 11.351 69.266 6.279 1.00 70.85 338 THR A C 1
ATOM 2557 O O . THR A 1 338 ? 11.445 69.947 7.302 1.00 70.75 338 THR A O 1
ATOM 2561 N N . PHE A 1 339 ? 10.245 69.204 5.541 1.00 69.97 339 PHE A N 1
ATOM 2562 C CA . PHE A 1 339 ? 9.044 69.974 5.858 1.00 70.48 339 PHE A CA 1
ATOM 2563 C C . PHE A 1 339 ? 7.805 69.103 5.717 1.00 72.97 339 PHE A C 1
ATOM 2564 O O . PHE A 1 339 ? 7.869 68.002 5.169 1.00 77.16 339 PHE A O 1
ATOM 2572 N N . ASP A 1 340 ? 6.680 69.601 6.220 1.00 73.73 340 ASP A N 1
ATOM 2573 C CA . ASP A 1 340 ? 5.397 68.930 6.046 1.00 74.27 340 ASP A CA 1
ATOM 2574 C C . ASP A 1 340 ? 4.819 69.297 4.691 1.00 72.64 340 ASP A C 1
ATOM 2575 O O . ASP A 1 340 ? 4.450 68.423 3.907 1.00 74.89 340 ASP A O 1
ATOM 2580 N N . VAL A 1 341 ? 4.741 70.600 4.430 1.00 70.19 341 VAL A N 1
ATOM 2581 C CA . VAL A 1 341 ? 4.239 71.116 3.163 1.00 67.44 341 VAL A CA 1
ATOM 2582 C C . VAL A 1 341 ? 5.332 71.923 2.478 1.00 64.87 341 VAL A C 1
ATOM 2583 O O . VAL A 1 341 ? 6.183 72.521 3.140 1.00 64.57 341 VAL A O 1
ATOM 2587 N N . VAL A 1 342 ? 5.309 71.916 1.147 1.00 61.68 342 VAL A N 1
ATOM 2588 C CA . VAL A 1 342 ? 6.286 72.637 0.336 1.00 59.04 342 VAL A CA 1
ATOM 2589 C C . VAL A 1 342 ? 5.588 73.195 -0.896 1.00 56.93 342 VAL A C 1
ATOM 2590 O O . VAL A 1 342 ? 4.623 72.611 -1.383 1.00 57.16 342 VAL A O 1
ATOM 2594 N N . THR A 1 343 ? 6.068 74.332 -1.386 1.00 56.43 343 THR A N 1
ATOM 2595 C CA . THR A 1 343 ? 5.575 74.899 -2.638 1.00 56.68 343 THR A CA 1
ATOM 2596 C C . THR A 1 343 ? 6.729 75.060 -3.627 1.00 54.80 343 THR A C 1
ATOM 2597 O O . THR A 1 343 ? 7.602 75.905 -3.436 1.00 56.14 343 THR A O 1
ATOM 2601 N N . LEU A 1 344 ? 6.722 74.238 -4.674 1.00 53.22 344 LEU A N 1
ATOM 2602 C CA . LEU A 1 344 ? 7.720 74.308 -5.736 1.00 51.96 344 LEU A CA 1
ATOM 2603 C C . LEU A 1 344 ? 7.312 75.404 -6.709 1.00 51.26 344 LEU A C 1
ATOM 2604 O O . LEU A 1 344 ? 6.349 75.255 -7.458 1.00 51.92 344 LEU A O 1
ATOM 2608 N N . HIS A 1 345 ? 8.057 76.505 -6.683 1.00 50.98 345 HIS A N 1
ATOM 2609 C CA . HIS A 1 345 ? 7.725 77.719 -7.416 1.00 49.76 345 HIS A CA 1
ATOM 2610 C C . HIS A 1 345 ? 8.660 77.863 -8.615 1.00 49.03 345 HIS A C 1
ATOM 2611 O O . HIS A 1 345 ? 9.858 78.081 -8.447 1.00 48.55 345 HIS A O 1
ATOM 2618 N N . LEU A 1 346 ? 8.104 77.746 -9.821 1.00 49.50 346 LEU A N 1
ATOM 2619 C CA . LEU A 1 346 ? 8.895 77.693 -11.054 1.00 50.51 346 LEU A CA 1
ATOM 2620 C C . LEU A 1 346 ? 8.460 78.748 -12.075 1.00 51.80 346 LEU A C 1
ATOM 2621 O O . LEU A 1 346 ? 8.002 78.407 -13.167 1.00 52.21 346 LEU A O 1
ATOM 2626 N N . PRO A 1 347 ? 8.608 80.037 -11.733 1.00 52.91 347 PRO A N 1
ATOM 2627 C CA . PRO A 1 347 ? 8.212 81.103 -12.657 1.00 52.56 347 PRO A CA 1
ATOM 2628 C C . PRO A 1 347 ? 9.086 81.233 -13.906 1.00 52.88 347 PRO A C 1
ATOM 2629 O O . PRO A 1 347 ? 8.600 81.702 -14.934 1.00 52.49 347 PRO A O 1
ATOM 2633 N N . THR A 1 348 ? 10.353 80.829 -13.823 1.00 53.02 348 THR A N 1
ATOM 2634 C CA . THR A 1 348 ? 11.309 81.073 -14.904 1.00 53.76 348 THR A CA 1
ATOM 2635 C C . THR A 1 348 ? 11.528 79.828 -15.761 1.00 56.46 348 THR A C 1
ATOM 2636 O O . THR A 1 348 ? 11.765 78.741 -15.239 1.00 58.62 348 THR A O 1
ATOM 2640 N N . LYS A 1 349 ? 11.466 80.005 -17.079 1.00 59.11 349 LYS A N 1
ATOM 2641 C CA . LYS A 1 349 ? 11.539 78.893 -18.027 1.00 59.58 349 LYS A CA 1
ATOM 2642 C C . LYS A 1 349 ? 12.948 78.304 -18.098 1.00 60.35 349 LYS A C 1
ATOM 2643 O O . LYS A 1 349 ? 13.936 79.034 -17.993 1.00 59.58 349 LYS A O 1
ATOM 2649 N N . ASP A 1 350 ? 13.021 76.984 -18.280 1.00 60.09 350 ASP A N 1
ATOM 2650 C CA . ASP A 1 350 ? 14.283 76.239 -18.349 1.00 59.49 350 ASP A CA 1
ATOM 2651 C C . ASP A 1 350 ? 15.145 76.422 -17.099 1.00 57.96 350 ASP A C 1
ATOM 2652 O O . ASP A 1 350 ? 16.369 76.510 -17.190 1.00 58.02 350 ASP A O 1
ATOM 2657 N N . SER A 1 351 ? 14.503 76.456 -15.932 1.00 57.66 351 SER A N 1
ATOM 2658 C CA . SER A 1 351 ? 15.199 76.696 -14.664 1.00 56.88 351 SER A CA 1
ATOM 2659 C C . SER A 1 351 ? 15.371 75.437 -13.816 1.00 56.90 351 SER A C 1
ATOM 2660 O O . SER A 1 351 ? 15.831 75.521 -12.675 1.00 56.91 351 SER A O 1
ATOM 2663 N N . LEU A 1 352 ? 15.025 74.276 -14.368 1.00 56.73 352 LEU A N 1
ATOM 2664 C CA . LEU A 1 352 ? 14.931 73.056 -13.573 1.00 58.35 352 LEU A CA 1
ATOM 2665 C C . LEU A 1 352 ? 15.632 71.878 -14.234 1.00 58.96 352 LEU A C 1
ATOM 2666 O O . LEU A 1 352 ? 15.328 71.538 -15.374 1.00 61.89 352 LEU A O 1
ATOM 2671 N N . ASN A 1 353 ? 16.573 71.267 -13.514 1.00 60.76 353 ASN A N 1
ATOM 2672 C CA . ASN A 1 353 ? 17.215 70.022 -13.953 1.00 61.82 353 ASN A CA 1
ATOM 2673 C C . ASN A 1 353 ? 16.854 68.859 -13.021 1.00 63.99 353 ASN A C 1
ATOM 2674 O O . ASN A 1 353 ? 16.135 69.054 -12.039 1.00 64.61 353 ASN A O 1
ATOM 2679 N N . ARG A 1 354 ? 17.348 67.660 -13.331 1.00 66.10 354 ARG A N 1
ATOM 2680 C CA . ARG A 1 354 ? 17.096 66.468 -12.505 1.00 64.71 354 ARG A CA 1
ATOM 2681 C C . ARG A 1 354 ? 17.528 66.643 -11.054 1.00 62.29 354 ARG A C 1
ATOM 2682 O O . ARG A 1 354 ? 16.741 66.397 -10.141 1.00 63.25 354 ARG A O 1
ATOM 2690 N N . GLN A 1 355 ? 18.774 67.059 -10.845 1.00 59.11 355 GLN A N 1
ATOM 2691 C CA . GLN A 1 355 ? 19.316 67.197 -9.496 1.00 57.55 355 GLN A CA 1
ATOM 2692 C C . GLN A 1 355 ? 18.455 68.126 -8.639 1.00 57.52 355 GLN A C 1
ATOM 2693 O O . GLN A 1 355 ? 18.051 67.748 -7.540 1.00 56.27 355 GLN A O 1
ATOM 2695 N N . ARG A 1 356 ? 18.170 69.324 -9.154 1.00 58.68 356 ARG A N 1
ATOM 2696 C CA . ARG A 1 356 ? 17.328 70.312 -8.457 1.00 59.13 356 ARG A CA 1
ATOM 2697 C C . ARG A 1 356 ? 15.910 69.799 -8.225 1.00 55.31 356 ARG A C 1
ATOM 2698 O O . ARG A 1 356 ? 15.340 69.988 -7.153 1.00 51.69 356 ARG A O 1
ATOM 2706 N N . ALA A 1 357 ? 15.336 69.172 -9.247 1.00 52.87 357 ALA A N 1
ATOM 2707 C CA . ALA A 1 357 ? 13.980 68.639 -9.152 1.00 52.35 357 ALA A CA 1
ATOM 2708 C C . ALA A 1 357 ? 13.903 67.499 -8.144 1.00 51.54 357 ALA A C 1
ATOM 2709 O O . ALA A 1 357 ? 12.927 67.386 -7.411 1.00 50.63 357 ALA A O 1
ATOM 2711 N N . LEU A 1 358 ? 14.935 66.663 -8.105 1.00 52.55 358 LEU A N 1
ATOM 2712 C CA . LEU A 1 358 ? 14.995 65.569 -7.143 1.00 53.69 358 LEU A CA 1
ATOM 2713 C C . LEU A 1 358 ? 15.015 66.100 -5.713 1.00 52.64 358 LEU A C 1
ATOM 2714 O O . LEU A 1 358 ? 14.357 65.547 -4.834 1.00 52.17 358 LEU A O 1
ATOM 2719 N N . VAL A 1 359 ? 15.768 67.171 -5.484 1.00 51.68 359 VAL A N 1
ATOM 2720 C CA . VAL A 1 359 ? 15.842 67.768 -4.154 1.00 50.53 359 VAL A CA 1
ATOM 2721 C C . VAL A 1 359 ? 14.496 68.383 -3.785 1.00 49.59 359 VAL A C 1
ATOM 2722 O O . VAL A 1 359 ? 14.020 68.196 -2.673 1.00 49.60 359 VAL A O 1
ATOM 2726 N N . ALA A 1 360 ? 13.881 69.087 -4.730 1.00 50.08 360 ALA A N 1
ATOM 2727 C CA . ALA A 1 360 ? 12.616 69.792 -4.486 1.00 51.43 360 ALA A CA 1
ATOM 2728 C C . ALA A 1 360 ? 11.450 68.858 -4.162 1.00 51.63 360 ALA A C 1
ATOM 2729 O O . ALA A 1 360 ? 10.633 69.156 -3.290 1.00 53.53 360 ALA A O 1
ATOM 2731 N N . ILE A 1 361 ? 11.377 67.734 -4.869 1.00 51.59 361 ILE A N 1
ATOM 2732 C CA . ILE A 1 361 ? 10.298 66.767 -4.684 1.00 51.49 361 ILE A CA 1
ATOM 2733 C C . ILE A 1 361 ? 10.436 65.993 -3.370 1.00 51.81 361 ILE A C 1
ATOM 2734 O O . ILE A 1 361 ? 9.437 65.548 -2.802 1.00 53.29 361 ILE A O 1
ATOM 2739 N N . THR A 1 362 ? 11.663 65.851 -2.876 1.00 52.37 362 THR A N 1
ATOM 2740 C CA . THR A 1 362 ? 11.929 65.019 -1.704 1.00 54.42 362 THR A CA 1
ATOM 2741 C C . THR A 1 362 ? 12.069 65.793 -0.381 1.00 57.04 362 THR A C 1
ATOM 2742 O O . THR A 1 362 ? 12.559 65.241 0.604 1.00 57.54 362 THR A O 1
ATOM 2746 N N . ARG A 1 363 ? 11.646 67.057 -0.353 1.00 59.54 363 ARG A N 1
ATOM 2747 C CA . ARG A 1 363 ? 11.646 67.842 0.885 1.00 60.94 363 ARG A CA 1
ATOM 2748 C C . ARG A 1 363 ? 10.360 67.637 1.689 1.00 62.81 363 ARG A C 1
ATOM 2749 O O . ARG A 1 363 ? 10.394 67.602 2.919 1.00 64.03 363 ARG A O 1
ATOM 2757 N N . ALA A 1 364 ? 9.232 67.518 0.991 1.00 64.33 364 ALA A N 1
ATOM 2758 C CA . ALA A 1 364 ? 7.919 67.487 1.635 1.00 66.48 364 ALA A CA 1
ATOM 2759 C C . ALA A 1 364 ? 7.578 66.124 2.220 1.00 68.96 364 ALA A C 1
ATOM 2760 O O . ALA A 1 364 ? 8.038 65.088 1.731 1.00 69.30 364 ALA A O 1
ATOM 2762 N N . ARG A 1 365 ? 6.750 66.143 3.262 1.00 70.99 365 ARG A N 1
ATOM 2763 C CA . ARG A 1 365 ? 6.288 64.930 3.926 1.00 71.99 365 ARG A CA 1
ATOM 2764 C C . ARG A 1 365 ? 4.857 64.589 3.514 1.00 72.06 365 ARG A C 1
ATOM 2765 O O . ARG A 1 365 ? 4.588 63.474 3.068 1.00 72.29 365 ARG A O 1
ATOM 2773 N N . HIS A 1 366 ? 3.950 65.554 3.657 1.00 73.53 366 HIS A N 1
ATOM 2774 C CA . HIS A 1 366 ? 2.516 65.318 3.451 1.00 75.09 366 HIS A CA 1
ATOM 2775 C C . HIS A 1 366 ? 1.933 65.943 2.182 1.00 72.26 366 HIS A C 1
ATOM 2776 O O . HIS A 1 366 ? 0.998 65.389 1.599 1.00 71.88 366 HIS A O 1
ATOM 2783 N N . ALA A 1 367 ? 2.461 67.086 1.754 1.00 70.15 367 ALA A N 1
ATOM 2784 C CA . ALA A 1 367 ? 1.937 67.748 0.558 1.00 68.51 367 ALA A CA 1
ATOM 2785 C C . ALA A 1 367 ? 2.981 68.605 -0.133 1.00 65.94 367 ALA A C 1
ATOM 2786 O O . ALA A 1 367 ? 3.868 69.161 0.510 1.00 66.08 367 ALA A O 1
ATOM 2788 N N . ILE A 1 368 ? 2.865 68.700 -1.453 1.00 64.92 368 ILE A N 1
ATOM 2789 C CA . ILE A 1 368 ? 3.692 69.603 -2.241 1.00 64.64 368 ILE A CA 1
ATOM 2790 C C . ILE A 1 368 ? 2.820 70.259 -3.313 1.00 63.82 368 ILE A C 1
ATOM 2791 O O . ILE A 1 368 ? 2.097 69.579 -4.043 1.00 63.51 368 ILE A O 1
ATOM 2796 N N . PHE A 1 369 ? 2.860 71.588 -3.366 1.00 63.68 369 PHE A N 1
ATOM 2797 C CA . PHE A 1 369 ? 2.117 72.355 -4.364 1.00 63.89 369 PHE A CA 1
ATOM 2798 C C . PHE A 1 369 ? 3.098 72.874 -5.400 1.00 62.18 369 PHE A C 1
ATOM 2799 O O . PHE A 1 369 ? 4.122 73.456 -5.052 1.00 61.55 369 PHE A O 1
ATOM 2807 N N . VAL A 1 370 ? 2.787 72.666 -6.672 1.00 61.00 370 VAL A N 1
ATOM 2808 C CA . VAL A 1 370 ? 3.731 72.982 -7.732 1.00 62.09 370 VAL A CA 1
ATOM 2809 C C . VAL A 1 370 ? 3.144 74.007 -8.705 1.00 61.84 370 VAL A C 1
ATOM 2810 O O . VAL A 1 370 ? 2.164 73.739 -9.404 1.00 61.92 370 VAL A O 1
ATOM 2814 N N . TYR A 1 371 ? 3.746 75.195 -8.708 1.00 59.99 371 TYR A N 1
ATOM 2815 C CA . TYR A 1 371 ? 3.431 76.233 -9.677 1.00 58.17 371 TYR A CA 1
ATOM 2816 C C . TYR A 1 371 ? 4.398 76.064 -10.839 1.00 58.03 371 TYR A C 1
ATOM 2817 O O . TYR A 1 371 ? 5.585 76.374 -10.717 1.00 56.57 371 TYR A O 1
ATOM 2826 N N . ASP A 1 372 ? 3.883 75.554 -11.955 1.00 58.56 372 ASP A N 1
ATOM 2827 C CA . ASP A 1 372 ? 4.712 75.164 -13.092 1.00 60.18 372 ASP A CA 1
ATOM 2828 C C . ASP A 1 372 ? 4.062 75.628 -14.390 1.00 60.71 372 ASP A C 1
ATOM 2829 O O . ASP A 1 372 ? 3.621 74.812 -15.197 1.00 63.48 372 ASP A O 1
ATOM 2834 N N . PRO A 1 373 ? 4.010 76.952 -14.602 1.00 61.28 373 PRO A N 1
ATOM 2835 C CA . PRO A 1 373 ? 3.312 77.525 -15.754 1.00 60.99 373 PRO A CA 1
ATOM 2836 C C . PRO A 1 373 ? 3.954 77.198 -17.097 1.00 61.16 373 PRO A C 1
ATOM 2837 O O . PRO A 1 373 ? 3.273 77.247 -18.118 1.00 62.56 373 PRO A O 1
ATOM 2841 N N . HIS A 1 374 ? 5.247 76.879 -17.095 1.00 62.16 374 HIS A N 1
ATOM 2842 C CA . HIS A 1 374 ? 5.963 76.519 -18.321 1.00 62.90 374 HIS A CA 1
ATOM 2843 C C . HIS A 1 374 ? 5.937 75.011 -18.606 1.00 64.77 374 HIS A C 1
ATOM 2844 O O . HIS A 1 374 ? 6.470 74.570 -19.630 1.00 64.54 374 HIS A O 1
ATOM 2851 N N . ARG A 1 375 ? 5.332 74.233 -17.706 1.00 65.23 375 ARG A N 1
ATOM 2852 C CA . ARG A 1 375 ? 5.281 72.773 -17.827 1.00 68.01 375 ARG A CA 1
ATOM 2853 C C . ARG A 1 375 ? 6.671 72.179 -18.057 1.00 64.76 375 ARG A C 1
ATOM 2854 O O . ARG A 1 375 ? 6.885 71.418 -19.003 1.00 64.52 375 ARG A O 1
ATOM 2862 N N . GLN A 1 376 ? 7.609 72.542 -17.186 1.00 61.00 376 GLN A N 1
ATOM 2863 C CA . GLN A 1 376 ? 9.001 72.101 -17.299 1.00 58.88 376 GLN A CA 1
ATOM 2864 C C . GLN A 1 376 ? 9.364 70.950 -16.356 1.00 56.95 376 GLN A C 1
ATOM 2865 O O . GLN A 1 376 ? 10.435 70.355 -16.489 1.00 54.65 376 GLN A O 1
ATOM 2871 N N . LEU A 1 377 ? 8.485 70.645 -15.404 1.00 56.78 377 LEU A N 1
ATOM 2872 C CA . LEU A 1 377 ? 8.703 69.530 -14.483 1.00 57.12 377 LEU A CA 1
ATOM 2873 C C . LEU A 1 377 ? 8.462 68.178 -15.170 1.00 58.94 377 LEU A C 1
ATOM 2874 O O . LEU A 1 377 ? 9.147 67.199 -14.872 1.00 58.42 377 LEU A O 1
ATOM 2879 N N . GLN A 1 378 ? 7.489 68.144 -16.081 1.00 61.35 378 GLN A N 1
ATOM 2880 C CA . GLN A 1 378 ? 7.205 66.966 -16.915 1.00 64.87 378 GLN A CA 1
ATOM 2881 C C . GLN A 1 378 ? 8.440 66.437 -17.634 1.00 65.46 378 GLN A C 1
ATOM 2882 O O . GLN A 1 378 ? 8.671 65.231 -17.666 1.00 68.24 378 GLN A O 1
ATOM 2888 N N . SER A 1 379 ? 9.230 67.344 -18.206 1.00 65.31 379 SER A N 1
ATOM 2889 C CA . SER A 1 379 ? 10.412 66.968 -18.987 1.00 67.36 379 SER A CA 1
ATOM 2890 C C . SER A 1 379 ? 11.582 66.456 -18.136 1.00 67.02 379 SER A C 1
ATOM 2891 O O . SER A 1 379 ? 12.630 66.096 -18.675 1.00 66.41 379 SER A O 1
ATOM 2894 N N . VAL A 1 380 ? 11.407 66.444 -16.816 1.00 66.44 380 VAL A N 1
ATOM 2895 C CA . VAL A 1 380 ? 12.412 65.925 -15.893 1.00 66.39 380 VAL A CA 1
ATOM 2896 C C . VAL A 1 380 ? 11.859 64.809 -14.995 1.00 65.25 380 VAL A C 1
ATOM 2897 O O . VAL A 1 380 ? 12.596 63.897 -14.611 1.00 62.33 380 VAL A O 1
ATOM 2901 N N . PHE A 1 381 ? 10.571 64.880 -14.663 1.00 63.30 381 PHE A N 1
ATOM 2902 C CA . PHE A 1 381 ? 9.953 63.927 -13.751 1.00 63.37 381 PHE A CA 1
ATOM 2903 C C . PHE A 1 381 ? 8.575 63.501 -14.217 1.00 63.45 381 PHE A C 1
ATOM 2904 O O . PHE A 1 381 ? 7.873 64.260 -14.885 1.00 62.12 381 PHE A O 1
ATOM 2912 N N . ASP A 1 382 ? 8.204 62.276 -13.852 1.00 64.86 382 ASP A N 1
ATOM 2913 C CA . ASP A 1 382 ? 6.832 61.803 -13.957 1.00 65.58 382 ASP A CA 1
ATOM 2914 C C . ASP A 1 382 ? 6.242 61.895 -12.562 1.00 64.24 382 ASP A C 1
ATOM 2915 O O . ASP A 1 382 ? 6.560 61.087 -11.687 1.00 63.53 382 ASP A O 1
ATOM 2920 N N . LEU A 1 383 ? 5.410 62.908 -12.350 1.00 64.69 383 LEU A N 1
ATOM 2921 C CA . LEU A 1 383 ? 4.811 63.153 -11.045 1.00 65.25 383 LEU A CA 1
ATOM 2922 C C . LEU A 1 383 ? 3.347 63.538 -11.222 1.00 65.28 383 LEU A C 1
ATOM 2923 O O . LEU A 1 383 ? 3.028 64.721 -11.358 1.00 64.89 383 LEU A O 1
ATOM 2928 N N . PRO A 1 384 ? 2.448 62.537 -11.234 1.00 67.02 384 PRO A N 1
ATOM 2929 C CA . PRO A 1 384 ? 1.029 62.834 -11.432 1.00 67.42 384 PRO A CA 1
ATOM 2930 C C . PRO A 1 384 ? 0.403 63.531 -10.229 1.00 67.59 384 PRO A C 1
ATOM 2931 O O . PRO A 1 384 ? 0.893 63.398 -9.106 1.00 66.69 384 PRO A O 1
ATOM 2935 N N . ALA A 1 385 ? -0.671 64.273 -10.476 1.00 70.25 385 ALA A N 1
ATOM 2936 C CA . ALA A 1 385 ? -1.422 64.918 -9.408 1.00 73.86 385 ALA A CA 1
ATOM 2937 C C . ALA A 1 385 ? -2.099 63.852 -8.554 1.00 76.86 385 ALA A C 1
ATOM 2938 O O . ALA A 1 385 ? -2.799 62.983 -9.077 1.00 77.80 385 ALA A O 1
ATOM 2940 N N . LYS A 1 386 ? -1.876 63.928 -7.245 1.00 79.56 386 LYS A N 1
ATOM 2941 C CA . LYS A 1 386 ? -2.418 62.972 -6.285 1.00 81.09 386 LYS A CA 1
ATOM 2942 C C . LYS A 1 386 ? -3.060 63.726 -5.127 1.00 81.80 386 LYS A C 1
ATOM 2943 O O . LYS A 1 386 ? -2.391 64.496 -4.436 1.00 79.81 386 LYS A O 1
ATOM 2949 N N . GLY A 1 387 ? -4.358 63.507 -4.931 1.00 83.96 387 GLY A N 1
ATOM 2950 C CA . GLY A 1 387 ? -5.079 64.070 -3.794 1.00 85.68 387 GLY A CA 1
ATOM 2951 C C . GLY A 1 387 ? -5.088 63.098 -2.631 1.00 87.53 387 GLY A C 1
ATOM 2952 O O . GLY A 1 387 ? -4.746 61.926 -2.791 1.00 87.54 387 GLY A O 1
ATOM 2953 N N . THR A 1 388 ? -5.469 63.592 -1.458 1.00 90.64 388 THR A N 1
ATOM 2954 C CA . THR A 1 388 ? -5.630 62.755 -0.271 1.00 93.65 388 THR A CA 1
ATOM 2955 C C . THR A 1 388 ? -6.792 63.281 0.574 1.00 97.20 388 THR A C 1
ATOM 2956 O O . THR A 1 388 ? -6.901 64.490 0.783 1.00 99.61 388 THR A O 1
ATOM 2960 N N . PRO A 1 389 ? -7.666 62.379 1.062 1.00 100.05 389 PRO A N 1
ATOM 2961 C CA . PRO A 1 389 ? -8.759 62.805 1.938 1.00 99.88 389 PRO A CA 1
ATOM 2962 C C . PRO A 1 389 ? -8.246 63.130 3.344 1.00 99.18 389 PRO A C 1
ATOM 2963 O O . PRO A 1 389 ? -8.349 62.308 4.260 1.00 98.88 389 PRO A O 1
ATOM 2967 N N . VAL A 1 390 ? -7.679 64.326 3.488 1.00 97.45 390 VAL A N 1
ATOM 2968 C CA . VAL A 1 390 ? -7.044 64.762 4.731 1.00 97.48 390 VAL A CA 1
ATOM 2969 C C . VAL A 1 390 ? -7.218 66.273 4.899 1.00 96.72 390 VAL A C 1
ATOM 2970 O O . VAL A 1 390 ? -7.327 67.009 3.914 1.00 94.67 390 VAL A O 1
ATOM 2974 N N . ASN A 1 391 ? -7.248 66.722 6.152 1.00 96.52 391 ASN A N 1
ATOM 2975 C CA . ASN A 1 391 ? -7.237 68.145 6.474 1.00 97.29 391 ASN A CA 1
ATOM 2976 C C . ASN A 1 391 ? -5.812 68.604 6.775 1.00 96.91 391 ASN A C 1
ATOM 2977 O O . ASN A 1 391 ? -5.283 68.340 7.856 1.00 95.46 391 ASN A O 1
ATOM 2979 N N . LEU A 1 392 ? -5.192 69.282 5.810 1.00 98.18 392 LEU A N 1
ATOM 2980 C CA . LEU A 1 392 ? -3.816 69.767 5.959 1.00 99.09 392 LEU A CA 1
ATOM 2981 C C . LEU A 1 392 ? -3.774 71.069 6.750 1.00 99.87 392 LEU A C 1
ATOM 2982 O O . LEU A 1 392 ? -4.758 71.811 6.795 1.00 98.19 392 LEU A O 1
ATOM 2987 N N . ALA A 1 393 ? -2.621 71.339 7.360 1.00 102.18 393 ALA A N 1
ATOM 2988 C CA . ALA A 1 393 ? -2.438 72.521 8.203 1.00 105.40 393 ALA A CA 1
ATOM 2989 C C . ALA A 1 393 ? -0.988 72.999 8.197 1.00 106.44 393 ALA A C 1
ATOM 2990 O O . ALA A 1 393 ? -0.059 72.189 8.209 1.00 107.88 393 ALA A O 1
ATOM 2992 N N . VAL A 1 394 ? -0.806 74.317 8.187 1.00 108.71 394 VAL A N 1
ATOM 2993 C CA . VAL A 1 394 ? 0.526 74.922 8.191 1.00 111.12 394 VAL A CA 1
ATOM 2994 C C . VAL A 1 394 ? 0.455 76.422 8.478 1.00 113.72 394 VAL A C 1
ATOM 2995 O O . VAL A 1 394 ? -0.579 77.058 8.258 1.00 113.54 394 VAL A O 1
ATOM 2997 N N . HIS A 1 395 ? 1.559 76.978 8.972 1.00 117.30 395 HIS A N 1
ATOM 2998 C CA . HIS A 1 395 ? 1.660 78.414 9.238 1.00 118.77 395 HIS A CA 1
ATOM 2999 C C . HIS A 1 395 ? 1.891 79.196 7.946 1.00 120.63 395 HIS A C 1
ATOM 3000 O O . HIS A 1 395 ? 2.303 78.630 6.932 1.00 121.55 395 HIS A O 1
ATOM 3007 N N . ARG A 1 396 ? 1.620 80.499 7.995 1.00 122.77 396 ARG A N 1
ATOM 3008 C CA . ARG A 1 396 ? 1.918 81.402 6.883 1.00 124.08 396 ARG A CA 1
ATOM 3009 C C . ARG A 1 396 ? 2.272 82.789 7.416 1.00 127.10 396 ARG A C 1
ATOM 3010 O O . ARG A 1 396 ? 1.408 83.661 7.549 1.00 126.11 396 ARG A O 1
ATOM 3018 N N . ASP A 1 397 ? 3.555 82.967 7.727 1.00 131.19 397 ASP A N 1
ATOM 3019 C CA . ASP A 1 397 ? 4.089 84.226 8.243 1.00 133.34 397 ASP A CA 1
ATOM 3020 C C . ASP A 1 397 ? 3.410 84.608 9.565 1.00 135.50 397 ASP A C 1
ATOM 3021 O O . ASP A 1 397 ? 2.700 85.613 9.653 1.00 136.72 397 ASP A O 1
ATOM 3026 N N . GLU A 1 398 ? 3.640 83.778 10.583 1.00 135.70 398 GLU A N 1
ATOM 3027 C CA . GLU A 1 398 ? 3.081 83.971 11.925 1.00 135.82 398 GLU A CA 1
ATOM 3028 C C . GLU A 1 398 ? 1.550 83.990 11.910 1.00 133.93 398 GLU A C 1
ATOM 3029 O O . GLU A 1 398 ? 0.922 84.878 12.489 1.00 136.22 398 GLU A O 1
ATOM 3035 N N . GLN A 1 399 ? 0.961 82.998 11.248 1.00 130.93 399 GLN A N 1
ATOM 3036 C CA . GLN A 1 399 ? -0.492 82.897 11.134 1.00 128.88 399 GLN A CA 1
ATOM 3037 C C . GLN A 1 399 ? -0.894 81.497 10.686 1.00 128.18 399 GLN A C 1
ATOM 3038 O O . GLN A 1 399 ? -0.552 81.076 9.581 1.00 130.33 399 GLN A O 1
ATOM 3040 N N . LEU A 1 400 ? -1.618 80.781 11.545 1.00 126.11 400 LEU A N 1
ATOM 3041 C CA . LEU A 1 400 ? -2.027 79.405 11.258 1.00 123.78 400 LEU A CA 1
ATOM 3042 C C . LEU A 1 400 ? -3.150 79.359 10.224 1.00 123.02 400 LEU A C 1
ATOM 3043 O O . LEU A 1 400 ? -4.057 80.193 10.244 1.00 123.41 400 LEU A O 1
ATOM 3045 N N . ILE A 1 401 ? -3.077 78.378 9.327 1.00 121.84 401 ILE A N 1
ATOM 3046 C CA . ILE A 1 401 ? -4.081 78.187 8.279 1.00 120.11 401 ILE A CA 1
ATOM 3047 C C . ILE A 1 401 ? -4.248 76.702 7.968 1.00 117.77 401 ILE A C 1
ATOM 3048 O O . ILE A 1 401 ? -3.355 75.901 8.249 1.00 118.67 401 ILE A O 1
ATOM 3050 N N . VAL A 1 402 ? -5.392 76.340 7.391 1.00 114.87 402 VAL A N 1
ATOM 3051 C CA . VAL A 1 402 ? -5.698 74.943 7.081 1.00 113.96 402 VAL A CA 1
ATOM 3052 C C . VAL A 1 402 ? -6.401 74.797 5.733 1.00 114.76 402 VAL A C 1
ATOM 3053 O O . VAL A 1 402 ? -7.155 75.678 5.315 1.00 114.08 402 VAL A O 1
ATOM 3055 N N . LEU A 1 403 ? -6.143 73.674 5.065 1.00 115.54 403 LEU A N 1
ATOM 3056 C CA . LEU A 1 403 ? -6.744 73.374 3.767 1.00 115.64 403 LEU A CA 1
ATOM 3057 C C . LEU A 1 403 ? -7.311 71.957 3.764 1.00 114.55 403 LEU A C 1
ATOM 3058 O O . LEU A 1 403 ? -6.681 71.025 4.267 1.00 111.45 403 LEU A O 1
ATOM 3060 N N . ASP A 1 404 ? -8.502 71.807 3.190 1.00 114.46 404 ASP A N 1
ATOM 3061 C CA . ASP A 1 404 ? -9.205 70.524 3.177 1.00 114.52 404 ASP A CA 1
ATOM 3062 C C . ASP A 1 404 ? -8.764 69.656 1.999 1.00 111.73 404 ASP A C 1
ATOM 3063 O O . ASP A 1 404 ? -7.944 70.074 1.181 1.00 111.52 404 ASP A O 1
ATOM 3068 N N . ARG A 1 405 ? -9.323 68.449 1.928 1.00 109.56 405 ARG A N 1
ATOM 3069 C CA . ARG A 1 405 ? -9.034 67.489 0.856 1.00 107.64 405 ARG A CA 1
ATOM 3070 C C . ARG A 1 405 ? -9.154 68.048 -0.568 1.00 107.50 405 ARG A C 1
ATOM 3071 O O . ARG A 1 405 ? -8.454 67.585 -1.470 1.00 109.04 405 ARG A O 1
ATOM 3079 N N . ASN A 1 406 ? -10.036 69.027 -0.769 1.00 106.58 406 ASN A N 1
ATOM 3080 C CA . ASN A 1 406 ? -10.200 69.674 -2.078 1.00 106.90 406 ASN A CA 1
ATOM 3081 C C . ASN A 1 406 ? -9.381 70.964 -2.255 1.00 105.87 406 ASN A C 1
ATOM 3082 O O . ASN A 1 406 ? -9.645 71.745 -3.172 1.00 103.11 406 ASN A O 1
ATOM 3087 N N . ASN A 1 407 ? -8.382 71.173 -1.394 1.00 106.77 407 ASN A N 1
ATOM 3088 C CA . ASN A 1 407 ? -7.503 72.350 -1.455 1.00 107.61 407 ASN A CA 1
ATOM 3089 C C . ASN A 1 407 ? -8.261 73.681 -1.409 1.00 110.14 407 ASN A C 1
ATOM 3090 O O . ASN A 1 407 ? -8.074 74.547 -2.268 1.00 113.09 407 ASN A O 1
ATOM 3095 N N . ARG A 1 408 ? -9.119 73.823 -0.402 1.00 111.22 408 ARG A N 1
ATOM 3096 C CA . ARG A 1 408 ? -9.825 75.073 -0.136 1.00 109.98 408 ARG A CA 1
ATOM 3097 C C . ARG A 1 408 ? -9.411 75.578 1.240 1.00 111.10 408 ARG A C 1
ATOM 3098 O O . ARG A 1 408 ? -9.395 74.813 2.206 1.00 109.82 408 ARG A O 1
ATOM 3100 N N . GLU A 1 409 ? -9.074 76.863 1.326 1.00 113.10 409 GLU A N 1
ATOM 3101 C CA . GLU A 1 409 ? -8.617 77.454 2.582 1.00 115.57 409 GLU A CA 1
ATOM 3102 C C . GLU A 1 409 ? -9.777 77.622 3.561 1.00 117.22 409 GLU A C 1
ATOM 3103 O O . GLU A 1 409 ? -10.396 78.685 3.633 1.00 118.02 409 GLU A O 1
ATOM 3109 N N . ILE A 1 410 ? -10.065 76.556 4.305 1.00 118.44 410 ILE A N 1
ATOM 3110 C CA . ILE A 1 410 ? -11.140 76.558 5.293 1.00 119.07 410 ILE A CA 1
ATOM 3111 C C . ILE A 1 410 ? -10.563 76.843 6.679 1.00 119.89 410 ILE A C 1
ATOM 3112 O O . ILE A 1 410 ? -9.482 76.360 7.021 1.00 117.84 410 ILE A O 1
ATOM 3117 N N . THR A 1 411 ? -11.296 77.627 7.466 1.00 122.40 411 THR A N 1
ATOM 3118 C CA . THR A 1 411 ? -10.872 78.014 8.813 1.00 123.11 411 THR A CA 1
ATOM 3119 C C . THR A 1 411 ? -11.981 77.690 9.815 1.00 122.42 411 THR A C 1
ATOM 3120 O O . THR A 1 411 ? -12.639 78.582 10.356 1.00 121.54 411 THR A O 1
ATOM 3124 N N . VAL A 1 412 ? -12.174 76.396 10.049 1.00 120.67 412 VAL A N 1
ATOM 3125 C CA . VAL A 1 412 ? -13.208 75.905 10.959 1.00 119.86 412 VAL A CA 1
ATOM 3126 C C . VAL A 1 412 ? -12.620 74.848 11.892 1.00 119.01 412 VAL A C 1
ATOM 3127 O O . VAL A 1 412 ? -11.450 74.482 11.764 1.00 116.30 412 VAL A O 1
ATOM 3131 N N . ALA A 1 413 ? -13.435 74.368 12.827 1.00 118.40 413 ALA A N 1
ATOM 3132 C CA . ALA A 1 413 ? -12.998 73.382 13.810 1.00 118.96 413 ALA A CA 1
ATOM 3133 C C . ALA A 1 413 ? -13.527 71.984 13.482 1.00 120.45 413 ALA A C 1
ATOM 3134 O O . ALA A 1 413 ? -14.621 71.609 13.910 1.00 121.85 413 ALA A O 1
ATOM 3136 N N . GLN A 1 414 ? -12.740 71.224 12.719 1.00 119.84 414 GLN A N 1
ATOM 3137 C CA . GLN A 1 414 ? -13.031 69.815 12.416 1.00 118.53 414 GLN A CA 1
ATOM 3138 C C . GLN A 1 414 ? -14.434 69.601 11.832 1.00 117.87 414 GLN A C 1
ATOM 3139 O O . GLN A 1 414 ? -15.166 68.704 12.257 1.00 115.11 414 GLN A O 1
ATOM 3145 N N . ALA A 1 415 ? -14.791 70.420 10.847 1.00 119.32 415 ALA A N 1
ATOM 3146 C CA . ALA A 1 415 ? -16.134 70.395 10.261 1.00 121.44 415 ALA A CA 1
ATOM 3147 C C . ALA A 1 415 ? -16.294 69.269 9.239 1.00 121.79 415 ALA A C 1
ATOM 3148 O O . ALA A 1 415 ? -17.281 68.530 9.270 1.00 118.92 415 ALA A O 1
ATOM 3150 N N . LEU A 1 416 ? -15.320 69.148 8.338 1.00 121.08 416 LEU A N 1
ATOM 3151 C CA . LEU A 1 416 ? -15.356 68.144 7.269 1.00 119.01 416 LEU A CA 1
ATOM 3152 C C . LEU A 1 416 ? -15.348 66.705 7.792 1.00 117.43 416 LEU A C 1
ATOM 3153 O O . LEU A 1 416 ? -15.903 65.809 7.154 1.00 115.68 416 LEU A O 1
ATOM 3155 N N . GLY A 1 417 ? -14.718 66.490 8.945 1.00 115.47 417 GLY A N 1
ATOM 3156 C CA . GLY A 1 417 ? -14.646 65.165 9.557 1.00 114.86 417 GLY A CA 1
ATOM 3157 C C . GLY A 1 417 ? -13.597 64.269 8.920 1.00 115.72 417 GLY A C 1
ATOM 3158 O O . GLY A 1 417 ? -13.812 63.065 8.771 1.00 116.38 417 GLY A O 1
ATOM 3159 N N . ASN A 1 418 ? -12.464 64.863 8.543 1.00 115.02 418 ASN A N 1
ATOM 3160 C CA . ASN A 1 418 ? -11.327 64.128 7.982 1.00 112.62 418 ASN A CA 1
ATOM 3161 C C . ASN A 1 418 ? -10.163 64.131 8.970 1.00 111.30 418 ASN A C 1
ATOM 3162 O O . ASN A 1 418 ? -10.195 64.844 9.976 1.00 110.58 418 ASN A O 1
ATOM 3167 N N . GLY A 1 419 ? -9.138 63.335 8.677 1.00 109.42 419 GLY A N 1
ATOM 3168 C CA . GLY A 1 419 ? -7.940 63.276 9.513 1.00 107.30 419 GLY A CA 1
ATOM 3169 C C . GLY A 1 419 ? -7.097 64.536 9.410 1.00 105.22 419 GLY A C 1
ATOM 3170 O O . GLY A 1 419 ? -7.161 65.256 8.412 1.00 102.04 419 GLY A O 1
ATOM 3171 N N . ASP A 1 420 ? -6.309 64.798 10.450 1.00 103.67 420 ASP A N 1
ATOM 3172 C CA . ASP A 1 420 ? -5.425 65.963 10.494 1.00 102.35 420 ASP A CA 1
ATOM 3173 C C . ASP A 1 420 ? -3.964 65.517 10.548 1.00 101.32 420 ASP A C 1
ATOM 3174 O O . ASP A 1 420 ? -3.432 65.236 11.624 1.00 102.82 420 ASP A O 1
ATOM 3176 N N . LYS A 1 421 ? -3.323 65.458 9.382 1.00 97.03 421 LYS A N 1
ATOM 3177 C CA . LYS A 1 421 ? -1.940 64.989 9.277 1.00 93.94 421 LYS A CA 1
ATOM 3178 C C . LYS A 1 421 ? -0.943 66.141 9.396 1.00 88.87 421 LYS A C 1
ATOM 3179 O O . LYS A 1 421 ? -1.013 67.111 8.641 1.00 88.01 421 LYS A O 1
ATOM 3185 N N . PHE A 1 422 ? -0.020 66.019 10.347 1.00 85.14 422 PHE A N 1
ATOM 3186 C CA . PHE A 1 422 ? 1.043 67.001 10.544 1.00 83.79 422 PHE A CA 1
ATOM 3187 C C . PHE A 1 422 ? 2.088 66.446 11.506 1.00 84.93 422 PHE A C 1
ATOM 3188 O O . PHE A 1 422 ? 1.746 65.730 12.445 1.00 85.47 422 PHE A O 1
ATOM 3190 N N . ARG A 1 423 ? 3.356 66.770 11.261 1.00 87.78 423 ARG A N 1
ATOM 3191 C CA . ARG A 1 423 ? 4.465 66.287 12.090 1.00 88.85 423 ARG A CA 1
ATOM 3192 C C . ARG A 1 423 ? 5.424 67.383 12.576 1.00 91.88 423 ARG A C 1
ATOM 3193 O O . ARG A 1 423 ? 6.419 67.079 13.233 1.00 92.53 423 ARG A O 1
ATOM 3196 N N . ALA A 1 424 ? 5.130 68.646 12.271 1.00 96.75 424 ALA A N 1
ATOM 3197 C CA . ALA A 1 424 ? 5.994 69.754 12.685 1.00 100.40 424 ALA A CA 1
ATOM 3198 C C . ALA A 1 424 ? 5.792 70.070 14.167 1.00 104.21 424 ALA A C 1
ATOM 3199 O O . ALA A 1 424 ? 4.704 69.867 14.710 1.00 105.44 424 ALA A O 1
ATOM 3201 N N . THR A 1 425 ? 6.846 70.570 14.811 1.00 108.34 425 THR A N 1
ATOM 3202 C CA . THR A 1 425 ? 6.819 70.863 16.248 1.00 111.81 425 THR A CA 1
ATOM 3203 C C . THR A 1 425 ? 5.837 71.980 16.603 1.00 115.84 425 THR A C 1
ATOM 3204 O O . THR A 1 425 ? 5.099 71.876 17.585 1.00 116.02 425 THR A O 1
ATOM 3206 N N . ASP A 1 426 ? 5.836 73.042 15.799 1.00 121.00 426 ASP A N 1
ATOM 3207 C CA . ASP A 1 426 ? 4.946 74.185 16.017 1.00 123.07 426 ASP A CA 1
ATOM 3208 C C . ASP A 1 426 ? 3.501 73.855 15.650 1.00 122.93 426 ASP A C 1
ATOM 3209 O O . ASP A 1 426 ? 2.574 74.235 16.365 1.00 122.55 426 ASP A O 1
ATOM 3214 N N . LYS A 1 427 ? 3.316 73.151 14.535 1.00 123.73 427 LYS A N 1
ATOM 3215 C CA . LYS A 1 427 ? 1.978 72.799 14.053 1.00 123.73 427 LYS A CA 1
ATOM 3216 C C . LYS A 1 427 ? 1.250 71.849 15.004 1.00 123.91 427 LYS A C 1
ATOM 3217 O O . LYS A 1 427 ? 0.026 71.907 15.124 1.00 123.57 427 LYS A O 1
ATOM 3220 N N . ARG A 1 428 ? 2.006 70.982 15.675 1.00 124.75 428 ARG A N 1
ATOM 3221 C CA . ARG A 1 428 ? 1.432 70.020 16.614 1.00 126.95 428 ARG A CA 1
ATOM 3222 C C . ARG A 1 428 ? 0.900 70.710 17.868 1.00 128.22 428 ARG A C 1
ATOM 3223 O O . ARG A 1 428 ? -0.279 70.577 18.204 1.00 129.24 428 ARG A O 1
ATOM 3225 N N . VAL A 1 429 ? 1.773 71.451 18.546 1.00 128.85 429 VAL A N 1
ATOM 3226 C CA . VAL A 1 429 ? 1.420 72.100 19.817 1.00 129.56 429 VAL A CA 1
ATOM 3227 C C . VAL A 1 429 ? 0.330 73.168 19.665 1.00 128.95 429 VAL A C 1
ATOM 3228 O O . VAL A 1 429 ? -0.540 73.295 20.529 1.00 131.08 429 VAL A O 1
ATOM 3232 N N . VAL A 1 430 ? 0.377 73.923 18.569 1.00 127.46 430 VAL A N 1
ATOM 3233 C CA . VAL A 1 430 ? -0.618 74.967 18.296 1.00 126.63 430 VAL A CA 1
ATOM 3234 C C . VAL A 1 430 ? -1.964 74.365 17.867 1.00 125.38 430 VAL A C 1
ATOM 3235 O O . VAL A 1 430 ? -3.011 74.990 18.049 1.00 125.03 430 VAL A O 1
ATOM 3239 N N . ASP A 1 431 ? -1.932 73.154 17.311 1.00 124.41 431 ASP A N 1
ATOM 3240 C CA . ASP A 1 431 ? -3.142 72.470 16.843 1.00 123.95 431 ASP A CA 1
ATOM 3241 C C . ASP A 1 431 ? -4.200 72.279 17.933 1.00 124.99 431 ASP A C 1
ATOM 3242 O O . ASP A 1 431 ? -5.392 72.460 17.679 1.00 124.36 431 ASP A O 1
ATOM 3244 N N . SER A 1 432 ? -3.765 71.913 19.137 1.00 126.54 432 SER A N 1
ATOM 3245 C CA . SER A 1 432 ? -4.686 71.641 20.245 1.00 127.18 432 SER A CA 1
ATOM 3246 C C . SER A 1 432 ? -5.390 72.908 20.737 1.00 125.62 432 SER A C 1
ATOM 3247 O O . SER A 1 432 ? -6.618 73.010 20.670 1.00 122.33 432 SER A O 1
ATOM 3250 N N . LEU A 1 433 ? -4.604 73.865 21.227 1.00 124.20 433 LEU A N 1
ATOM 3251 C CA . LEU A 1 433 ? -5.137 75.133 21.725 1.00 121.50 433 LEU A CA 1
ATOM 3252 C C . LEU A 1 433 ? -5.407 76.091 20.571 1.00 118.41 433 LEU A C 1
ATOM 3253 O O . LEU A 1 433 ? -6.327 75.881 19.781 1.00 113.82 433 LEU A O 1
#

Sequence (430 aa):
SRMCGYCGAPAPYATACGLDVCVYHTHFHQHCPVIIWCGHPAGSGSCSECEPPLGKGTSPLDEVLEQVPYKPPRTVIMHVEQGLTPLDPGRYQTRRGLVSVRRGIRGNEVDLPDGDYASTALLPTCKEINMVAVASNVLRSRFIIGPPGAGKTHWLLQQVQDGDVIYTPTHQTMLDMIRALGTCRFNVPAGTTLQFPAPSRTGPWVRILAGGWCPGKNSFLDEAAYCNHLDVLRLLSKTTLTCLGDFKQLHPVGFDSHCYVFDIMPQTQLKTIWRFGQNICDAIQPDYRDKLMSMVNTTRVTYVEKPVRYGQVLTPYHRDREDSAITIDSSQGATFDVVTLHLPTKDSLNRQRALVAITRARHAIFVYDPHRQLQSVFDLPAKGTPVNLAVHRDEQLIVLDRNNREITVAQALGNGDKFRATDKRVVDSL

Secondary structure (DSSP, 8-state):
--B-TTT-SB-SEEBTTS-EE-TGGGGS-TTS-BB-TTSSBTT--SSGGG-SPP---SSHHHHHGGGS---PPP-EEEEESSSB-SSPSEEEEETTEEEEEB--SSS-B--S-SEEEEEEEPPSTTTT--HHHHHHHHHT-EEEE--SSS-HHHHHHHH--TT-EEEESSHHHHHHHHHHHSS-B--PPTT--S---PPPSSS-EEEEGGG-----SSEEETTGGGS-HHHHHHHHTT---EEEE----S--SS-----GGGGTS-EEEEEEE-SS-HHHHHHHGGG-SSEEEESSPPPEEEEESS----SEEEES-GGG--TT-EETTTTTT--EEEEEEE--STT---HHHHHHHHTSEEEEEEEE-TT--STTT-----B--SB-EEEESSS-EEEE-TT--B--SSS-S--B-----HHHHHHHH-

Radius of gyration: 31.82 Å; Cα contacts (8 Å, |Δi|>4): 875; chains: 1; bounding box: 49×98×52 Å

Foldseek 3Di:
DAAFQAPGHDFPWAFLQATGHHPVCQQAQPLGFTQDPVRGGQCPPPDPVNVPHHDHHPDVVNVLSVPPHDDWDDFDKFFDDPQATPDDFAWWQWPVGIWTQPQDPVHGGTPDDGDITGITGRHPLCNQHHVVLLVVQLAVAEEEEEDPDDDLLVVCQVVFWFQEEEEEADLVRLQVNCVSNVAHAEDRDPPDPDDHDDHHPIGYYYHYLVVADDDTDAYEYPAQQPHRQSSVSSNSSPHHYHYYYYHDDPPPPVPGDGHPSNVVHHYAYEDEDAQAAPLLQVFLVVVDRHRYHYPDHHAFEAEDQDDDQPWAEEEQDPVPDDDRHDYLVVCPPAATAEYEDEYPDPPRDAQVSLNSRSRRHRHYYYYHCNPPVVVVRTDRDGDFDQEKEWDADPNRIWIAGRVGDTDDDDCPVVHHYDDDDPVCVVVVPD

Nearest PDB structures (foldseek):
  6jdr-assembly1_A  TM=1.002E+00  e=8.478E-86  Porcine reproductive and respiratory syndrome virus
  6jdu-assembly1_A  TM=9.754E-01  e=5.679E-74  Porcine reproductive and respiratory syndrome virus
  6lkx-assembly1_B  TM=5.681E-01  e=3.929E-69  Porcine reproductive and respiratory syndrome virus
  6jds-assembly1_A  TM=9.004E-01  e=1.782E-44  Porcine reproductive and respiratory syndrome virus
  4n0n-assembly1_A  TM=4.804E-01  e=4.631E-28  Equine arteritis virus Bucyrus

Solvent-accessible surface area: 22972 Å² total; per-residue (Å²): 162,110,116,2,5,19,66,19,38,98,9,80,49,1,0,18,0,5,1,22,0,10,85,131,14,0,30,44,1,121,39,11,53,3,46,4,119,37,51,59,41,5,28,54,39,73,41,93,87,0,111,69,112,64,20,160,25,73,18,57,0,18,91,15,3,120,143,33,95,58,148,104,40,187,97,46,96,1,71,1,103,70,20,53,8,110,39,105,70,36,30,18,23,17,172,165,29,48,22,29,6,137,174,15,186,161,18,26,60,6,125,20,87,98,24,70,6,53,1,49,38,25,40,97,22,1,167,47,11,57,17,80,20,2,58,60,25,4,129,119,5,41,5,9,11,0,4,114,47,74,7,56,68,98,27,8,62,141,76,25,110,86,33,1,0,0,0,0,25,68,63,80,24,2,5,70,9,6,144,42,29,58,77,1,68,8,104,72,24,105,76,33,128,47,153,33,64,90,66,36,217,84,3,7,74,0,47,41,3,77,61,14,109,24,102,35,167,71,7,9,0,20,60,1,43,154,8,84,53,8,13,0,0,57,0,0,11,115,26,45,4,22,0,23,8,67,99,98,63,108,92,91,83,88,158,65,83,42,1,61,0,2,86,106,8,61,90,45,51,6,103,39,17,152,110,2,0,50,16,0,1,78,5,4,38,107,67,101,242,46,61,5,18,16,54,59,92,54,0,1,3,27,52,36,146,159,82,26,91,42,28,38,15,0,0,8,85,122,192,19,111,96,93,86,3,46,6,1,74,73,0,114,84,32,74,52,18,8,0,0,2,19,0,42,31,133,115,5,21,74,75,68,76,1,28,30,0,1,11,22,2,62,30,0,0,6,0,32,8,70,76,125,16,1,110,97,27,6,120,12,75,70,84,61,14,88,4,32,9,40,26,68,97,104,171,55,76,41,43,11,22,127,118,55,46,100,67,132,95,85,162,77,69,66,55,43,92,61,41,81,36,82,90,20,56,108,74,81,103,128

InterPro domains:
  IPR001205 RNA-directed RNA polymerase, C-terminal domain [PF00680] (208-616)
  IPR007094 RNA-directed RNA polymerase, catalytic domain [PS50507] (389-523)
  IPR027351 (+) RNA virus helicase core domain [PF01443] (792-1014)
  IPR027351 (+) RNA virus helicase core domain [PS51657] (764-1045)
  IPR027355 Nonstructural protein 10, zinc-binding domain, arterivirus [PS51652] (644-707)
  IPR027355 Nonstructural protein 10, zinc-binding domain, arterivirus [cd21405] (648-708)
  IPR027417 P-loop containing nucleoside triphosphate hydrolase [G3DSA:3.40.50.300] (785-913)
  IPR027417 P-loop containing nucleoside triphosphate hydrolase [G3DSA:3.40.50.300] (957-1025)
  IPR027417 P-loop containing nucleoside triphosphate hydrolase [SSF52540] (786-904)
  IPR027417 P-loop containing nucleoside triphosphate hydrolase [SSF52540] (881-1021)
  IPR037227 Endoribonuclease EndoU-like [SSF142877] (1182-1305)
  IPR043502 DNA/RNA polymerase superfamily [SSF56672] (184-635)
  IPR043609 NendoU domain, nidovirus [PF19215] (1211-1300)
  IPR043609 NendoU domain, nidovirus [PS51958] (1182-1304)
  IPR044314 NSP11, NendoU domain, arterivirus [cd21160] (1187-1305)
  IPR044320 NSP11, N-terminal, arterivirus [PF22049] (1087-1175)
  IPR044320 NSP11, N-terminal, arterivirus [cd21166] (1087-1189)
  IPR044348 Nonstructural protein 10, 1B domain, arterivirus [cd21410] (720-768)
  IPR044863 Nidovirus RdRp-associated nucleotidyl transferase (NiRAN) domain [PS51947] (1-150)
  IPR046440 Arterivirus Nsp11 N-terminal/Coronavirus NSP15 middle domain [PS51961] (1084-1180)